Protein AF-A0A8T1Q010-F1 (afdb_monomer)

Structure (mmCIF, N/CA/C/O backbone):
data_AF-A0A8T1Q010-F1
#
_entry.id   AF-A0A8T1Q010-F1
#
loop_
_atom_site.group_PDB
_atom_site.id
_atom_site.type_symbol
_atom_site.label_atom_id
_atom_site.label_alt_id
_atom_site.label_comp_id
_atom_site.label_asym_id
_atom_site.label_entity_id
_atom_site.label_seq_id
_atom_site.pdbx_PDB_ins_code
_atom_site.Cartn_x
_atom_site.Cartn_y
_atom_site.Cartn_z
_atom_site.occupancy
_atom_site.B_iso_or_equiv
_atom_site.auth_seq_id
_atom_site.auth_comp_id
_atom_site.auth_asym_id
_atom_site.auth_atom_id
_atom_site.pdbx_PDB_model_num
ATOM 1 N N . MET A 1 1 ? -67.664 4.707 197.969 1.00 36.72 1 MET A N 1
ATOM 2 C CA . MET A 1 1 ? -66.269 5.160 197.794 1.00 36.72 1 MET A CA 1
ATOM 3 C C . MET A 1 1 ? -65.686 4.480 196.564 1.00 36.72 1 MET A C 1
ATOM 5 O O . MET A 1 1 ? -65.967 3.304 196.395 1.00 36.72 1 MET A O 1
ATOM 9 N N . ALA A 1 2 ? -64.879 5.242 195.814 1.00 39.91 2 ALA A N 1
ATOM 10 C CA . ALA A 1 2 ? -63.942 4.878 194.738 1.00 39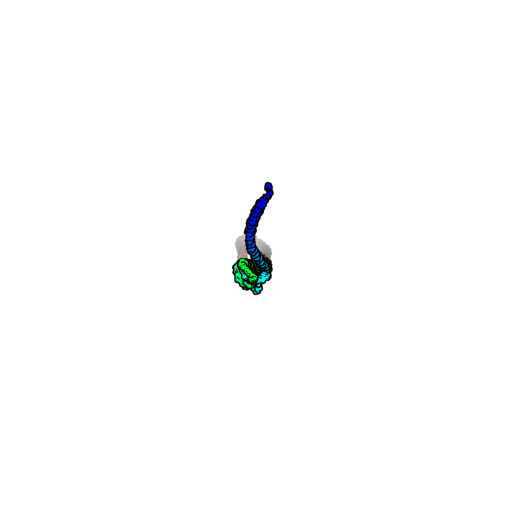.91 2 ALA A CA 1
ATOM 11 C C . ALA A 1 2 ? -64.491 4.479 193.348 1.00 39.91 2 ALA A C 1
ATOM 13 O O . ALA A 1 2 ? -65.323 3.590 193.208 1.00 39.91 2 ALA A O 1
ATOM 14 N N . ALA A 1 3 ? -63.961 5.190 192.347 1.00 45.59 3 ALA A N 1
ATOM 15 C CA . ALA A 1 3 ? -64.134 5.078 190.903 1.00 45.59 3 ALA A CA 1
ATOM 16 C C . ALA A 1 3 ? -62.898 4.417 190.272 1.00 45.59 3 ALA A C 1
ATOM 18 O O . ALA A 1 3 ? -61.819 4.581 190.832 1.00 45.59 3 ALA A O 1
ATOM 19 N N . GLU A 1 4 ? -63.053 3.756 189.118 1.00 45.09 4 GLU A N 1
ATOM 20 C CA . GLU A 1 4 ? -62.156 3.840 187.945 1.00 45.09 4 GLU A CA 1
ATOM 21 C C . GLU A 1 4 ? -62.576 2.865 186.828 1.00 45.09 4 GLU A C 1
ATOM 23 O O . GLU A 1 4 ? -63.119 1.795 187.102 1.00 45.09 4 GLU A O 1
ATOM 28 N N . ASN A 1 5 ? -62.211 3.248 185.595 1.00 44.91 5 ASN A N 1
ATOM 29 C CA . ASN A 1 5 ? -62.203 2.506 184.322 1.00 44.91 5 ASN A CA 1
ATOM 30 C C . ASN A 1 5 ? -63.493 2.523 183.484 1.00 44.91 5 ASN A C 1
ATOM 32 O O . ASN A 1 5 ? -64.439 1.809 183.793 1.00 44.91 5 ASN A O 1
ATOM 36 N N . ASP A 1 6 ? -63.470 3.234 182.348 1.00 42.44 6 ASP A N 1
ATOM 37 C CA . ASP A 1 6 ? -63.583 2.546 181.052 1.00 42.44 6 ASP A CA 1
ATOM 38 C C . ASP A 1 6 ? -63.000 3.388 179.901 1.00 42.44 6 ASP A C 1
ATOM 40 O O . ASP A 1 6 ? -63.131 4.611 179.857 1.00 42.44 6 ASP A O 1
ATOM 44 N N . VAL A 1 7 ? -62.297 2.711 178.999 1.00 52.16 7 VAL A N 1
ATOM 45 C CA . VAL A 1 7 ? -61.544 3.261 177.867 1.00 52.16 7 VAL A CA 1
ATOM 46 C C . VAL A 1 7 ? -62.506 3.514 176.704 1.00 52.16 7 VAL A C 1
ATOM 48 O O . VAL A 1 7 ? -63.248 2.626 176.293 1.00 52.16 7 VAL A O 1
ATOM 51 N N . ASP A 1 8 ? -62.495 4.731 176.157 1.00 49.31 8 ASP A N 1
ATOM 52 C CA . ASP A 1 8 ? -63.526 5.226 175.239 1.00 49.31 8 ASP A CA 1
ATOM 53 C C . ASP A 1 8 ? -63.419 4.604 173.821 1.00 49.31 8 ASP A C 1
ATOM 55 O O . ASP A 1 8 ? -62.775 5.119 172.901 1.00 49.31 8 ASP A O 1
ATOM 59 N N . LEU A 1 9 ? -64.090 3.459 173.656 1.00 55.66 9 LEU A N 1
ATOM 60 C CA . LEU A 1 9 ? -64.301 2.648 172.443 1.00 55.66 9 LEU A CA 1
ATOM 61 C C . LEU A 1 9 ? -64.883 3.437 171.238 1.00 55.66 9 LEU A C 1
ATOM 63 O O . LEU A 1 9 ? -64.975 2.921 170.120 1.00 55.66 9 LEU A O 1
ATOM 67 N N . SER A 1 10 ? -65.301 4.684 171.456 1.00 60.38 10 SER A N 1
ATOM 68 C CA . SER A 1 10 ? -65.951 5.584 170.497 1.00 60.38 10 SER A CA 1
ATOM 69 C C . SER A 1 10 ? -64.995 6.142 169.427 1.00 60.38 10 SER A C 1
ATOM 71 O O . SER A 1 10 ? -65.377 6.258 168.259 1.00 60.38 10 SER A O 1
ATOM 73 N N . THR A 1 11 ? -63.729 6.395 169.776 1.00 58.22 11 THR A N 1
ATOM 74 C CA . THR A 1 11 ? -62.735 7.007 168.865 1.00 58.22 11 THR A CA 1
ATOM 75 C C . THR A 1 11 ? -62.271 6.039 167.767 1.00 58.22 11 THR A C 1
ATOM 77 O O . THR A 1 11 ? -62.126 6.420 166.604 1.00 58.22 11 THR A O 1
ATOM 80 N N . LEU A 1 12 ? -62.125 4.753 168.107 1.00 58.00 12 LEU A N 1
ATOM 81 C CA . LEU A 1 12 ? -61.760 3.686 167.163 1.00 58.00 12 LEU A CA 1
ATOM 82 C C . LEU A 1 12 ? -62.874 3.394 166.146 1.00 58.00 12 LEU A C 1
ATOM 84 O O . LEU A 1 12 ? -62.594 3.070 164.993 1.00 58.00 12 LEU A O 1
ATOM 88 N N . LYS A 1 13 ? -64.142 3.556 166.543 1.00 59.50 13 LYS A N 1
ATOM 89 C CA . LYS A 1 13 ? -65.298 3.316 165.668 1.00 59.50 13 LYS A CA 1
ATOM 90 C C . LYS A 1 13 ? -65.457 4.414 164.612 1.00 59.50 13 LYS A C 1
ATOM 92 O O . LYS A 1 13 ? -65.768 4.100 163.467 1.00 59.50 13 LYS A O 1
ATOM 97 N N . PHE A 1 14 ? -65.185 5.672 164.978 1.00 66.56 14 PHE A N 1
ATOM 98 C CA . PHE A 1 14 ? -65.257 6.817 164.063 1.00 66.56 14 PHE A CA 1
ATOM 99 C C . PHE A 1 14 ? -64.164 6.769 162.984 1.00 66.56 14 PHE A C 1
ATOM 101 O O . PHE A 1 14 ? -64.465 6.960 161.804 1.00 66.56 14 PHE A O 1
ATOM 108 N N . GLN A 1 15 ? -62.919 6.432 163.354 1.00 61.94 15 GLN A N 1
ATOM 109 C CA . GLN A 1 15 ? -61.824 6.276 162.385 1.00 61.94 15 GLN A CA 1
ATOM 110 C C . GLN A 1 15 ? -62.089 5.155 161.373 1.00 61.94 15 GLN A C 1
ATOM 112 O O . GLN A 1 15 ? -61.810 5.342 160.189 1.00 61.94 15 GLN A O 1
ATOM 117 N N . LEU A 1 16 ? -62.671 4.033 161.815 1.00 63.00 16 LEU A N 1
ATOM 118 C CA . LEU A 1 16 ? -63.012 2.898 160.952 1.00 63.00 16 LEU A CA 1
ATOM 119 C C . LEU A 1 16 ? -64.122 3.250 159.945 1.00 63.00 16 LEU A C 1
ATOM 121 O O . LEU A 1 16 ? -64.019 2.916 158.768 1.00 63.00 16 LEU A O 1
ATOM 125 N N . SER A 1 17 ? -65.161 3.973 160.381 1.00 64.12 17 SER A N 1
ATOM 126 C CA . SER A 1 17 ? -66.222 4.449 159.481 1.00 64.12 17 SER A CA 1
ATOM 127 C C . SER A 1 17 ? -65.726 5.496 158.480 1.00 64.12 17 SER A C 1
ATOM 129 O O . SER A 1 17 ? -66.162 5.503 157.334 1.00 64.12 17 SER A O 1
ATOM 131 N N . GLN A 1 18 ? -64.782 6.354 158.875 1.00 68.75 18 GLN A N 1
ATOM 132 C CA . GLN A 1 18 ? -64.241 7.389 157.993 1.00 68.75 18 GLN A CA 1
ATOM 133 C C . GLN A 1 18 ? -63.315 6.803 156.917 1.00 68.75 18 GLN A C 1
ATOM 135 O O . GLN A 1 18 ? -63.349 7.253 155.775 1.00 68.75 18 GLN A O 1
ATOM 140 N N . THR A 1 19 ? -62.528 5.772 157.256 1.00 68.19 19 THR A N 1
ATOM 141 C CA . THR A 1 19 ? -61.718 5.035 156.268 1.00 68.19 19 THR A CA 1
ATOM 142 C C . THR A 1 19 ? -62.583 4.221 155.316 1.00 68.19 19 THR A C 1
ATOM 144 O O . THR A 1 19 ? -62.267 4.161 154.132 1.00 68.19 19 THR A O 1
ATOM 147 N N . HIS A 1 20 ? -63.679 3.638 155.807 1.00 71.31 20 HIS A N 1
ATOM 148 C CA . HIS A 1 20 ? -64.615 2.869 154.989 1.00 71.31 20 HIS A CA 1
ATOM 149 C C . HIS A 1 20 ? -65.306 3.731 153.916 1.00 71.31 20 HIS A C 1
ATOM 151 O O . HIS A 1 20 ? -65.368 3.336 152.752 1.00 71.31 20 HIS A O 1
ATOM 157 N N . GLU A 1 21 ? -65.756 4.936 154.268 1.00 73.31 21 GLU A N 1
ATOM 158 C CA . GLU A 1 21 ? -66.432 5.836 153.325 1.00 73.31 21 GLU A CA 1
ATOM 159 C C . GLU A 1 21 ? -65.468 6.439 152.290 1.00 73.31 21 GLU A C 1
ATOM 161 O O . GLU A 1 21 ? -65.829 6.568 151.120 1.00 73.31 21 GLU A O 1
ATOM 166 N N . LEU A 1 22 ? -64.221 6.724 152.687 1.00 77.00 22 LEU A N 1
ATOM 167 C CA . LEU A 1 22 ? -63.147 7.127 151.770 1.00 77.00 22 LEU A CA 1
ATOM 168 C C . LEU A 1 22 ? -62.814 6.009 150.775 1.00 77.00 22 LEU A C 1
ATOM 170 O O . LEU A 1 22 ? -62.759 6.259 149.574 1.00 77.00 22 LEU A O 1
ATOM 174 N N . TRP A 1 23 ? -62.686 4.770 151.261 1.00 74.38 23 TRP A N 1
ATOM 175 C CA . TRP A 1 23 ? -62.487 3.592 150.415 1.00 74.38 23 TRP A CA 1
ATOM 176 C C . TRP A 1 23 ? -63.637 3.391 149.433 1.00 74.38 23 TRP A C 1
ATOM 178 O O . TRP A 1 23 ? -63.409 3.067 148.273 1.00 74.38 23 TRP A O 1
ATOM 188 N N . LYS A 1 24 ? -64.881 3.608 149.867 1.00 78.50 24 LYS A N 1
ATOM 189 C CA . LYS A 1 24 ? -66.056 3.490 149.001 1.00 78.50 24 LYS A CA 1
ATOM 190 C C . LYS A 1 24 ? -66.058 4.544 147.892 1.00 78.50 24 LYS A C 1
ATOM 192 O O . LYS A 1 24 ? -66.289 4.207 146.734 1.00 78.50 24 LYS A O 1
ATOM 197 N N . GLN A 1 25 ? -65.757 5.797 148.228 1.00 77.12 25 GLN A N 1
ATOM 198 C CA . GLN A 1 25 ? -65.704 6.890 147.258 1.00 77.12 25 GLN A CA 1
ATOM 199 C C . GLN A 1 25 ? -64.524 6.734 146.283 1.00 77.12 25 GLN A C 1
ATOM 201 O O . GLN A 1 25 ? -64.664 7.001 145.091 1.00 77.12 25 GLN A O 1
ATOM 206 N N . GLU A 1 26 ? -63.379 6.238 146.759 1.00 77.19 26 GLU A N 1
ATOM 207 C CA . GLU A 1 26 ? -62.215 5.911 145.931 1.00 77.19 26 GLU A CA 1
ATOM 208 C C . GLU A 1 26 ? -62.477 4.697 145.028 1.00 77.19 26 GLU A C 1
ATOM 210 O O . GLU A 1 26 ? -62.067 4.703 143.867 1.00 77.19 26 GLU A O 1
ATOM 215 N N . MET A 1 27 ? -63.229 3.698 145.502 1.00 77.94 27 MET A N 1
ATOM 216 C CA . MET A 1 27 ? -63.699 2.569 144.693 1.00 77.94 27 MET A CA 1
ATOM 217 C C . MET A 1 27 ? -64.688 3.018 143.613 1.00 77.94 27 MET A C 1
ATOM 219 O O . MET A 1 27 ? -64.553 2.593 142.473 1.00 77.94 27 MET A O 1
ATOM 223 N N . GLU A 1 28 ? -65.629 3.919 143.911 1.00 78.19 28 GLU A N 1
ATOM 224 C CA . GLU A 1 28 ? -66.555 4.488 142.914 1.00 78.19 28 GLU A CA 1
ATOM 225 C C . GLU A 1 28 ? -65.837 5.400 141.900 1.00 78.19 28 GLU A C 1
ATOM 227 O O . GLU A 1 28 ? -66.116 5.365 140.697 1.00 78.19 28 GLU A O 1
ATOM 232 N N . GLN A 1 29 ? -64.853 6.189 142.340 1.00 78.94 29 GLN A N 1
ATOM 233 C CA . GLN A 1 29 ? -64.026 7.004 141.447 1.00 78.94 29 GLN A CA 1
ATOM 234 C C . GLN A 1 29 ? -63.099 6.136 140.581 1.00 78.94 29 GLN A C 1
ATOM 236 O O . GLN A 1 29 ? -62.884 6.429 139.403 1.00 78.94 29 GLN A O 1
ATOM 241 N N . SER A 1 30 ? -62.576 5.045 141.138 1.00 77.62 30 SER A N 1
ATOM 242 C CA . SER A 1 30 ? -61.806 4.045 140.397 1.00 77.62 30 SER A CA 1
ATOM 243 C C . SER A 1 30 ? -62.691 3.305 139.402 1.00 77.62 30 SER A C 1
ATOM 245 O O . SER A 1 30 ? -62.292 3.152 138.253 1.00 77.62 30 SER A O 1
ATOM 247 N N . GLN A 1 31 ? -63.914 2.941 139.789 1.00 80.69 31 GLN A N 1
ATOM 248 C CA . GLN A 1 31 ? -64.881 2.290 138.911 1.00 80.69 31 GLN A CA 1
ATOM 249 C C . GLN A 1 31 ? -65.289 3.207 137.754 1.00 80.69 31 GLN A C 1
ATOM 251 O O . GLN A 1 31 ? -65.196 2.799 136.606 1.00 80.69 31 GLN A O 1
ATOM 256 N N . SER A 1 32 ? -65.610 4.479 138.010 1.00 83.12 32 SER A N 1
ATOM 257 C CA . SER A 1 32 ? -65.922 5.436 136.934 1.00 83.12 32 SER A CA 1
ATOM 258 C C . SER A 1 32 ? -64.730 5.703 136.004 1.00 83.12 32 SER A C 1
ATOM 260 O O . SER A 1 32 ? -64.909 5.849 134.795 1.00 83.12 32 SER A O 1
ATOM 262 N N . ARG A 1 33 ? -63.493 5.712 136.524 1.00 82.75 33 ARG A N 1
ATOM 263 C CA . ARG A 1 33 ? -62.277 5.757 135.691 1.00 82.75 33 ARG A CA 1
ATOM 264 C C . ARG A 1 33 ? -62.118 4.494 134.847 1.00 82.75 33 ARG A C 1
ATOM 266 O O . ARG A 1 33 ? -61.750 4.611 133.680 1.00 82.75 33 ARG A O 1
ATOM 273 N N . VAL A 1 34 ? -62.399 3.320 135.410 1.00 83.56 34 VAL A N 1
ATOM 274 C CA . VAL A 1 34 ? -62.389 2.038 134.692 1.00 83.56 34 VAL A CA 1
ATOM 275 C C . VAL A 1 34 ? -63.458 2.027 133.602 1.00 83.56 34 VAL A C 1
ATOM 277 O O . VAL A 1 34 ? -63.140 1.671 132.473 1.00 83.56 34 VAL A O 1
ATOM 280 N N . ASP A 1 35 ? -64.665 2.513 133.879 1.00 85.38 35 ASP A N 1
ATOM 281 C CA . ASP A 1 35 ? -65.764 2.564 132.913 1.00 85.38 35 ASP A CA 1
ATOM 282 C C . ASP A 1 35 ? -65.449 3.528 131.750 1.00 85.38 35 ASP A C 1
ATOM 284 O O . ASP A 1 35 ? -65.656 3.191 130.582 1.00 85.38 35 ASP A O 1
ATOM 288 N N . ILE A 1 36 ? -64.857 4.700 132.032 1.00 85.31 36 ILE A N 1
ATOM 289 C CA . ILE A 1 36 ? -64.380 5.642 131.000 1.00 85.31 36 ILE A CA 1
ATOM 290 C C . ILE A 1 36 ? -63.252 5.020 130.167 1.00 85.31 36 ILE A C 1
ATOM 292 O O . ILE A 1 36 ? -63.227 5.168 128.942 1.00 85.31 36 ILE A O 1
ATOM 296 N N . LEU A 1 37 ? -62.306 4.329 130.810 1.00 84.69 37 LEU A N 1
ATOM 297 C CA . LEU A 1 37 ? -61.223 3.632 130.115 1.00 84.69 37 LEU A CA 1
ATOM 298 C C . LEU A 1 37 ? -61.757 2.483 129.254 1.00 84.69 37 LEU A C 1
ATOM 300 O O . LEU A 1 37 ? -61.283 2.302 128.136 1.00 84.69 37 LEU A O 1
ATOM 304 N N . GLN A 1 38 ? -62.769 1.757 129.722 1.00 86.38 38 GLN A N 1
ATOM 305 C CA . GLN A 1 38 ? -63.417 0.679 128.985 1.00 86.38 38 GLN A CA 1
ATOM 306 C C . GLN A 1 38 ? -64.190 1.210 127.770 1.00 86.38 38 GLN A C 1
ATOM 308 O O . GLN A 1 38 ? -64.094 0.625 126.692 1.00 86.38 38 GLN A O 1
ATOM 313 N N . ALA A 1 39 ? -64.876 2.350 127.898 1.00 84.38 39 ALA A N 1
ATOM 314 C CA . ALA A 1 39 ? -65.524 3.023 126.773 1.00 84.38 39 ALA A CA 1
ATOM 315 C C . ALA A 1 39 ? -64.506 3.490 125.715 1.00 84.38 39 ALA A C 1
ATOM 317 O O . ALA A 1 39 ? -64.681 3.207 124.531 1.00 84.38 39 ALA A O 1
ATOM 318 N N . LYS A 1 40 ? -63.395 4.116 126.134 1.00 84.38 40 LYS A N 1
ATOM 319 C CA . LYS A 1 40 ? -62.305 4.505 125.218 1.00 84.38 40 LYS A CA 1
ATOM 320 C C . LYS A 1 40 ? -61.627 3.303 124.563 1.00 84.38 40 LYS A C 1
ATOM 322 O O . LYS A 1 40 ? -61.266 3.368 123.393 1.00 84.38 40 LYS A O 1
ATOM 327 N N . LEU A 1 41 ? -61.468 2.197 125.290 1.00 84.31 41 LEU A N 1
ATOM 328 C CA . LEU A 1 41 ? -60.927 0.952 124.744 1.00 84.31 41 LEU A CA 1
ATOM 329 C C . LEU A 1 41 ? -61.864 0.378 123.675 1.00 84.31 41 LEU A C 1
ATOM 331 O O . LEU A 1 41 ? -61.389 -0.052 122.627 1.00 84.31 41 LEU A O 1
ATOM 335 N N . MET A 1 42 ? -63.180 0.425 123.895 1.00 83.56 42 MET A N 1
ATOM 336 C CA . MET A 1 42 ? -64.177 0.009 122.902 1.00 83.56 42 MET A CA 1
ATOM 337 C C . MET A 1 42 ? -64.183 0.908 121.655 1.00 83.56 42 MET A C 1
ATOM 339 O O . MET A 1 42 ? -64.276 0.386 120.548 1.00 83.56 42 MET A O 1
ATOM 343 N N . GLU A 1 43 ? -64.019 2.224 121.806 1.00 82.38 43 GLU A N 1
ATOM 344 C CA . GLU A 1 43 ? -63.902 3.173 120.687 1.00 82.38 43 GLU A CA 1
ATOM 345 C C . GLU A 1 43 ? -62.620 2.945 119.872 1.00 82.38 43 GLU A C 1
ATOM 347 O O . GLU A 1 43 ? -62.671 2.807 118.652 1.00 82.38 43 GLU A O 1
ATOM 352 N N . VAL A 1 44 ? -61.470 2.804 120.540 1.00 80.12 44 VAL A N 1
ATOM 353 C CA . VAL A 1 44 ? -60.190 2.491 119.883 1.00 80.12 44 VAL A CA 1
ATOM 354 C C . VAL A 1 44 ? -60.258 1.139 119.176 1.00 80.12 44 VAL A C 1
ATOM 356 O O . VAL A 1 44 ? -59.769 1.012 118.056 1.00 80.12 44 VAL A O 1
ATOM 359 N N . LYS A 1 45 ? -60.911 0.142 119.785 1.00 80.25 45 LYS A N 1
ATOM 360 C CA . LYS A 1 45 ? -61.140 -1.171 119.173 1.00 80.25 45 LYS A CA 1
ATOM 361 C C . LYS A 1 45 ? -62.030 -1.073 117.932 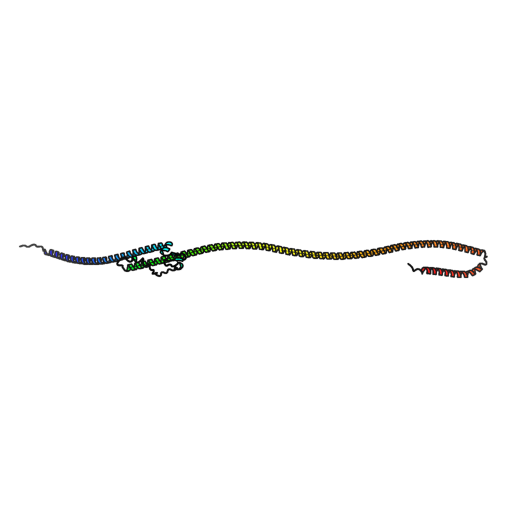1.00 80.25 45 LYS A C 1
ATOM 363 O O . LYS A 1 45 ? -61.727 -1.730 116.944 1.00 80.25 45 LYS A O 1
ATOM 368 N N . ALA A 1 46 ? -63.066 -0.233 117.946 1.00 76.56 46 ALA A N 1
ATOM 369 C CA . ALA A 1 46 ? -63.911 0.013 116.778 1.00 76.56 46 ALA A CA 1
ATOM 370 C C . ALA A 1 46 ? -63.154 0.742 115.650 1.00 76.56 46 ALA A C 1
ATOM 372 O O . ALA A 1 46 ? -63.253 0.336 114.493 1.00 76.56 46 ALA A O 1
ATOM 373 N N . CYS A 1 47 ? -62.341 1.754 115.976 1.00 71.06 47 CYS A N 1
ATOM 374 C CA . CYS A 1 47 ? -61.492 2.455 115.005 1.00 71.06 47 CYS A CA 1
ATOM 375 C C . CYS A 1 47 ? -60.429 1.534 114.379 1.00 71.06 47 CYS A C 1
ATOM 377 O O . CYS A 1 47 ? -60.209 1.579 113.171 1.00 71.06 47 CYS A O 1
ATOM 379 N N . LEU A 1 48 ? -59.797 0.670 115.181 1.00 73.44 48 LEU A N 1
ATOM 380 C CA . LEU A 1 48 ? -58.852 -0.344 114.698 1.00 73.44 48 LEU A CA 1
ATOM 381 C C . LEU A 1 48 ? -59.533 -1.363 113.788 1.00 73.44 48 LEU A C 1
ATOM 383 O O . LEU A 1 48 ? -59.005 -1.678 112.728 1.00 73.44 48 LEU A O 1
ATOM 387 N N . GLN A 1 49 ? -60.711 -1.845 114.175 1.00 70.38 49 GLN A N 1
ATOM 388 C CA . GLN A 1 49 ? -61.419 -2.876 113.426 1.00 70.38 49 GLN A CA 1
ATOM 389 C C . GLN A 1 49 ? -61.952 -2.362 112.078 1.00 70.38 49 GLN A C 1
ATOM 391 O O . GLN A 1 49 ? -61.941 -3.112 111.108 1.00 70.38 49 GLN A O 1
ATOM 396 N N . GLY A 1 50 ? -62.339 -1.083 111.985 1.00 64.62 50 GLY A N 1
ATOM 397 C CA . GLY A 1 50 ? -62.651 -0.437 110.703 1.00 64.62 50 GLY A CA 1
ATOM 398 C C . GLY A 1 50 ? -61.413 -0.228 109.818 1.00 64.62 50 GLY A C 1
ATOM 399 O O . GLY A 1 50 ? -61.429 -0.577 108.644 1.00 64.62 50 GLY A O 1
ATOM 400 N N . SER A 1 51 ? -60.306 0.262 110.393 1.00 67.12 51 SER A N 1
ATOM 401 C CA . SER A 1 51 ? -59.052 0.494 109.655 1.00 67.12 51 SER A CA 1
ATOM 402 C C . SER A 1 51 ? -58.382 -0.797 109.161 1.00 67.12 51 SER A C 1
ATOM 404 O O . SER A 1 51 ? -57.689 -0.785 108.142 1.00 67.12 51 SER A O 1
ATOM 406 N N . GLU A 1 52 ? -58.532 -1.905 109.886 1.00 68.69 52 GLU A N 1
ATOM 407 C CA . GLU A 1 52 ? -57.960 -3.202 109.511 1.00 68.69 52 GLU A CA 1
ATOM 408 C C . GLU A 1 52 ? -58.713 -3.847 108.334 1.00 68.69 52 GLU A C 1
ATOM 410 O O . GLU A 1 52 ? -58.092 -4.482 107.482 1.00 68.69 52 GLU A O 1
ATOM 415 N N . GLU A 1 53 ? -60.033 -3.666 108.253 1.00 71.06 53 GLU A N 1
ATOM 416 C CA . GLU A 1 53 ? -60.842 -4.218 107.159 1.00 71.06 53 GLU A CA 1
ATOM 417 C C . GLU A 1 53 ? -60.598 -3.460 105.844 1.00 71.06 53 GLU A C 1
ATOM 419 O O . GLU A 1 53 ? -60.347 -4.083 104.809 1.00 71.06 53 GLU A O 1
ATOM 424 N N . ASP A 1 54 ? -60.531 -2.124 105.902 1.00 70.12 54 ASP A N 1
ATOM 425 C CA . ASP A 1 54 ? -60.222 -1.280 104.739 1.00 70.12 54 ASP A CA 1
ATOM 426 C C . ASP A 1 54 ? -58.823 -1.593 104.164 1.00 70.12 54 ASP A C 1
ATOM 428 O O . ASP A 1 54 ? -58.654 -1.750 102.952 1.00 70.12 54 ASP A O 1
ATOM 432 N N . THR A 1 55 ? -57.810 -1.779 105.023 1.00 78.12 55 THR A N 1
ATOM 433 C CA . THR A 1 55 ? -56.437 -2.108 104.580 1.00 78.12 55 THR A CA 1
ATOM 434 C C . THR A 1 55 ? -56.309 -3.518 103.994 1.00 78.12 55 THR A C 1
ATOM 436 O O . THR A 1 55 ? -55.538 -3.727 103.052 1.00 78.12 55 THR A O 1
ATOM 439 N N . LYS A 1 56 ? -57.079 -4.498 104.491 1.00 77.81 56 LYS A N 1
ATOM 440 C CA . LYS A 1 56 ? -57.150 -5.845 103.895 1.00 77.81 56 LYS A CA 1
ATOM 441 C C . LYS A 1 56 ? -57.799 -5.818 102.513 1.00 77.81 56 LYS A C 1
ATOM 443 O O . LYS A 1 56 ? -57.297 -6.479 101.601 1.00 77.81 56 LYS A O 1
ATOM 448 N N . GLN A 1 57 ? -58.857 -5.029 102.339 1.00 78.12 57 GLN A N 1
ATOM 449 C CA . GLN A 1 57 ? -59.544 -4.892 101.057 1.00 78.12 57 GLN A CA 1
ATOM 450 C C . GLN A 1 57 ? -58.663 -4.192 100.005 1.00 78.12 57 GLN A C 1
ATOM 452 O O . GLN A 1 57 ? -58.592 -4.644 98.858 1.00 78.12 57 GLN A O 1
ATOM 457 N N . GLU A 1 58 ? -57.915 -3.153 100.390 1.00 79.19 58 GLU A N 1
ATOM 458 C CA . GLU A 1 58 ? -56.924 -2.505 99.517 1.00 79.19 58 GLU A CA 1
ATOM 459 C C . GLU A 1 58 ? -55.793 -3.459 99.098 1.00 79.19 58 GLU A C 1
ATOM 461 O O . GLU A 1 58 ? -55.405 -3.491 97.924 1.00 79.19 58 GLU A O 1
ATOM 466 N N . LEU A 1 59 ? -55.291 -4.279 100.030 1.00 84.25 59 LEU A N 1
ATOM 467 C CA . LEU A 1 59 ? -54.263 -5.282 99.747 1.00 84.25 59 LEU A CA 1
ATOM 468 C C . LEU A 1 59 ? -54.767 -6.357 98.772 1.00 84.25 59 LEU A C 1
ATOM 470 O O . LEU A 1 59 ? -54.033 -6.761 97.867 1.00 84.25 59 LEU A O 1
ATOM 474 N N . GLU A 1 60 ? -56.018 -6.799 98.914 1.00 83.00 60 GLU A N 1
ATOM 475 C CA . GLU A 1 60 ? -56.631 -7.771 98.007 1.00 83.00 60 GLU A CA 1
ATOM 476 C C . GLU A 1 60 ? -56.805 -7.206 96.586 1.00 83.00 60 GLU A C 1
ATOM 478 O O . GLU A 1 60 ? -56.504 -7.892 95.602 1.00 83.00 60 GLU A O 1
ATOM 483 N N . VAL A 1 61 ? -57.232 -5.943 96.456 1.00 83.56 61 VAL A N 1
ATOM 484 C CA . VAL A 1 61 ? -57.318 -5.244 95.160 1.00 83.56 61 VAL A CA 1
ATOM 485 C C . VAL A 1 61 ? -55.932 -5.113 94.526 1.00 83.56 61 VAL A C 1
ATOM 487 O O . VAL A 1 61 ? -55.750 -5.462 93.359 1.00 83.56 61 VAL A O 1
ATOM 490 N N . LEU A 1 62 ? -54.919 -4.684 95.285 1.00 86.19 62 LEU A N 1
ATOM 491 C CA . LEU A 1 62 ? -53.538 -4.606 94.797 1.00 86.19 62 LEU A CA 1
ATOM 492 C C . LEU A 1 62 ? -53.011 -5.970 94.343 1.00 86.19 62 LEU A C 1
ATOM 494 O O . LEU A 1 62 ? -52.410 -6.071 93.273 1.00 86.19 62 LEU A O 1
ATOM 498 N N . TRP A 1 63 ? -53.274 -7.032 95.104 1.00 86.44 63 TRP A N 1
ATOM 499 C CA . TRP A 1 63 ? -52.882 -8.391 94.738 1.00 86.44 63 TRP A CA 1
ATOM 500 C C . TRP A 1 63 ? -53.533 -8.851 93.427 1.00 86.44 63 TRP A C 1
ATOM 502 O O . TRP A 1 63 ? -52.851 -9.393 92.551 1.00 86.44 63 TRP A O 1
ATOM 512 N N . ARG A 1 64 ? -54.832 -8.577 93.237 1.00 84.75 64 ARG A N 1
ATOM 513 C CA . ARG A 1 64 ? -55.546 -8.857 91.978 1.00 84.75 64 ARG A CA 1
ATOM 514 C C . ARG A 1 64 ? -54.963 -8.084 90.796 1.00 84.75 64 ARG A C 1
ATOM 516 O O . ARG A 1 64 ? -54.747 -8.675 89.731 1.00 84.75 64 ARG A O 1
ATOM 523 N N . ARG A 1 65 ? -54.628 -6.805 90.983 1.00 88.06 65 ARG A N 1
ATOM 524 C CA . ARG A 1 65 ? -53.961 -5.981 89.961 1.00 88.06 65 ARG A CA 1
ATOM 525 C C . ARG A 1 65 ? -52.591 -6.527 89.592 1.00 88.06 65 ARG A C 1
ATOM 527 O O . ARG A 1 65 ? -52.316 -6.712 88.411 1.00 88.06 65 ARG A O 1
ATOM 534 N N . VAL A 1 66 ? -51.760 -6.858 90.582 1.00 90.44 66 VAL A N 1
ATOM 535 C CA . VAL A 1 66 ? -50.432 -7.457 90.363 1.00 90.44 66 VAL A CA 1
ATOM 536 C C . VAL A 1 66 ? -50.553 -8.771 89.596 1.00 90.44 66 VAL A C 1
ATOM 538 O O . VAL A 1 66 ? -49.824 -8.980 88.627 1.00 90.44 66 VAL A O 1
ATOM 541 N N . LYS A 1 67 ? -51.502 -9.635 89.974 1.00 88.75 67 LYS A N 1
ATOM 542 C CA . LYS A 1 67 ? -51.742 -10.908 89.286 1.00 88.75 67 LYS A CA 1
ATOM 543 C C . LYS A 1 67 ? -52.152 -10.694 87.827 1.00 88.75 67 LYS A C 1
ATOM 545 O O . LYS A 1 67 ? -51.589 -11.336 86.943 1.00 88.75 67 LYS A O 1
ATOM 550 N N . THR A 1 68 ? -53.061 -9.754 87.573 1.00 87.69 68 THR A N 1
ATOM 551 C CA . THR A 1 68 ? -53.508 -9.388 86.219 1.00 87.69 68 THR A CA 1
ATOM 552 C C . THR A 1 68 ? -52.349 -8.861 85.375 1.00 87.69 68 THR A C 1
ATOM 554 O O . THR A 1 68 ? -52.096 -9.364 84.281 1.00 87.69 68 THR A O 1
ATOM 557 N N . THR A 1 69 ? -51.576 -7.913 85.907 1.00 90.56 69 THR A N 1
ATOM 558 C CA . THR A 1 69 ? -50.404 -7.347 85.228 1.00 90.56 69 THR A CA 1
ATOM 559 C C . THR A 1 69 ? -49.347 -8.415 84.947 1.00 90.56 69 THR A C 1
ATOM 561 O O . THR A 1 69 ? -48.791 -8.451 83.852 1.00 90.56 69 THR A O 1
ATOM 564 N N . ALA A 1 70 ? -49.106 -9.347 85.873 1.00 91.00 70 ALA A N 1
ATOM 565 C CA . ALA A 1 70 ? -48.176 -10.455 85.661 1.00 91.00 70 ALA A CA 1
ATOM 566 C C . ALA A 1 70 ? -48.618 -11.390 84.519 1.00 91.00 70 ALA A C 1
ATOM 568 O O . ALA A 1 70 ? -47.790 -11.799 83.699 1.00 91.00 70 ALA A O 1
ATOM 569 N N . THR A 1 71 ? -49.914 -11.708 84.423 1.00 91.25 71 THR A N 1
ATOM 570 C CA . THR A 1 71 ? -50.457 -12.509 83.313 1.00 91.25 71 THR A CA 1
ATOM 571 C C . THR A 1 71 ? -50.323 -11.777 81.977 1.00 91.25 71 THR A C 1
ATOM 573 O O . THR A 1 71 ? -49.830 -12.359 81.011 1.00 91.25 71 THR A O 1
ATOM 576 N N . LEU A 1 72 ? -50.672 -10.489 81.929 1.00 92.62 72 LEU A N 1
ATOM 577 C CA . LEU A 1 72 ? -50.564 -9.667 80.721 1.00 92.62 72 LEU A CA 1
ATOM 578 C C . LEU A 1 72 ? -49.110 -9.481 80.256 1.00 92.62 72 LEU A C 1
ATOM 580 O O . LEU A 1 72 ? -48.822 -9.590 79.066 1.00 92.62 72 LEU A O 1
ATOM 584 N N . LEU A 1 73 ? -48.168 -9.291 81.184 1.00 92.25 73 LEU A N 1
ATOM 585 C CA . LEU A 1 73 ? -46.735 -9.255 80.872 1.00 92.25 73 LEU A CA 1
ATOM 586 C C . LEU A 1 73 ? -46.231 -10.601 80.342 1.00 92.25 73 LEU A C 1
ATOM 588 O O . LEU A 1 73 ? -45.401 -10.641 79.434 1.00 92.25 73 LEU A O 1
ATOM 592 N N . THR A 1 74 ? -46.741 -11.710 80.881 1.00 93.31 74 THR A N 1
ATOM 593 C CA . THR A 1 74 ? -46.406 -13.056 80.393 1.00 93.31 74 THR A CA 1
ATOM 594 C C . THR A 1 74 ? -46.919 -13.265 78.966 1.00 93.31 74 THR A C 1
ATOM 596 O O . THR A 1 74 ? -46.185 -13.810 78.140 1.00 93.31 74 THR A O 1
ATOM 599 N N . TYR A 1 75 ? -48.122 -12.773 78.653 1.00 93.56 75 TYR A N 1
ATOM 600 C CA . TYR A 1 75 ? -48.673 -12.757 77.295 1.00 93.56 75 TYR A CA 1
ATOM 601 C C . TYR A 1 75 ? -47.832 -11.900 76.339 1.00 93.56 75 TYR A C 1
ATOM 603 O O . TYR A 1 75 ? -47.428 -12.378 75.283 1.00 93.56 75 TYR A O 1
ATOM 611 N N . LEU A 1 76 ? -47.483 -10.665 76.712 1.00 93.06 76 LEU A N 1
ATOM 612 C CA . LEU A 1 76 ? -46.613 -9.824 75.879 1.00 93.06 76 LEU A CA 1
ATOM 613 C C . LEU A 1 76 ? -45.254 -10.488 75.634 1.00 93.06 76 LEU A C 1
ATOM 615 O O . LEU A 1 76 ? -44.737 -10.476 74.518 1.00 93.06 76 LEU A O 1
ATOM 619 N N . LYS A 1 77 ? -44.689 -11.128 76.661 1.00 94.50 77 LYS A N 1
ATOM 620 C CA . LYS A 1 77 ? -43.429 -11.867 76.554 1.00 94.50 77 LYS A CA 1
ATOM 621 C C . LYS A 1 77 ? -43.533 -13.060 75.603 1.00 94.50 77 LYS A C 1
ATOM 623 O O . LYS A 1 77 ? -42.594 -13.297 74.841 1.00 94.50 77 LYS A O 1
ATOM 628 N N . SER A 1 78 ? -44.621 -13.832 75.644 1.00 91.75 78 SER A N 1
ATOM 629 C CA . SER A 1 78 ? -44.814 -14.945 74.708 1.00 91.75 78 SER A CA 1
ATOM 630 C C . SER A 1 78 ? -45.030 -14.431 73.286 1.00 91.75 78 SER A C 1
ATOM 632 O O . SER A 1 78 ? -44.376 -14.924 72.366 1.00 91.75 78 SER A O 1
ATOM 634 N N . LYS A 1 79 ? -45.834 -13.376 73.114 1.00 91.12 79 LYS A N 1
ATOM 635 C CA . LYS A 1 79 ? -46.075 -12.741 71.815 1.00 91.12 79 LYS A CA 1
ATOM 636 C C . LYS A 1 79 ? -44.789 -12.184 71.197 1.00 91.12 79 LYS A C 1
ATOM 638 O O . LYS A 1 79 ? -44.508 -12.465 70.037 1.00 91.12 79 LYS A O 1
ATOM 643 N N . ALA A 1 80 ? -43.937 -11.529 71.989 1.00 90.94 80 ALA A N 1
ATOM 644 C CA . ALA A 1 80 ? -42.618 -11.056 71.555 1.00 90.94 80 ALA A CA 1
ATOM 645 C C . ALA A 1 80 ? -41.713 -12.180 71.045 1.00 90.94 80 ALA A C 1
ATOM 647 O O . ALA A 1 80 ? -41.052 -12.030 70.022 1.00 90.94 80 ALA A O 1
ATOM 648 N N . ARG A 1 81 ? -41.688 -13.320 71.746 1.00 92.06 81 ARG A N 1
ATOM 649 C CA . ARG A 1 81 ? -40.874 -14.477 71.344 1.00 92.06 81 ARG A CA 1
ATOM 650 C C . ARG A 1 81 ? -41.345 -15.086 70.030 1.00 92.06 81 ARG A C 1
ATOM 652 O O . ARG A 1 81 ? -40.509 -15.455 69.215 1.00 92.06 81 ARG A O 1
ATOM 659 N N . ILE A 1 82 ? -42.658 -15.180 69.832 1.00 89.38 82 ILE A N 1
ATOM 660 C CA . ILE A 1 82 ? -43.253 -15.680 68.588 1.00 89.38 82 ILE A CA 1
ATOM 661 C C . ILE A 1 82 ? -42.922 -14.725 67.433 1.00 89.38 82 ILE A C 1
ATOM 663 O O . ILE A 1 82 ? -42.465 -15.168 66.385 1.00 89.38 82 ILE A O 1
ATOM 667 N N . MET A 1 83 ? -43.067 -13.415 67.651 1.00 90.12 83 MET A N 1
ATOM 668 C CA . MET A 1 83 ? -42.756 -12.376 66.663 1.00 90.12 83 MET A CA 1
ATOM 669 C C . MET A 1 83 ? -41.260 -12.254 66.329 1.00 90.12 83 MET A C 1
ATOM 671 O O . MET A 1 83 ? -40.917 -11.815 65.238 1.00 90.12 83 MET A O 1
ATOM 675 N N . ALA A 1 84 ? -40.362 -12.661 67.230 1.00 87.50 84 ALA A N 1
ATOM 676 C CA . ALA A 1 84 ? -38.919 -12.670 66.978 1.00 87.50 84 ALA A CA 1
ATOM 677 C C . ALA A 1 84 ? -38.469 -13.793 66.027 1.00 87.50 84 ALA A C 1
ATOM 679 O O . ALA A 1 84 ? -37.344 -13.768 65.532 1.00 87.50 84 ALA A O 1
ATOM 680 N N . ILE A 1 85 ? -39.318 -14.796 65.794 1.00 88.50 85 ILE A N 1
ATOM 681 C CA . ILE A 1 85 ? -39.009 -15.942 64.944 1.00 88.50 85 ILE A CA 1
ATOM 682 C C . ILE A 1 85 ? -39.743 -15.749 63.608 1.00 88.50 85 ILE A C 1
ATOM 684 O O . ILE A 1 85 ? -40.962 -15.901 63.589 1.00 88.50 85 ILE A O 1
ATOM 688 N N . PRO A 1 86 ? -39.056 -15.477 62.480 1.00 82.81 86 PRO A N 1
ATOM 689 C CA . PRO A 1 86 ? -39.700 -15.014 61.243 1.00 82.81 86 PRO A CA 1
ATOM 690 C C . PRO A 1 86 ? -40.860 -15.892 60.745 1.00 82.81 86 PRO A C 1
ATOM 692 O O . PRO A 1 86 ? -41.950 -15.402 60.470 1.00 82.81 86 PRO A O 1
ATOM 695 N N . HIS A 1 87 ? -40.675 -17.215 60.711 1.00 80.62 87 HIS A N 1
ATOM 696 C CA . HIS A 1 87 ? -41.710 -18.150 60.249 1.00 80.62 87 HIS A CA 1
ATOM 697 C C . HIS A 1 87 ? -42.936 -18.217 61.181 1.00 80.62 87 HIS A C 1
ATOM 699 O O . HIS A 1 87 ? -44.060 -18.404 60.713 1.00 80.62 87 HIS A O 1
ATOM 705 N N . LEU A 1 88 ? -42.741 -18.033 62.492 1.00 85.00 88 LEU A N 1
ATOM 706 C CA . LEU A 1 88 ? -43.836 -17.967 63.466 1.00 85.00 88 LEU A CA 1
ATOM 707 C C . LEU A 1 88 ? -44.489 -16.584 63.486 1.00 85.00 88 LEU A C 1
ATOM 709 O O . LEU A 1 88 ? -45.698 -16.483 63.674 1.00 85.00 88 LEU A O 1
ATOM 713 N N . ALA A 1 89 ? -43.709 -15.531 63.252 1.00 84.69 89 ALA A N 1
ATOM 714 C CA . ALA A 1 89 ? -44.178 -14.161 63.133 1.00 84.69 89 ALA A CA 1
ATOM 715 C C . ALA A 1 89 ? -45.138 -14.014 61.950 1.00 84.69 89 ALA A C 1
ATOM 717 O O . ALA A 1 89 ? -46.169 -13.362 62.092 1.00 84.69 89 ALA A O 1
ATOM 718 N N . HIS A 1 90 ? -44.854 -14.695 60.833 1.00 85.19 90 HIS A N 1
ATOM 719 C CA . HIS A 1 90 ? -45.771 -14.758 59.699 1.00 85.19 90 HIS A CA 1
ATOM 720 C C . HIS A 1 90 ? -47.129 -15.325 60.120 1.00 85.19 90 HIS A C 1
ATOM 722 O O . HIS A 1 90 ? -48.145 -14.652 59.999 1.00 85.19 90 HIS A O 1
ATOM 728 N N . SER A 1 91 ? -47.133 -16.503 60.745 1.00 81.31 91 SER A N 1
ATOM 729 C CA . SER A 1 91 ? -48.368 -17.154 61.202 1.00 81.31 91 SER A CA 1
ATOM 730 C C . SER A 1 91 ? -49.110 -16.326 62.265 1.00 81.31 91 SER A C 1
ATOM 732 O O . SER A 1 91 ? -50.327 -16.194 62.219 1.00 81.31 91 SER A O 1
ATOM 734 N N . SER A 1 92 ? -48.385 -15.723 63.213 1.00 82.00 92 SER A N 1
ATOM 735 C CA . SER A 1 92 ? -48.967 -14.949 64.319 1.00 82.00 92 SER A CA 1
ATOM 736 C C . SER A 1 92 ? -49.519 -13.586 63.907 1.00 82.00 92 SER A C 1
ATOM 738 O O . SER A 1 92 ? -50.374 -13.060 64.617 1.00 82.00 92 SER A O 1
ATOM 740 N N . CYS A 1 93 ? -49.003 -12.992 62.833 1.00 80.62 93 CYS A N 1
ATOM 741 C CA . CYS A 1 93 ? -49.495 -11.725 62.292 1.00 80.62 93 CYS A CA 1
ATOM 742 C C . CYS A 1 93 ? -50.504 -11.948 61.149 1.00 80.62 93 CYS A C 1
ATOM 744 O O . CYS A 1 93 ? -50.914 -10.982 60.515 1.00 80.62 93 CYS A O 1
ATOM 746 N N . GLY A 1 94 ? -50.870 -13.209 60.868 1.00 76.62 94 GLY A N 1
ATOM 747 C CA . GLY A 1 94 ? -51.730 -13.600 59.746 1.00 76.62 94 GLY A CA 1
ATOM 748 C C . GLY A 1 94 ? -51.135 -13.263 58.378 1.00 76.62 94 GLY A C 1
ATOM 749 O O . GLY A 1 94 ? -51.862 -12.938 57.449 1.00 76.62 94 GLY A O 1
ATOM 750 N N . ILE A 1 95 ? -49.807 -13.291 58.269 1.00 81.50 95 ILE A N 1
ATOM 751 C CA . ILE A 1 95 ? -49.079 -13.027 57.035 1.00 81.50 95 ILE A CA 1
ATOM 752 C C . ILE A 1 95 ? -48.923 -14.341 56.272 1.00 81.50 95 ILE A C 1
ATOM 754 O O . ILE A 1 95 ? -48.165 -15.224 56.680 1.00 81.50 95 ILE A O 1
ATOM 758 N N . GLU A 1 96 ? -49.600 -14.449 55.138 1.00 81.00 96 GLU A N 1
ATOM 759 C CA . GLU A 1 96 ? -49.533 -15.607 54.250 1.00 81.00 96 GLU A CA 1
ATOM 760 C C . GLU A 1 96 ? -48.790 -15.264 52.960 1.00 81.00 96 GLU A C 1
ATOM 762 O O . GLU A 1 96 ? -48.761 -14.118 52.513 1.00 81.00 96 GLU A O 1
ATOM 767 N N . ARG A 1 97 ? -48.155 -16.265 52.346 1.00 78.81 97 ARG A N 1
ATOM 768 C CA . ARG A 1 97 ? -47.502 -16.102 51.046 1.00 78.81 97 ARG A CA 1
ATOM 769 C C . ARG A 1 97 ? -48.441 -16.616 49.962 1.00 78.81 97 ARG A C 1
ATOM 771 O O . ARG A 1 97 ? -48.604 -17.824 49.826 1.00 78.81 97 ARG A O 1
ATOM 778 N N . LEU A 1 98 ? -49.022 -15.706 49.186 1.00 77.44 98 LEU A N 1
ATOM 779 C CA . LEU A 1 98 ? -49.853 -16.040 48.036 1.00 77.44 98 LEU A CA 1
ATOM 780 C C . LEU A 1 98 ? -49.002 -16.118 46.766 1.00 77.44 98 LEU A C 1
ATOM 782 O O . LEU A 1 98 ? -48.178 -15.242 46.478 1.00 77.44 98 LEU A O 1
ATOM 786 N N . GLU A 1 99 ? -49.217 -17.169 45.983 1.00 69.31 99 GLU A N 1
ATOM 787 C CA . GLU A 1 99 ? -48.513 -17.387 44.724 1.00 69.31 99 GLU A CA 1
ATOM 788 C C . GLU A 1 99 ? -48.883 -16.288 43.709 1.00 69.31 99 GLU A C 1
ATOM 790 O O . GLU A 1 99 ? -50.055 -15.992 43.485 1.00 69.31 99 GLU A O 1
ATOM 795 N N . GLY A 1 100 ? -47.875 -15.603 43.159 1.00 68.50 100 GLY A N 1
ATOM 796 C CA . GLY A 1 100 ? -48.041 -14.466 42.241 1.00 68.50 100 GLY A CA 1
ATOM 797 C C . GLY A 1 100 ? -48.241 -13.087 42.895 1.00 68.50 100 GLY A C 1
ATOM 798 O O . GLY A 1 100 ? -47.816 -12.096 42.307 1.00 68.50 100 GLY A O 1
ATOM 799 N N . ALA A 1 101 ? -48.808 -13.001 44.107 1.00 67.94 101 ALA A N 1
ATOM 800 C CA . ALA A 1 101 ? -49.063 -11.726 44.805 1.00 67.94 101 ALA A CA 1
ATOM 801 C C . ALA A 1 101 ? -48.083 -11.414 45.959 1.00 67.94 101 ALA A C 1
ATOM 803 O O . ALA A 1 101 ? -48.024 -10.276 46.425 1.00 67.94 101 ALA A O 1
ATOM 804 N N . GLY A 1 102 ? -47.282 -12.391 46.400 1.00 77.56 102 GLY A N 1
ATOM 805 C CA . GLY A 1 102 ? -46.286 -12.205 47.460 1.00 77.56 102 GLY A CA 1
ATOM 806 C C . GLY A 1 102 ? -46.874 -12.356 48.866 1.00 77.56 102 GLY A C 1
ATOM 807 O O . GLY A 1 102 ? -47.779 -13.156 49.078 1.00 77.56 102 GLY A O 1
ATOM 808 N N . PHE A 1 103 ? -46.321 -11.642 49.850 1.00 81.50 103 PHE A N 1
ATOM 809 C CA . PHE A 1 103 ? -46.844 -11.662 51.222 1.00 81.50 103 PHE A CA 1
ATOM 810 C C . PHE A 1 103 ? -48.152 -10.862 51.325 1.00 81.50 103 PHE A C 1
ATOM 812 O O . PHE A 1 103 ? -48.268 -9.780 50.749 1.00 81.50 103 PHE A O 1
ATOM 819 N N . VAL A 1 104 ? -49.127 -11.387 52.062 1.00 82.75 104 VAL A N 1
ATOM 820 C CA . VAL A 1 104 ? -50.470 -10.824 52.242 1.00 82.75 104 VAL A CA 1
ATOM 821 C C . VAL A 1 104 ? -50.817 -10.841 53.729 1.00 82.75 104 VAL A C 1
ATOM 823 O O . VAL A 1 104 ? -50.474 -11.793 54.414 1.00 82.75 104 VAL A O 1
ATOM 826 N N . ASP A 1 105 ? -51.444 -9.780 54.237 1.00 78.88 105 ASP A N 1
ATOM 827 C CA . ASP A 1 105 ? -51.866 -9.646 55.642 1.00 78.88 105 ASP A CA 1
ATOM 828 C C . ASP A 1 105 ? -53.155 -10.433 55.957 1.00 78.88 105 ASP A C 1
ATOM 830 O O . ASP A 1 105 ? -53.882 -10.824 55.045 1.00 78.88 105 ASP A O 1
ATOM 834 N N . LYS A 1 106 ? -53.517 -10.538 57.243 1.00 77.88 106 LYS A N 1
ATOM 835 C CA . LYS A 1 106 ? -54.744 -11.160 57.772 1.00 77.88 106 LYS A CA 1
ATOM 836 C C . LYS A 1 106 ? -56.037 -10.634 57.140 1.00 77.88 106 LYS A C 1
ATOM 838 O O . LYS A 1 106 ? -57.037 -11.339 57.086 1.00 77.88 106 LYS A O 1
ATOM 843 N N . ASN A 1 107 ? -55.998 -9.403 56.627 1.00 76.75 107 ASN A N 1
ATOM 844 C CA . ASN A 1 107 ? -57.108 -8.738 55.942 1.00 76.75 107 ASN A CA 1
ATOM 845 C C . ASN A 1 107 ? -57.101 -8.944 54.412 1.00 76.75 107 ASN A C 1
ATOM 847 O O . ASN A 1 107 ? -57.905 -8.334 53.711 1.00 76.75 107 ASN A O 1
ATOM 851 N N . GLY A 1 108 ? -56.172 -9.734 53.869 1.00 74.12 108 GLY A N 1
ATOM 852 C CA . GLY A 1 108 ? -56.000 -9.905 52.424 1.00 74.12 108 GLY A CA 1
ATOM 853 C C . GLY A 1 108 ? -55.211 -8.780 51.739 1.00 74.12 108 GLY A C 1
ATOM 854 O O . GLY A 1 108 ? -55.112 -8.765 50.513 1.00 74.12 108 GLY A O 1
ATOM 855 N N . THR A 1 109 ? -54.636 -7.832 52.492 1.00 79.44 109 THR A N 1
ATOM 856 C CA . THR A 1 109 ? -53.877 -6.706 51.922 1.00 79.44 109 THR A CA 1
ATOM 857 C C . THR A 1 109 ? -52.481 -7.160 51.478 1.00 79.44 109 THR A C 1
ATOM 859 O O . THR A 1 109 ? -51.703 -7.611 52.326 1.00 79.44 109 THR A O 1
ATOM 862 N N . PRO A 1 110 ? -52.114 -7.016 50.191 1.00 79.50 110 PRO A N 1
ATOM 863 C CA . PRO A 1 110 ? -50.798 -7.408 49.696 1.00 79.50 110 PRO A CA 1
ATOM 864 C C . PRO A 1 110 ? -49.692 -6.496 50.238 1.00 79.50 110 PRO A C 1
ATOM 866 O O . PRO A 1 110 ? -49.936 -5.331 50.554 1.00 79.50 110 PRO A O 1
ATOM 869 N N . LEU A 1 111 ? -48.461 -7.010 50.269 1.00 76.00 111 LEU A N 1
ATOM 870 C CA . LEU A 1 111 ? -47.261 -6.337 50.782 1.00 76.00 111 LEU A CA 1
ATOM 871 C C . LEU A 1 111 ? -47.066 -4.917 50.224 1.00 76.00 111 LEU A C 1
ATOM 873 O O . LEU A 1 111 ? -46.671 -4.011 50.950 1.00 76.00 111 LEU A O 1
ATOM 877 N N . ALA A 1 112 ? -47.387 -4.702 48.945 1.00 72.25 112 ALA A N 1
ATOM 878 C CA . ALA A 1 112 ? -47.284 -3.398 48.283 1.00 72.25 112 ALA A CA 1
ATOM 879 C C . ALA A 1 112 ? -48.248 -2.336 48.851 1.00 72.25 112 ALA A C 1
ATOM 881 O O . ALA A 1 112 ? -48.000 -1.141 48.708 1.00 72.25 112 ALA A O 1
ATOM 882 N N . GLY A 1 113 ? -49.345 -2.768 49.477 1.00 71.25 113 GLY A N 1
ATOM 883 C CA . GLY A 1 113 ? -50.323 -1.907 50.140 1.00 71.25 113 GLY A CA 1
ATOM 884 C C . GLY A 1 113 ? -50.040 -1.687 51.625 1.00 71.25 113 GLY A C 1
ATOM 885 O O . GLY A 1 113 ? -50.804 -0.983 52.284 1.00 71.25 113 GLY A O 1
ATOM 886 N N . TRP A 1 114 ? -48.980 -2.285 52.181 1.00 79.88 114 TRP A N 1
ATOM 887 C CA . TRP A 1 114 ? -48.623 -2.074 53.580 1.00 79.88 114 TRP A CA 1
ATOM 888 C C . TRP A 1 114 ? -48.018 -0.680 53.758 1.00 79.88 114 TRP A C 1
ATOM 890 O O . TRP A 1 114 ? -47.087 -0.279 53.058 1.00 79.88 114 TRP A O 1
ATOM 900 N N . SER A 1 115 ? -48.552 0.071 54.721 1.00 67.00 115 SER A N 1
ATOM 901 C CA . SER A 1 115 ? -48.031 1.395 55.055 1.00 67.00 115 SER A CA 1
ATOM 902 C C . SER A 1 115 ? -46.606 1.290 55.607 1.00 67.00 115 SER A C 1
ATOM 904 O O . SER A 1 115 ? -46.333 0.523 56.531 1.00 67.00 115 SER A O 1
ATOM 906 N N . LYS A 1 116 ? -45.698 2.130 55.093 1.00 68.00 116 LYS A N 1
ATOM 907 C CA . LYS A 1 116 ? -44.350 2.315 55.664 1.00 68.00 116 LYS A CA 1
ATOM 908 C C . LYS A 1 116 ? -44.375 3.111 56.982 1.00 68.00 116 LYS A C 1
ATOM 910 O O . LYS A 1 116 ? -43.394 3.088 57.727 1.00 68.00 116 LYS A O 1
ATOM 915 N N . ASN A 1 117 ? -45.498 3.766 57.287 1.00 62.78 117 ASN A N 1
ATOM 916 C CA . ASN A 1 117 ? -45.712 4.581 58.482 1.00 62.78 117 ASN A CA 1
ATOM 917 C C . ASN A 1 117 ? -46.582 3.843 59.511 1.00 62.78 117 ASN A C 1
ATOM 919 O O . ASN A 1 117 ? -47.547 3.175 59.137 1.00 62.78 117 ASN A O 1
ATOM 923 N N . ILE A 1 118 ? -46.258 3.996 60.801 1.00 59.06 118 ILE A N 1
ATOM 924 C CA . ILE A 1 118 ? -47.084 3.488 61.903 1.00 59.06 118 ILE A CA 1
ATOM 925 C C . ILE A 1 118 ? -48.283 4.427 62.042 1.00 59.06 118 ILE A C 1
ATOM 927 O O . ILE A 1 118 ? -48.132 5.537 62.551 1.00 59.06 118 ILE A O 1
ATOM 931 N N . ASP A 1 119 ? -49.455 3.996 61.590 1.00 58.44 119 ASP A N 1
ATOM 932 C CA . ASP A 1 119 ? -50.693 4.665 61.966 1.00 58.44 119 ASP A CA 1
ATOM 933 C C . ASP A 1 119 ? -51.162 4.065 63.295 1.00 58.44 119 ASP A C 1
ATOM 935 O O . ASP A 1 119 ? -51.567 2.906 63.359 1.00 58.44 119 ASP A O 1
ATOM 939 N N . LEU A 1 120 ? -51.008 4.831 64.377 1.00 56.16 120 LEU A N 1
ATOM 940 C CA . LEU A 1 120 ? -51.435 4.454 65.731 1.00 56.16 120 LEU A CA 1
ATOM 941 C C . LEU A 1 120 ? -52.920 4.770 65.972 1.00 56.16 120 LEU A C 1
ATOM 943 O O . LEU A 1 120 ? -53.362 4.801 67.122 1.00 56.16 120 LEU A O 1
ATOM 947 N N . SER A 1 121 ? -53.686 5.048 64.911 1.00 48.34 121 SER A N 1
ATOM 948 C CA . SER A 1 121 ? -55.138 5.175 64.995 1.00 48.34 121 SER A CA 1
ATOM 949 C C . SER A 1 121 ? -55.725 3.937 65.693 1.00 48.34 121 SER A C 1
ATOM 951 O O . SER A 1 121 ? -55.403 2.815 65.292 1.00 48.34 121 SER A O 1
ATOM 953 N N . PRO A 1 122 ? -56.547 4.102 66.749 1.00 44.56 122 PRO A N 1
ATOM 954 C CA . PRO A 1 122 ? -57.108 2.981 67.484 1.00 44.56 122 PRO A CA 1
ATOM 955 C C . PRO A 1 122 ? -58.043 2.206 66.556 1.00 44.56 122 PRO A C 1
ATOM 957 O O . PRO A 1 122 ? -59.176 2.605 66.284 1.00 44.56 122 PRO A O 1
ATOM 960 N N . TYR A 1 123 ? -57.535 1.095 66.039 1.00 46.66 123 TYR A N 1
ATOM 961 C CA . TYR A 1 123 ? -58.278 0.168 65.210 1.00 46.66 123 TYR A CA 1
ATOM 962 C C . TYR A 1 123 ? -59.292 -0.571 66.092 1.00 46.66 123 TYR A C 1
ATOM 964 O O . TYR A 1 123 ? -58.946 -1.493 66.827 1.00 46.66 123 TYR A O 1
ATOM 972 N N . ASN A 1 124 ? -60.560 -0.158 66.030 1.00 40.56 124 ASN A N 1
ATOM 973 C CA . ASN A 1 124 ? -61.686 -0.891 66.613 1.00 40.56 124 ASN A CA 1
ATOM 974 C C . ASN A 1 124 ? -62.035 -2.085 65.705 1.00 40.56 124 ASN A C 1
ATOM 976 O O . ASN A 1 124 ? -63.015 -2.052 64.961 1.00 40.56 124 ASN A O 1
ATOM 980 N N . GLY A 1 125 ? -61.185 -3.112 65.706 1.00 44.38 125 GLY A N 1
ATOM 981 C CA . GLY A 1 125 ? -61.458 -4.391 65.051 1.00 44.38 125 GLY A CA 1
ATOM 982 C C . GLY A 1 125 ? -62.297 -5.315 65.945 1.00 44.38 125 GLY A C 1
ATOM 983 O O . GLY A 1 125 ? -62.136 -5.273 67.166 1.00 44.38 125 GLY A O 1
ATOM 984 N N . PRO A 1 126 ? -63.172 -6.164 65.376 1.00 42.78 126 PRO A N 1
ATOM 985 C CA . PRO A 1 126 ? -64.086 -7.011 66.131 1.00 42.78 126 PRO A CA 1
ATOM 986 C C . PRO A 1 126 ? -63.349 -8.264 66.627 1.00 42.78 126 PRO A C 1
ATOM 988 O O . PRO A 1 126 ? -63.527 -9.353 66.101 1.00 42.78 126 PRO A O 1
ATOM 991 N N . GLU A 1 127 ? -62.486 -8.115 67.627 1.00 43.09 127 GLU A N 1
ATOM 992 C CA . GLU A 1 127 ? -61.872 -9.245 68.348 1.00 43.09 127 GLU A CA 1
ATOM 993 C C . GLU A 1 127 ? -62.376 -9.305 69.803 1.00 43.09 127 GLU A C 1
ATOM 995 O O . GLU A 1 127 ? -61.692 -9.726 70.737 1.00 43.09 127 GLU A O 1
ATOM 1000 N N . GLU A 1 128 ? -63.625 -8.872 69.992 1.00 45.47 128 GLU A N 1
ATOM 1001 C CA . GLU A 1 128 ? -64.339 -8.846 71.273 1.00 45.47 128 GLU A CA 1
ATOM 1002 C C . GLU A 1 128 ? -64.621 -10.244 71.859 1.00 45.47 128 GLU A C 1
ATOM 1004 O O . GLU A 1 128 ? -65.012 -10.347 73.019 1.00 45.47 128 GLU A O 1
ATOM 1009 N N . GLU A 1 129 ? -64.396 -11.342 71.130 1.00 40.69 129 GLU A N 1
ATOM 1010 C CA . GLU A 1 129 ? -64.898 -12.657 71.559 1.00 40.69 129 GLU A CA 1
ATOM 1011 C C . GLU A 1 129 ? -63.959 -13.455 72.486 1.00 40.69 129 GLU A C 1
ATOM 1013 O O . GLU A 1 129 ? -64.433 -14.316 73.226 1.00 40.69 129 GLU A O 1
ATOM 1018 N N . ALA A 1 130 ? -62.655 -13.150 72.555 1.00 44.03 130 ALA A N 1
ATOM 1019 C CA . ALA A 1 130 ? -61.724 -13.891 73.426 1.00 44.03 130 ALA A CA 1
ATOM 1020 C C . ALA A 1 130 ? -61.524 -13.260 74.820 1.00 44.03 130 ALA A C 1
ATOM 1022 O O . ALA A 1 130 ? -61.253 -13.960 75.799 1.00 44.03 130 ALA A O 1
ATOM 1023 N N . TRP A 1 131 ? -61.669 -11.938 74.941 1.00 46.72 131 TRP A N 1
ATOM 1024 C CA . TRP A 1 131 ? -61.253 -11.196 76.143 1.00 46.72 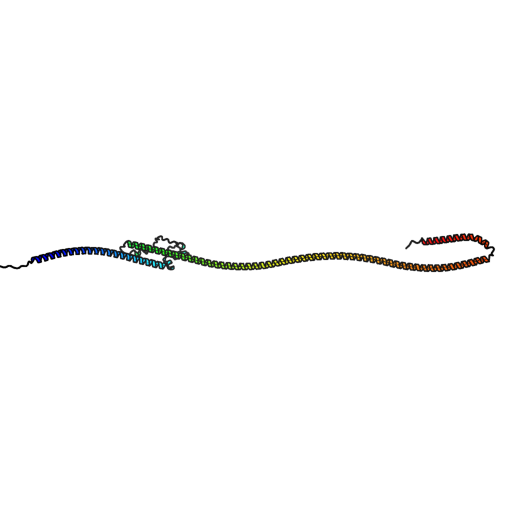131 TRP A CA 1
ATOM 1025 C C . TRP A 1 131 ? -62.368 -10.991 77.175 1.00 46.72 131 TRP A C 1
ATOM 1027 O O . TRP A 1 131 ? -62.096 -10.767 78.356 1.00 46.72 131 TRP A O 1
ATOM 1037 N N . VAL A 1 132 ? -63.629 -11.156 76.767 1.00 44.41 132 VAL A N 1
ATOM 1038 C CA . VAL A 1 132 ? -64.807 -11.021 77.643 1.00 44.41 132 VAL A CA 1
ATOM 1039 C C . VAL A 1 132 ? -64.867 -12.130 78.713 1.00 44.41 132 VAL A C 1
ATOM 1041 O O . VAL A 1 132 ? -65.528 -11.971 79.741 1.00 44.41 132 VAL A O 1
ATOM 1044 N N . GLY A 1 133 ? -64.120 -13.228 78.538 1.00 43.19 133 GLY A N 1
ATOM 1045 C CA . GLY A 1 133 ? -64.115 -14.372 79.457 1.00 43.19 133 GLY A CA 1
ATOM 1046 C C . GLY A 1 133 ? -63.506 -14.108 80.839 1.00 43.19 133 GLY A C 1
ATOM 1047 O O . GLY A 1 133 ? -63.910 -14.748 81.807 1.00 43.19 133 GLY A O 1
ATOM 1048 N N . ILE A 1 134 ? -62.580 -13.152 80.973 1.00 45.88 134 ILE A N 1
ATOM 1049 C CA . ILE A 1 134 ? -61.874 -12.912 82.249 1.00 45.88 134 ILE A CA 1
ATOM 1050 C C . ILE A 1 134 ? -62.676 -11.977 83.173 1.00 45.88 134 ILE A C 1
ATOM 1052 O O . ILE A 1 134 ? -62.571 -12.061 84.395 1.00 45.88 134 ILE A O 1
ATOM 1056 N N . SER A 1 135 ? -63.535 -11.120 82.613 1.00 43.16 135 SER A N 1
ATOM 1057 C CA . SER A 1 135 ? -64.274 -10.110 83.385 1.00 43.16 135 SER A CA 1
ATOM 1058 C C . SER A 1 135 ? -65.501 -10.669 84.128 1.00 43.16 135 SER A C 1
ATOM 1060 O O . SER A 1 135 ? -66.015 -10.029 85.041 1.00 43.16 135 SER A O 1
ATOM 1062 N N . ARG A 1 136 ? -65.974 -11.878 83.790 1.00 45.19 136 ARG A N 1
ATOM 1063 C CA . ARG A 1 136 ? -67.300 -12.369 84.218 1.00 45.19 136 ARG A CA 1
ATOM 1064 C C . ARG A 1 136 ? -67.366 -13.119 85.551 1.00 45.19 136 ARG A C 1
ATOM 1066 O O . ARG A 1 136 ? -68.450 -13.573 85.905 1.00 45.19 136 ARG A O 1
ATOM 1073 N N . GLN A 1 137 ? -66.261 -13.286 86.278 1.00 48.16 137 GLN A N 1
ATOM 1074 C CA . GLN A 1 137 ? -66.211 -14.271 87.370 1.00 48.16 137 GLN A CA 1
ATOM 1075 C C . GLN A 1 137 ? -65.998 -13.754 88.797 1.00 48.16 137 GLN A C 1
ATOM 1077 O O . GLN A 1 137 ? -65.775 -14.589 89.665 1.00 48.16 137 GLN A O 1
ATOM 1082 N N . HIS A 1 138 ? -66.072 -12.455 89.107 1.00 43.94 138 HIS A N 1
ATOM 1083 C CA . HIS A 1 138 ? -65.921 -12.004 90.505 1.00 43.94 138 HIS A CA 1
ATOM 1084 C C . HIS A 1 138 ? -67.014 -11.008 90.920 1.00 43.94 138 HIS A C 1
ATOM 1086 O O . HIS A 1 138 ? -67.213 -9.972 90.290 1.00 43.94 138 HIS A O 1
ATOM 1092 N N . GLY A 1 139 ? -67.752 -11.382 91.972 1.00 47.53 139 GLY A N 1
ATOM 1093 C CA . GLY A 1 139 ? -68.821 -10.600 92.587 1.00 47.53 139 GLY A CA 1
ATOM 1094 C C . GLY A 1 139 ? -68.320 -9.310 93.245 1.00 47.53 139 GLY A C 1
ATOM 1095 O O . GLY A 1 139 ? -67.169 -9.225 93.662 1.00 47.53 139 GLY A O 1
ATOM 1096 N N . SER A 1 140 ? -69.217 -8.316 93.277 1.00 56.62 140 SER A N 1
ATOM 1097 C CA . SER A 1 140 ? -69.050 -6.949 93.807 1.00 56.62 140 SER A CA 1
ATOM 1098 C C . SER A 1 140 ? -67.700 -6.291 93.484 1.00 56.62 140 SER A C 1
ATOM 1100 O O . SER A 1 140 ? -66.838 -6.122 94.344 1.00 56.62 140 SER A O 1
ATOM 1102 N N . LEU A 1 141 ? -67.528 -5.909 92.219 1.00 53.88 141 LEU A N 1
ATOM 1103 C CA . LEU A 1 141 ? -66.387 -5.138 91.728 1.00 53.88 141 LEU A CA 1
ATOM 1104 C C . LEU A 1 141 ? -66.447 -3.676 92.198 1.00 53.88 141 LEU A C 1
ATOM 1106 O O . LEU A 1 141 ? -67.40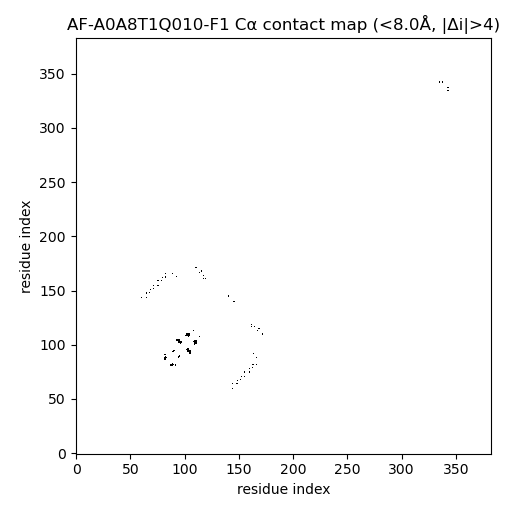7 -2.963 91.910 1.00 53.88 141 LEU A O 1
ATOM 1110 N N . ASP A 1 142 ? -65.374 -3.221 92.846 1.00 61.91 142 ASP A N 1
ATOM 1111 C CA . ASP A 1 142 ? -65.030 -1.802 92.936 1.00 61.91 142 ASP A CA 1
ATOM 1112 C C . ASP A 1 142 ? -64.728 -1.287 91.516 1.00 61.91 142 ASP A C 1
ATOM 1114 O O . ASP A 1 142 ? -63.851 -1.810 90.820 1.00 61.91 142 ASP A O 1
ATOM 1118 N N . ALA A 1 143 ? -65.467 -0.270 91.068 1.00 64.38 143 ALA A N 1
ATOM 1119 C CA . ALA A 1 143 ? -65.382 0.301 89.722 1.00 64.38 143 ALA A CA 1
ATOM 1120 C C . ALA A 1 143 ? -63.953 0.734 89.330 1.00 64.38 143 ALA A C 1
ATOM 1122 O O . ALA A 1 143 ? -63.613 0.763 88.144 1.00 64.38 143 ALA A O 1
ATOM 1123 N N . LYS A 1 144 ? -63.093 1.023 90.317 1.00 67.00 144 LYS A N 1
ATOM 1124 C CA . LYS A 1 144 ? -61.686 1.392 90.103 1.00 67.00 144 LYS A CA 1
ATOM 1125 C C . LYS A 1 144 ? -60.817 0.236 89.596 1.00 67.00 144 LYS A C 1
ATOM 1127 O O . LYS A 1 144 ? -59.843 0.488 88.891 1.00 67.00 144 LYS A O 1
ATOM 1132 N N . ASP A 1 145 ? -61.128 -1.015 89.939 1.00 76.12 145 ASP A N 1
ATOM 1133 C CA . ASP A 1 145 ? -60.346 -2.184 89.502 1.00 76.12 145 ASP A CA 1
ATOM 1134 C C . ASP A 1 145 ? -60.631 -2.531 88.032 1.00 76.12 145 ASP A C 1
ATOM 1136 O O . ASP A 1 145 ? -59.710 -2.752 87.249 1.00 76.12 145 ASP A O 1
ATOM 1140 N N . ALA A 1 146 ? -61.901 -2.439 87.621 1.00 78.12 146 ALA A N 1
ATOM 1141 C CA . ALA A 1 146 ? -62.308 -2.613 86.226 1.00 78.12 146 ALA A CA 1
ATOM 1142 C C . ALA A 1 146 ? -61.676 -1.564 85.291 1.00 78.12 146 ALA A C 1
ATOM 1144 O O . ALA A 1 146 ? -61.222 -1.907 84.198 1.00 78.12 146 ALA A O 1
ATOM 1145 N N . ALA A 1 147 ? -61.609 -0.299 85.727 1.00 81.81 147 ALA A N 1
ATOM 1146 C CA . ALA A 1 147 ? -60.968 0.774 84.966 1.00 81.81 147 ALA A CA 1
ATOM 1147 C C . ALA A 1 147 ? -59.463 0.516 84.760 1.00 81.81 147 ALA A C 1
ATOM 1149 O O . ALA A 1 147 ? -58.979 0.596 83.631 1.00 81.81 147 ALA A O 1
ATOM 1150 N N . TYR A 1 148 ? -58.746 0.113 85.818 1.00 85.00 148 TYR A N 1
ATOM 1151 C CA . TYR A 1 148 ? -57.322 -0.236 85.747 1.00 85.00 148 TYR A CA 1
ATOM 1152 C C . TYR A 1 148 ? -57.057 -1.413 84.798 1.00 85.00 148 TYR A C 1
ATOM 1154 O O . TYR A 1 148 ? -56.166 -1.346 83.949 1.00 85.00 148 TYR A O 1
ATOM 1162 N N . THR A 1 149 ? -57.844 -2.490 84.899 1.00 84.25 149 THR A N 1
ATOM 1163 C CA . THR A 1 149 ? -57.715 -3.638 83.992 1.00 84.25 149 THR A CA 1
ATOM 1164 C C . THR A 1 149 ? -57.990 -3.238 82.542 1.00 84.25 149 THR A C 1
ATOM 1166 O O . THR A 1 149 ? -57.261 -3.666 81.648 1.00 84.25 149 THR A O 1
ATOM 1169 N N . GLY A 1 150 ? -58.985 -2.378 82.300 1.00 84.06 150 GLY A N 1
ATOM 1170 C CA . GLY A 1 150 ? -59.286 -1.844 80.971 1.00 84.06 150 GLY A CA 1
ATOM 1171 C C . GLY A 1 150 ? -58.145 -1.012 80.376 1.00 84.06 150 GLY A C 1
ATOM 1172 O O . GLY A 1 150 ? -57.801 -1.189 79.208 1.00 84.06 150 GLY A O 1
ATOM 1173 N N . GLU A 1 151 ? -57.514 -0.139 81.164 1.00 86.81 151 GLU A N 1
ATOM 1174 C CA . GLU A 1 151 ? -56.343 0.643 80.734 1.00 86.81 151 GLU A CA 1
ATOM 1175 C C . GLU A 1 151 ? -55.115 -0.237 80.459 1.00 86.81 151 GLU A C 1
ATOM 1177 O O . GLU A 1 151 ? -54.400 -0.020 79.474 1.00 86.81 151 GLU A O 1
ATOM 1182 N N . MET A 1 152 ? -54.889 -1.268 81.279 1.00 87.31 152 MET A N 1
ATOM 1183 C CA . MET A 1 152 ? -53.795 -2.213 81.053 1.00 87.31 152 MET A CA 1
ATOM 1184 C C . MET A 1 152 ? -54.007 -3.062 79.805 1.00 87.31 152 MET A C 1
ATOM 1186 O O . MET A 1 152 ? -53.067 -3.243 79.033 1.00 87.31 152 MET A O 1
ATOM 1190 N N . LEU A 1 153 ? -55.231 -3.529 79.553 1.00 87.50 153 LEU A N 1
ATOM 1191 C CA . LEU A 1 153 ? -55.565 -4.234 78.314 1.00 87.50 153 LEU A CA 1
ATOM 1192 C C . LEU A 1 153 ? -55.367 -3.336 77.087 1.00 87.50 153 LEU A C 1
ATOM 1194 O O . LEU A 1 153 ? -54.748 -3.774 76.121 1.00 87.50 153 LEU A O 1
ATOM 1198 N N . LYS A 1 154 ? -55.787 -2.064 77.147 1.00 90.25 154 LYS A N 1
ATOM 1199 C CA . LYS A 1 154 ? -55.512 -1.082 76.079 1.00 90.25 154 LYS A CA 1
ATOM 1200 C C . LYS A 1 154 ? -54.014 -0.896 75.841 1.00 90.25 154 LYS A C 1
ATOM 1202 O O . LYS A 1 154 ? -53.574 -0.876 74.696 1.00 90.25 154 LYS A O 1
ATOM 1207 N N . SER A 1 155 ? -53.223 -0.806 76.908 1.00 89.31 155 SER A N 1
ATOM 1208 C CA . SER A 1 155 ? -51.763 -0.673 76.810 1.00 89.31 155 SER A CA 1
ATOM 1209 C C . SER A 1 155 ? -51.116 -1.915 76.188 1.00 89.31 155 SER A C 1
ATOM 1211 O O . SER A 1 155 ? -50.250 -1.798 75.325 1.00 89.31 155 SER A O 1
ATOM 1213 N N . VAL A 1 156 ? -51.559 -3.113 76.579 1.00 91.25 156 VAL A N 1
ATOM 1214 C CA . VAL A 1 156 ? -51.101 -4.395 76.015 1.00 91.25 156 VAL A CA 1
ATOM 1215 C C . VAL A 1 156 ? -51.469 -4.516 74.540 1.00 91.25 156 VAL A C 1
ATOM 1217 O O . VAL A 1 156 ? -50.635 -4.963 73.749 1.00 91.25 156 VAL A O 1
ATOM 1220 N N . GLN A 1 157 ? -52.680 -4.101 74.164 1.00 89.00 157 GLN A N 1
ATOM 1221 C CA . GLN A 1 157 ? -53.126 -4.079 72.775 1.00 89.00 157 GLN A CA 1
ATOM 1222 C C . GLN A 1 157 ? -52.264 -3.123 71.946 1.00 89.00 157 GLN A C 1
ATOM 1224 O O . GLN A 1 157 ? -51.682 -3.545 70.956 1.00 89.00 157 GLN A O 1
ATOM 1229 N N . MET A 1 158 ? -52.052 -1.892 72.420 1.00 89.31 158 MET A N 1
ATOM 1230 C CA . MET A 1 158 ? -51.188 -0.916 71.750 1.00 89.31 158 MET A CA 1
ATOM 1231 C C . MET A 1 158 ? -49.761 -1.448 71.547 1.00 89.31 158 MET A C 1
ATOM 1233 O O . MET A 1 158 ? -49.203 -1.334 70.458 1.00 89.31 158 MET A O 1
ATOM 1237 N N . VAL A 1 159 ? -49.158 -2.058 72.575 1.00 90.56 159 VAL A N 1
ATOM 1238 C CA . VAL A 1 159 ? -47.821 -2.668 72.457 1.00 90.56 159 VAL A CA 1
ATOM 1239 C C . VAL A 1 159 ? -47.833 -3.801 71.431 1.00 90.56 159 VAL A C 1
ATOM 1241 O O . VAL A 1 159 ? -46.925 -3.901 70.610 1.00 90.56 159 VAL A O 1
ATOM 1244 N N . THR A 1 160 ? -48.874 -4.628 71.445 1.00 89.25 160 THR A N 1
ATOM 1245 C CA . THR A 1 160 ? -49.050 -5.733 70.501 1.00 89.25 160 THR A CA 1
ATOM 1246 C C . THR A 1 160 ? -49.161 -5.243 69.054 1.00 89.25 160 THR A C 1
ATOM 1248 O O . THR A 1 160 ? -48.478 -5.784 68.184 1.00 89.25 160 THR A O 1
ATOM 1251 N N . ASP A 1 161 ? -49.955 -4.203 68.805 1.00 86.44 161 ASP A N 1
ATOM 1252 C CA . ASP A 1 161 ? -50.145 -3.607 67.479 1.00 86.44 161 ASP A CA 1
ATOM 1253 C C . ASP A 1 161 ? -48.844 -2.977 66.964 1.00 86.44 161 ASP A C 1
ATOM 1255 O O . ASP A 1 161 ? -48.463 -3.163 65.807 1.00 86.44 161 ASP A O 1
ATOM 1259 N N . VAL A 1 162 ? -48.099 -2.293 67.842 1.00 89.31 162 VAL A N 1
ATOM 1260 C CA . VAL A 1 162 ? -46.773 -1.743 67.518 1.00 89.31 162 VAL A CA 1
ATOM 1261 C C . VAL A 1 162 ? -45.791 -2.854 67.147 1.00 89.31 162 VAL A C 1
ATOM 1263 O O . VAL A 1 162 ? -45.033 -2.707 66.185 1.00 89.31 162 VAL A O 1
ATOM 1266 N N . MET A 1 163 ? -45.795 -3.969 67.878 1.00 90.69 163 MET A N 1
ATOM 1267 C CA . MET A 1 163 ? -44.931 -5.111 67.575 1.00 90.69 163 MET A CA 1
ATOM 1268 C C . MET A 1 163 ? -45.299 -5.761 66.234 1.00 90.69 163 MET A C 1
ATOM 1270 O O . MET A 1 163 ? -44.403 -6.046 65.442 1.00 90.69 163 MET A O 1
ATOM 1274 N N . GLU A 1 164 ? -46.590 -5.921 65.932 1.00 87.25 164 GLU A N 1
ATOM 1275 C CA . GLU A 1 164 ? -47.066 -6.423 64.635 1.00 87.25 164 GLU A CA 1
ATOM 1276 C C . GLU A 1 164 ? -46.654 -5.489 63.480 1.00 87.25 164 GLU A C 1
ATOM 1278 O O . GLU A 1 164 ? -46.115 -5.942 62.468 1.00 87.25 164 GLU A O 1
ATOM 1283 N N . ALA A 1 165 ? -46.820 -4.174 63.647 1.00 86.19 165 ALA A N 1
ATOM 1284 C CA . ALA A 1 165 ? -46.411 -3.179 62.655 1.00 86.19 165 ALA A CA 1
ATOM 1285 C C . ALA A 1 165 ? -44.886 -3.152 62.433 1.00 86.19 165 ALA A C 1
ATOM 1287 O O . ALA A 1 165 ? -44.411 -2.948 61.312 1.00 86.19 165 ALA A O 1
ATOM 1288 N N . LEU A 1 166 ? -44.094 -3.361 63.489 1.00 89.06 166 LEU A N 1
ATOM 1289 C CA . LEU A 1 166 ? -42.639 -3.497 63.388 1.00 89.06 166 LEU A CA 1
ATOM 1290 C C . LEU A 1 166 ? -42.248 -4.743 62.589 1.00 89.06 166 LEU A C 1
ATOM 1292 O O . LEU A 1 166 ? -41.454 -4.625 61.658 1.00 89.06 166 LEU A O 1
ATOM 1296 N N . VAL A 1 167 ? -42.841 -5.899 62.897 1.00 88.62 167 VAL A N 1
ATOM 1297 C CA . VAL A 1 167 ? -42.612 -7.155 62.164 1.00 88.62 167 VAL A CA 1
ATOM 1298 C C . VAL A 1 167 ? -42.949 -6.990 60.682 1.00 88.62 167 VAL A C 1
ATOM 1300 O O . VAL A 1 167 ? -42.127 -7.319 59.828 1.00 88.62 167 VAL A O 1
ATOM 1303 N N . LYS A 1 168 ? -44.109 -6.406 60.360 1.00 86.19 168 LYS A N 1
ATOM 1304 C CA . LYS A 1 168 ? -44.526 -6.145 58.973 1.00 86.19 168 LYS A CA 1
ATOM 1305 C C . LYS A 1 168 ? -43.504 -5.300 58.208 1.00 86.19 168 LYS A C 1
ATOM 1307 O O . LYS A 1 168 ? -43.159 -5.631 57.077 1.00 86.19 168 LYS A O 1
ATOM 1312 N N . ARG A 1 169 ? -42.953 -4.250 58.827 1.00 87.38 169 ARG A N 1
ATOM 1313 C CA . ARG A 1 169 ? -41.905 -3.420 58.202 1.00 87.38 169 ARG A CA 1
ATOM 1314 C C . ARG A 1 169 ? -40.585 -4.154 58.008 1.00 87.38 169 ARG A C 1
ATOM 1316 O O . ARG A 1 169 ? -39.947 -3.950 56.979 1.00 87.38 169 ARG A O 1
ATOM 1323 N N . VAL A 1 170 ? -40.184 -4.995 58.960 1.00 88.94 170 VAL A N 1
ATOM 1324 C CA . VAL A 1 170 ? -38.986 -5.836 58.810 1.00 88.94 170 VAL A CA 1
ATOM 1325 C C . VAL A 1 170 ? -39.150 -6.767 57.611 1.00 88.94 170 VAL A C 1
ATOM 1327 O O . VAL A 1 170 ? -38.262 -6.818 56.769 1.00 88.94 170 VAL A O 1
ATOM 1330 N N . ILE A 1 171 ? -40.315 -7.401 57.461 1.00 86.56 171 ILE A N 1
ATOM 1331 C CA . ILE A 1 171 ? -40.612 -8.284 56.322 1.00 86.56 171 ILE A CA 1
ATOM 1332 C C . ILE A 1 171 ? -40.566 -7.520 54.991 1.00 86.56 171 ILE A C 1
ATOM 1334 O O . ILE A 1 171 ? -39.963 -8.005 54.032 1.00 86.56 171 ILE A O 1
ATOM 1338 N N . ILE A 1 172 ? -41.142 -6.309 54.924 1.00 86.12 172 ILE A N 1
ATOM 1339 C CA . ILE A 1 172 ? -41.023 -5.444 53.735 1.00 86.12 172 ILE A CA 1
ATOM 1340 C C . ILE A 1 172 ? -39.545 -5.196 53.424 1.00 86.12 172 ILE A C 1
ATOM 1342 O O . ILE A 1 172 ? -39.108 -5.482 52.312 1.00 86.12 172 ILE A O 1
ATOM 1346 N N . ALA A 1 173 ? -38.769 -4.718 54.398 1.00 88.50 173 ALA A N 1
ATOM 1347 C CA . ALA A 1 173 ? -37.365 -4.377 54.197 1.00 88.50 173 ALA A CA 1
ATOM 1348 C C . ALA A 1 173 ? -36.522 -5.590 53.765 1.00 88.50 173 ALA A C 1
ATOM 1350 O O . ALA A 1 173 ? -35.704 -5.472 52.852 1.00 88.50 173 ALA A O 1
ATOM 1351 N N . GLU A 1 174 ? -36.737 -6.763 54.365 1.00 89.31 174 GLU A N 1
ATOM 1352 C CA . GLU A 1 174 ? -36.055 -8.006 53.987 1.00 89.31 174 GLU A CA 1
ATOM 1353 C C . GLU A 1 174 ? -36.406 -8.434 52.558 1.00 89.31 174 GLU A C 1
ATOM 1355 O O . GLU A 1 174 ? -35.515 -8.787 51.784 1.00 89.31 174 GLU A O 1
ATOM 1360 N N . SER A 1 175 ? -37.684 -8.349 52.176 1.00 86.50 175 SER A N 1
ATOM 1361 C CA . SER A 1 175 ? -38.129 -8.695 50.822 1.00 86.50 175 SER A CA 1
ATOM 1362 C C . SER A 1 175 ? -37.610 -7.721 49.755 1.00 86.50 175 SER A C 1
ATOM 1364 O O . SER A 1 175 ? -37.119 -8.165 48.718 1.00 86.50 175 SER A O 1
ATOM 1366 N N . GLU A 1 176 ? -37.640 -6.408 50.021 1.00 88.62 176 GLU A N 1
ATOM 1367 C CA . GLU A 1 176 ? -37.080 -5.371 49.145 1.00 88.62 176 GLU A CA 1
ATOM 1368 C C . GLU A 1 176 ? -35.565 -5.577 48.986 1.00 88.62 176 GLU A C 1
ATOM 1370 O O . GLU A 1 176 ? -35.046 -5.536 47.870 1.00 88.62 176 GLU A O 1
ATOM 1375 N N . THR A 1 177 ? -34.863 -5.887 50.081 1.00 93.38 177 THR A N 1
ATOM 1376 C CA . THR A 1 177 ? -33.419 -6.169 50.063 1.00 93.38 177 THR A CA 1
ATOM 1377 C C . THR A 1 177 ? -33.092 -7.430 49.264 1.00 93.38 177 THR A C 1
ATOM 1379 O O . THR A 1 177 ? -32.116 -7.438 48.515 1.00 93.38 177 THR A O 1
ATOM 1382 N N . ALA A 1 178 ? -33.889 -8.496 49.391 1.00 91.69 178 ALA A N 1
ATOM 1383 C CA . ALA A 1 178 ? -33.700 -9.721 48.616 1.00 91.69 178 ALA A CA 1
ATOM 1384 C C . ALA A 1 178 ? -33.883 -9.470 47.110 1.00 91.69 178 ALA A C 1
ATOM 1386 O O . ALA A 1 178 ? -33.020 -9.847 46.321 1.00 91.69 178 ALA A O 1
ATOM 1387 N N . ILE A 1 179 ? -34.945 -8.754 46.724 1.00 90.50 179 ILE A N 1
ATOM 1388 C CA . ILE A 1 179 ? -35.194 -8.371 45.326 1.00 90.50 179 ILE A CA 1
ATOM 1389 C C . ILE A 1 179 ? -34.040 -7.524 44.778 1.00 90.50 179 ILE A C 1
ATOM 1391 O O . ILE A 1 179 ? -33.580 -7.746 43.658 1.00 90.50 179 ILE A O 1
ATOM 1395 N N . GLU A 1 180 ? -33.564 -6.543 45.545 1.00 94.25 180 GLU A N 1
ATOM 1396 C CA . GLU A 1 180 ? -32.479 -5.672 45.096 1.00 94.25 180 GLU A CA 1
ATOM 1397 C C . GLU A 1 180 ? -31.152 -6.433 44.975 1.00 94.25 180 GLU A C 1
ATOM 1399 O O . GLU A 1 180 ? -30.410 -6.239 44.012 1.00 94.25 180 GLU A O 1
ATOM 1404 N N . LYS A 1 181 ? -30.885 -7.377 45.884 1.00 96.94 181 LYS A N 1
ATOM 1405 C CA . LYS A 1 181 ? -29.741 -8.288 45.780 1.00 96.94 181 LYS A CA 1
ATOM 1406 C C . LYS A 1 181 ? -29.806 -9.120 44.497 1.00 96.94 181 LYS A C 1
ATOM 1408 O O . LYS A 1 181 ? -28.798 -9.208 43.796 1.00 96.94 181 LYS A O 1
ATOM 1413 N N . ASP A 1 182 ? -30.970 -9.668 44.158 1.00 95.94 182 ASP A N 1
ATOM 1414 C CA . ASP A 1 182 ? -31.154 -10.446 42.929 1.00 95.94 182 ASP A CA 1
ATOM 1415 C C . ASP A 1 182 ? -30.906 -9.581 41.681 1.00 95.94 182 ASP A C 1
ATOM 1417 O O . ASP A 1 182 ? -30.152 -9.982 40.789 1.00 95.94 182 ASP A O 1
ATOM 1421 N N . LYS A 1 183 ? -31.426 -8.345 41.643 1.00 97.06 183 LYS A N 1
ATOM 1422 C CA . LYS A 1 183 ? -31.136 -7.395 40.550 1.00 97.06 183 LYS A CA 1
ATOM 1423 C C . LYS A 1 183 ? -29.646 -7.095 40.414 1.00 97.06 183 LYS A C 1
ATOM 1425 O O . LYS A 1 183 ? -29.135 -7.087 39.297 1.00 97.06 183 LYS A O 1
ATOM 1430 N N . VAL A 1 184 ? -28.939 -6.873 41.525 1.00 97.75 184 VAL A N 1
ATOM 1431 C CA . VAL A 1 184 ? -27.485 -6.637 41.514 1.00 97.75 184 VAL A CA 1
ATOM 1432 C C . VAL A 1 184 ? -26.745 -7.854 40.960 1.00 97.75 184 VAL A C 1
ATOM 1434 O O . VAL A 1 184 ? -25.848 -7.693 40.132 1.00 97.75 184 VAL A O 1
ATOM 1437 N N . THR A 1 185 ? -27.129 -9.072 41.356 1.00 97.38 185 THR A N 1
ATOM 1438 C CA . THR A 1 185 ? -26.510 -10.292 40.814 1.00 97.38 185 THR A CA 1
ATOM 1439 C C . THR A 1 185 ? -26.756 -10.445 39.313 1.00 97.38 185 THR A C 1
ATOM 1441 O O . THR A 1 185 ? -25.798 -10.653 38.568 1.00 97.38 185 THR A O 1
ATOM 1444 N N . SER A 1 186 ? -27.990 -10.220 38.846 1.00 97.06 186 SER A N 1
ATOM 1445 C CA . SER A 1 186 ? -28.326 -10.234 37.418 1.00 97.06 186 SER A CA 1
ATOM 1446 C C . SER A 1 186 ? -27.563 -9.158 36.635 1.00 97.06 186 SER A C 1
ATOM 1448 O O . SER A 1 186 ? -27.060 -9.431 35.546 1.00 97.06 186 SER A O 1
ATOM 1450 N N . GLY A 1 187 ? -27.435 -7.944 37.181 1.00 97.94 187 GLY A N 1
ATOM 1451 C CA . GLY A 1 187 ? -26.668 -6.863 36.561 1.00 97.94 187 GLY A CA 1
ATOM 1452 C C . GLY A 1 187 ? -25.178 -7.194 36.458 1.00 97.94 187 GLY A C 1
ATOM 1453 O O . GLY A 1 187 ? -24.554 -6.945 35.428 1.00 97.94 187 GLY A O 1
ATOM 1454 N N . GLN A 1 188 ? -24.609 -7.829 37.485 1.00 98.06 188 GLN A N 1
ATOM 1455 C CA . GLN A 1 188 ? -23.212 -8.260 37.481 1.00 98.06 188 GLN A CA 1
ATOM 1456 C C . GLN A 1 188 ? -22.938 -9.331 36.415 1.00 98.06 188 GLN A C 1
ATOM 1458 O O . GLN A 1 188 ? -21.885 -9.310 35.773 1.00 98.06 188 GLN A O 1
ATOM 1463 N N . GLU A 1 189 ? -23.862 -10.267 36.210 1.00 97.38 189 GLU A N 1
ATOM 1464 C CA . GLU A 1 189 ? -23.763 -11.266 35.140 1.00 97.38 189 GLU A CA 1
ATOM 1465 C C . GLU A 1 189 ? -23.822 -10.622 33.751 1.00 97.38 189 GLU A C 1
ATOM 1467 O O . GLU A 1 189 ? -23.012 -10.950 32.878 1.00 97.38 189 GLU A O 1
ATOM 1472 N N . GLU A 1 190 ? -24.717 -9.652 33.552 1.00 98.12 190 GLU A N 1
ATOM 1473 C CA . GLU A 1 190 ? -24.812 -8.913 32.294 1.00 98.12 190 GLU A CA 1
ATOM 1474 C C . GLU A 1 190 ? -23.543 -8.091 32.015 1.00 98.12 190 GLU A C 1
ATOM 1476 O O . GLU A 1 190 ? -23.040 -8.097 30.888 1.00 98.12 190 GLU A O 1
ATOM 1481 N N . ILE A 1 191 ? -22.977 -7.440 33.039 1.00 98.19 191 ILE A N 1
ATOM 1482 C CA . ILE A 1 191 ? -21.705 -6.712 32.938 1.00 98.19 191 ILE A CA 1
ATOM 1483 C C . ILE A 1 191 ? -20.575 -7.660 32.536 1.00 98.19 191 ILE A C 1
ATOM 1485 O O . ILE A 1 191 ? -19.823 -7.344 31.615 1.00 98.19 191 ILE A O 1
ATOM 1489 N N . LYS A 1 192 ? -20.472 -8.844 33.155 1.00 98.38 192 LYS A N 1
ATOM 1490 C CA . LYS A 1 192 ? -19.468 -9.852 32.771 1.00 98.38 192 LYS A CA 1
ATOM 1491 C C . LYS A 1 192 ? -19.626 -10.274 31.311 1.00 98.38 192 LYS A C 1
ATOM 1493 O O . LYS A 1 192 ? -18.640 -10.318 30.579 1.00 98.38 192 LYS A O 1
ATOM 1498 N N . LYS A 1 193 ? -20.859 -10.526 30.859 1.00 98.25 193 LYS A N 1
ATOM 1499 C CA . LYS A 1 193 ? -21.141 -10.886 29.462 1.00 98.25 193 LYS A CA 1
ATOM 1500 C C . LYS A 1 193 ? -20.731 -9.772 28.492 1.00 98.25 193 LYS A C 1
ATOM 1502 O O . LYS A 1 193 ? -20.077 -10.049 27.488 1.00 98.25 193 LYS A O 1
ATOM 1507 N N . LYS A 1 194 ? -21.083 -8.520 28.801 1.00 98.50 194 LYS A N 1
ATOM 1508 C CA . LYS A 1 194 ? -20.697 -7.345 28.003 1.00 98.50 194 LYS A CA 1
ATOM 1509 C C . LYS A 1 194 ? -19.182 -7.129 28.001 1.00 98.50 194 LYS A C 1
ATOM 1511 O O . LYS A 1 194 ? -18.633 -6.819 26.952 1.00 98.50 194 LYS A O 1
ATOM 1516 N N . SER A 1 195 ? -18.504 -7.360 29.124 1.00 98.56 195 SER A N 1
ATOM 1517 C CA . SER A 1 195 ? -17.041 -7.282 29.226 1.00 98.56 195 SER A CA 1
ATOM 1518 C C . SER A 1 195 ? -16.357 -8.254 28.263 1.00 98.56 195 SER A C 1
ATOM 1520 O O . SER A 1 195 ? -15.503 -7.835 27.490 1.00 98.56 195 SER A O 1
ATOM 1522 N N . VAL A 1 196 ? -16.784 -9.522 28.243 1.00 98.25 196 VAL A N 1
ATOM 1523 C CA . VAL A 1 196 ? -16.250 -10.531 27.308 1.00 98.25 196 VAL A CA 1
ATOM 1524 C C . VAL A 1 196 ? -16.532 -10.144 25.852 1.00 98.25 196 VAL A C 1
ATOM 1526 O O . VAL A 1 196 ? -15.692 -10.328 24.975 1.00 98.25 196 VAL A O 1
ATOM 1529 N N . GLN A 1 197 ? -17.709 -9.578 25.568 1.00 98.44 197 GLN A N 1
ATOM 1530 C CA . GLN A 1 197 ? -18.031 -9.104 24.221 1.00 98.44 197 GLN A CA 1
ATOM 1531 C C . GLN A 1 197 ? -17.115 -7.953 23.778 1.00 98.44 197 GLN A C 1
ATOM 1533 O O . GLN A 1 197 ? -16.664 -7.953 22.634 1.00 98.44 197 GLN A O 1
ATOM 1538 N N . ILE A 1 198 ? -16.832 -6.999 24.669 1.00 98.50 198 ILE A N 1
ATOM 1539 C CA . ILE A 1 198 ? -15.913 -5.884 24.406 1.00 98.50 198 ILE A CA 1
ATOM 1540 C C . ILE A 1 198 ? -14.494 -6.405 24.168 1.00 98.50 198 ILE A C 1
ATOM 1542 O O . ILE A 1 198 ? -13.857 -5.978 23.212 1.00 98.50 198 ILE A O 1
ATOM 1546 N N . GLU A 1 199 ? -14.023 -7.358 24.971 1.00 98.25 199 GLU A N 1
ATOM 1547 C CA . GLU A 1 199 ? -12.703 -7.977 24.809 1.00 98.25 199 GLU A CA 1
ATOM 1548 C C . GLU A 1 199 ? -12.568 -8.686 23.450 1.00 98.25 199 GLU A C 1
ATOM 1550 O O . GLU A 1 199 ? -11.615 -8.440 22.714 1.00 98.25 199 GLU A O 1
ATOM 1555 N N . ASN A 1 200 ? -13.584 -9.453 23.038 1.00 98.38 200 ASN A N 1
ATOM 1556 C CA . ASN A 1 200 ? -13.624 -10.070 21.706 1.00 98.38 200 ASN A CA 1
ATOM 1557 C C . ASN A 1 200 ? -13.627 -9.035 20.570 1.00 98.38 200 ASN A C 1
ATOM 1559 O O . ASN A 1 200 ? -12.982 -9.233 19.540 1.00 98.38 200 ASN A O 1
ATOM 1563 N N . MET A 1 201 ? -14.370 -7.934 20.728 1.00 98.44 201 MET A N 1
ATOM 1564 C CA . MET A 1 201 ? -14.357 -6.844 19.749 1.00 98.44 201 MET A CA 1
ATOM 1565 C C . MET A 1 201 ? -12.995 -6.146 19.701 1.00 98.44 201 MET A C 1
ATOM 1567 O O . MET A 1 201 ? -12.554 -5.790 18.613 1.00 98.44 201 MET A O 1
ATOM 1571 N N . SER A 1 202 ? -12.329 -5.990 20.846 1.00 98.25 202 SER A N 1
ATOM 1572 C CA . SER A 1 202 ? -10.979 -5.429 20.940 1.00 98.25 202 SER A CA 1
ATOM 1573 C C . SER A 1 202 ? -9.976 -6.287 20.176 1.00 98.25 202 SER A C 1
ATOM 1575 O O . SER A 1 202 ? -9.268 -5.771 19.319 1.00 98.25 202 SER A O 1
ATOM 1577 N N . LEU A 1 203 ? -9.994 -7.605 20.392 1.00 98.25 203 LEU A N 1
ATOM 1578 C CA . LEU A 1 203 ? -9.122 -8.537 19.676 1.00 98.25 203 LEU A CA 1
ATOM 1579 C C . LEU A 1 203 ? -9.359 -8.479 18.161 1.00 98.25 203 LEU A C 1
ATOM 1581 O O . LEU A 1 20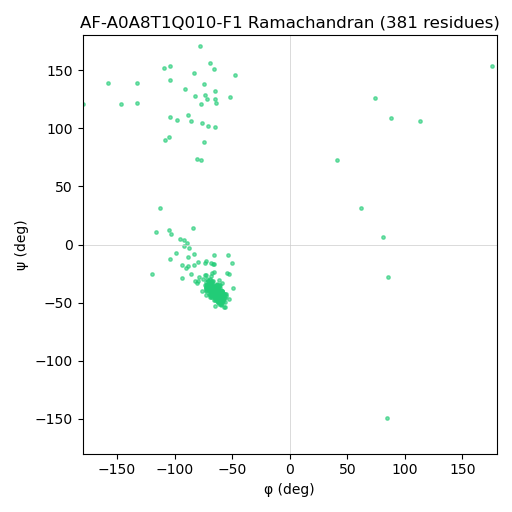3 ? -8.417 -8.402 17.377 1.00 98.25 203 LEU A O 1
ATOM 1585 N N . LYS A 1 204 ? -10.624 -8.423 17.729 1.00 98.31 204 LYS A N 1
ATOM 1586 C CA . LYS A 1 204 ? -10.952 -8.269 16.305 1.00 98.31 204 LYS A CA 1
ATOM 1587 C C . LYS A 1 204 ? -10.442 -6.943 15.721 1.00 98.31 204 LYS A C 1
ATOM 1589 O O . LYS A 1 204 ? -10.078 -6.897 14.548 1.00 98.31 204 LYS A O 1
ATOM 1594 N N . LEU A 1 205 ? -10.437 -5.862 16.502 1.00 98.19 205 LEU A N 1
ATOM 1595 C CA . LEU A 1 205 ? -9.880 -4.578 16.069 1.00 98.19 205 LEU A CA 1
ATOM 1596 C C . LEU A 1 205 ? -8.355 -4.639 15.930 1.00 98.19 205 LEU A C 1
ATOM 1598 O O . LEU A 1 205 ? -7.839 -4.123 14.942 1.00 98.19 205 LEU A O 1
ATOM 1602 N N . GLU A 1 206 ? -7.653 -5.314 16.841 1.00 97.88 206 GLU A N 1
ATOM 1603 C CA . GLU A 1 206 ? -6.204 -5.549 16.731 1.00 97.88 206 GLU A CA 1
ATOM 1604 C C . GLU A 1 206 ? -5.856 -6.374 15.478 1.00 97.88 206 GLU A C 1
ATOM 1606 O O . GLU A 1 206 ? -4.933 -6.036 14.734 1.00 97.88 206 GLU A O 1
ATOM 1611 N N . GLU A 1 207 ? -6.637 -7.415 15.166 1.00 97.81 207 GLU A N 1
ATOM 1612 C CA . GLU A 1 207 ? -6.480 -8.182 13.921 1.00 97.81 207 GLU A CA 1
ATOM 1613 C C . GLU A 1 207 ? -6.693 -7.308 12.673 1.00 97.81 207 GLU A C 1
ATOM 1615 O O . GLU A 1 207 ? -5.941 -7.403 11.697 1.00 97.81 207 GLU A O 1
ATOM 1620 N N . MET A 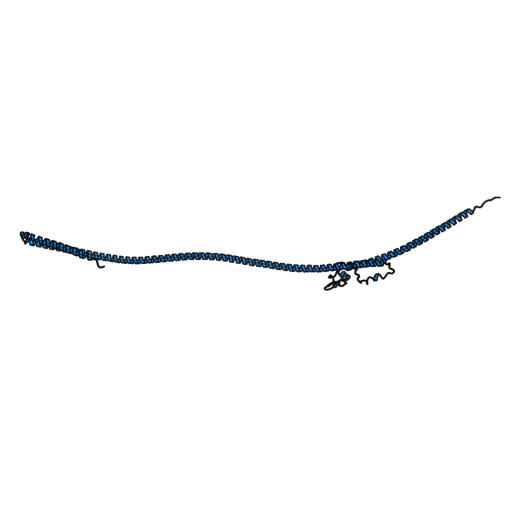1 208 ? -7.703 -6.431 12.697 1.00 98.12 208 MET A N 1
ATOM 1621 C CA . MET A 1 208 ? -7.962 -5.483 11.610 1.00 98.12 208 MET A CA 1
ATOM 1622 C C . MET A 1 208 ? -6.831 -4.461 11.451 1.00 98.12 208 MET A C 1
ATOM 1624 O O . MET A 1 208 ? -6.485 -4.121 10.318 1.00 98.12 208 MET A O 1
ATOM 1628 N N . GLU A 1 209 ? -6.237 -3.988 12.547 1.00 97.88 209 GLU A N 1
ATOM 1629 C CA . GLU A 1 209 ? -5.073 -3.101 12.519 1.00 97.88 209 GLU A CA 1
ATOM 1630 C C . GLU A 1 209 ? -3.870 -3.800 11.878 1.00 97.88 209 GLU A C 1
ATOM 1632 O O . GLU A 1 209 ? -3.279 -3.268 10.935 1.00 97.88 209 GLU A O 1
ATOM 1637 N N . HIS A 1 210 ? -3.562 -5.030 12.298 1.00 97.62 210 HIS A N 1
ATOM 1638 C CA . HIS A 1 210 ? -2.503 -5.830 11.684 1.00 97.62 210 HIS A CA 1
ATOM 1639 C C . HIS A 1 210 ? -2.736 -6.059 10.185 1.00 97.62 210 HIS A C 1
ATOM 1641 O O . HIS A 1 210 ? -1.806 -5.925 9.384 1.00 97.62 210 HIS A O 1
ATOM 1647 N N . PHE A 1 211 ? -3.975 -6.348 9.782 1.00 98.00 211 PHE A N 1
ATOM 1648 C CA . PHE A 1 211 ? -4.334 -6.501 8.373 1.00 98.00 211 PHE A CA 1
ATOM 1649 C C . PHE A 1 211 ? -4.143 -5.198 7.576 1.00 98.00 211 PHE A C 1
ATOM 1651 O O . PHE A 1 211 ? -3.606 -5.214 6.461 1.00 98.00 211 PHE A O 1
ATOM 1658 N N . ALA A 1 212 ? -4.546 -4.059 8.145 1.00 97.81 212 ALA A N 1
ATOM 1659 C CA . ALA A 1 212 ? -4.376 -2.749 7.525 1.00 97.81 212 ALA A CA 1
ATOM 1660 C C . ALA A 1 212 ? -2.892 -2.381 7.376 1.00 97.81 212 ALA A C 1
ATOM 1662 O O . ALA A 1 212 ? -2.481 -1.928 6.305 1.00 97.81 212 ALA A O 1
ATOM 1663 N N . LEU A 1 213 ? -2.077 -2.634 8.404 1.00 97.81 213 LEU A N 1
ATOM 1664 C CA . LEU A 1 213 ? -0.627 -2.431 8.365 1.00 97.81 213 LEU A CA 1
ATOM 1665 C C . LEU A 1 213 ? 0.036 -3.300 7.288 1.00 97.81 213 LEU A C 1
ATOM 1667 O O . LEU A 1 213 ? 0.827 -2.787 6.495 1.00 97.81 213 LEU A O 1
ATOM 1671 N N . GLY A 1 214 ? -0.333 -4.583 7.200 1.00 98.00 214 GLY A N 1
ATOM 1672 C CA . GLY A 1 214 ? 0.168 -5.487 6.161 1.00 98.00 214 GLY A CA 1
ATOM 1673 C C . GLY A 1 214 ? -0.186 -5.014 4.748 1.00 98.00 214 GLY A C 1
ATOM 1674 O O . GLY A 1 214 ? 0.680 -4.934 3.877 1.00 98.00 214 GLY A O 1
ATOM 1675 N N . THR A 1 215 ? -1.441 -4.611 4.534 1.00 97.88 215 THR A N 1
ATOM 1676 C CA . THR A 1 215 ? -1.901 -4.077 3.240 1.00 97.88 215 THR A CA 1
ATOM 1677 C C . THR A 1 215 ? -1.166 -2.784 2.873 1.00 97.88 215 THR A C 1
ATOM 1679 O O . THR A 1 215 ? -0.733 -2.615 1.733 1.00 97.88 215 THR A O 1
ATOM 1682 N N . ASN A 1 216 ? -0.972 -1.880 3.836 1.00 98.00 216 ASN A N 1
ATOM 1683 C CA . ASN A 1 216 ? -0.264 -0.620 3.623 1.00 98.00 216 ASN A CA 1
ATOM 1684 C C . ASN A 1 216 ? 1.222 -0.849 3.293 1.00 98.00 216 ASN A C 1
ATOM 1686 O O . ASN A 1 216 ? 1.757 -0.200 2.397 1.00 98.00 216 ASN A O 1
ATOM 1690 N N . SER A 1 217 ? 1.882 -1.818 3.938 1.00 98.31 217 SER A N 1
ATOM 1691 C CA . SER A 1 217 ? 3.258 -2.204 3.592 1.00 98.31 217 SER A CA 1
ATOM 1692 C C . SER A 1 217 ? 3.383 -2.598 2.118 1.00 98.31 217 SER A C 1
ATOM 1694 O O . SER A 1 217 ? 4.225 -2.057 1.403 1.00 98.31 217 SER A O 1
ATOM 1696 N N . ILE A 1 218 ? 2.492 -3.471 1.638 1.00 98.31 218 ILE A N 1
ATOM 1697 C CA . ILE A 1 218 ? 2.487 -3.918 0.237 1.00 98.31 218 ILE A CA 1
ATOM 1698 C C . ILE A 1 218 ? 2.227 -2.740 -0.711 1.00 98.31 218 ILE A C 1
ATOM 1700 O O . ILE A 1 218 ? 2.907 -2.604 -1.727 1.00 98.31 218 ILE A O 1
ATOM 1704 N N . LEU A 1 219 ? 1.278 -1.859 -0.383 1.00 98.50 219 LEU A N 1
ATOM 1705 C CA . LEU A 1 219 ? 0.998 -0.668 -1.191 1.00 98.50 219 LEU A CA 1
ATOM 1706 C C . LEU A 1 219 ? 2.207 0.275 -1.275 1.00 98.50 219 LEU A C 1
ATOM 1708 O O . LEU A 1 219 ? 2.475 0.824 -2.343 1.00 98.50 219 LEU A O 1
ATOM 1712 N N . ASN A 1 220 ? 2.962 0.437 -0.186 1.00 98.38 220 ASN A N 1
ATOM 1713 C CA . ASN A 1 220 ? 4.192 1.230 -0.183 1.00 98.38 220 ASN A CA 1
ATOM 1714 C C . ASN A 1 220 ? 5.281 0.599 -1.064 1.00 98.38 220 ASN A C 1
ATOM 1716 O O . ASN A 1 220 ? 5.911 1.312 -1.842 1.00 98.38 220 ASN A O 1
ATOM 1720 N N . GLU A 1 221 ? 5.464 -0.724 -1.005 1.00 98.56 221 GLU A N 1
ATOM 1721 C CA . GLU A 1 221 ? 6.392 -1.434 -1.898 1.00 98.56 221 GLU A CA 1
ATOM 1722 C C . GLU A 1 221 ? 5.993 -1.294 -3.371 1.00 98.56 221 GLU A C 1
ATOM 1724 O O . GLU A 1 221 ? 6.840 -1.050 -4.230 1.00 98.56 221 GLU A O 1
ATOM 1729 N N . MET A 1 222 ? 4.699 -1.427 -3.679 1.00 98.44 222 MET A N 1
ATOM 1730 C CA . MET A 1 222 ? 4.188 -1.237 -5.037 1.00 98.44 222 MET A CA 1
ATOM 1731 C C . MET A 1 222 ? 4.408 0.194 -5.523 1.00 98.44 222 MET A C 1
ATOM 1733 O O . MET A 1 222 ? 4.821 0.377 -6.667 1.00 98.44 222 MET A O 1
ATOM 1737 N N . ARG A 1 223 ? 4.179 1.198 -4.666 1.00 98.56 223 ARG A N 1
ATOM 1738 C CA . ARG A 1 223 ? 4.463 2.600 -4.991 1.00 98.56 223 ARG A CA 1
ATOM 1739 C C . ARG A 1 223 ? 5.938 2.791 -5.339 1.00 98.56 223 ARG A C 1
ATOM 1741 O O . ARG A 1 223 ? 6.220 3.339 -6.399 1.00 98.56 223 ARG A O 1
ATOM 1748 N N . GLN A 1 224 ? 6.853 2.275 -4.516 1.00 98.69 224 GLN A N 1
ATOM 1749 C CA . GLN A 1 224 ? 8.290 2.393 -4.774 1.00 98.69 224 GLN A CA 1
ATOM 1750 C C . GLN A 1 224 ? 8.683 1.746 -6.107 1.00 98.69 224 GLN A C 1
ATOM 1752 O O . GLN A 1 224 ? 9.364 2.362 -6.914 1.00 98.69 224 GLN A O 1
ATOM 1757 N N . ARG A 1 225 ? 8.181 0.539 -6.403 1.00 98.69 225 ARG A N 1
ATOM 1758 C CA . ARG A 1 225 ? 8.458 -0.123 -7.692 1.00 98.69 225 ARG A CA 1
ATOM 1759 C C . ARG A 1 225 ? 7.956 0.682 -8.892 1.00 98.69 225 ARG A C 1
ATOM 1761 O O . ARG A 1 225 ? 8.568 0.635 -9.955 1.00 98.69 225 ARG A O 1
ATOM 1768 N N . VAL A 1 226 ? 6.829 1.381 -8.749 1.00 98.75 226 VAL A N 1
ATOM 1769 C CA . VAL A 1 226 ? 6.309 2.269 -9.798 1.00 98.75 226 VAL A CA 1
ATOM 1770 C C . VAL A 1 226 ? 7.207 3.494 -9.962 1.00 98.75 226 VAL A C 1
ATOM 1772 O O . VAL A 1 226 ? 7.508 3.854 -11.098 1.00 98.75 226 VAL A O 1
ATOM 1775 N N . GLU A 1 227 ? 7.659 4.103 -8.866 1.00 98.69 227 GLU A N 1
ATOM 1776 C CA . GLU A 1 227 ? 8.620 5.215 -8.895 1.00 98.69 227 GLU A CA 1
ATOM 1777 C C . GLU A 1 227 ? 9.920 4.797 -9.603 1.00 98.69 227 GLU A C 1
ATOM 1779 O O . GLU A 1 227 ? 10.310 5.434 -10.584 1.00 98.69 227 GLU A O 1
ATOM 1784 N N . ASP A 1 228 ? 10.501 3.655 -9.225 1.00 98.62 228 ASP A N 1
ATOM 1785 C CA . ASP A 1 228 ? 11.713 3.106 -9.847 1.00 98.62 228 ASP A CA 1
ATOM 1786 C C . ASP A 1 228 ? 11.518 2.851 -11.358 1.00 98.62 228 ASP A C 1
ATOM 1788 O O . ASP A 1 228 ? 12.396 3.133 -12.180 1.00 98.62 228 ASP A O 1
ATOM 1792 N N . LEU A 1 229 ? 10.347 2.340 -11.763 1.00 98.75 229 LEU A N 1
ATOM 1793 C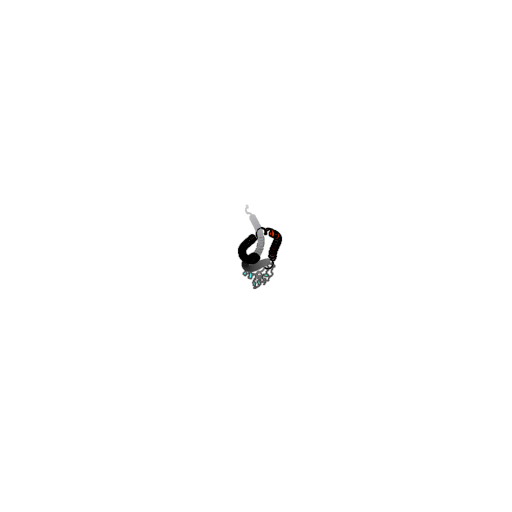 CA . LEU A 1 229 ? 10.027 2.097 -13.173 1.00 98.75 229 LEU A CA 1
ATOM 1794 C C . LEU A 1 229 ? 9.891 3.405 -13.966 1.00 98.75 229 LEU A C 1
ATOM 1796 O O . LEU A 1 229 ? 10.297 3.469 -15.132 1.00 98.75 229 LEU A O 1
ATOM 1800 N N . VAL A 1 230 ? 9.319 4.448 -13.360 1.00 98.75 230 VAL A N 1
ATOM 1801 C CA . VAL A 1 230 ? 9.215 5.781 -13.967 1.00 98.75 230 VAL A CA 1
ATOM 1802 C C . VAL A 1 230 ? 10.606 6.385 -14.158 1.00 98.75 230 VAL A C 1
ATOM 1804 O O . VAL A 1 230 ? 10.900 6.885 -15.250 1.00 98.75 230 VAL A O 1
ATOM 1807 N N . GLU A 1 231 ? 11.480 6.282 -13.157 1.00 98.62 231 GLU A N 1
ATOM 1808 C CA . GLU A 1 231 ? 12.873 6.722 -13.261 1.00 98.62 231 GLU A CA 1
ATOM 1809 C C . GLU A 1 231 ? 13.623 5.962 -14.363 1.00 98.62 231 GLU A C 1
ATOM 1811 O O . GLU A 1 231 ? 14.227 6.587 -15.241 1.00 98.62 231 GLU A O 1
ATOM 1816 N N . GLU A 1 232 ? 13.515 4.632 -14.414 1.00 98.69 232 GLU A N 1
ATOM 1817 C CA . GLU A 1 232 ? 14.154 3.829 -15.463 1.00 98.69 232 GLU A CA 1
ATOM 1818 C C . GLU A 1 232 ? 13.618 4.176 -16.857 1.00 98.69 232 GLU A C 1
ATOM 1820 O O . GLU A 1 232 ? 14.391 4.311 -17.810 1.00 98.69 232 GLU A O 1
ATOM 1825 N N . THR A 1 233 ? 12.308 4.397 -16.983 1.00 98.69 233 THR A N 1
ATOM 1826 C CA . THR A 1 233 ? 11.686 4.833 -18.240 1.00 98.69 233 THR A CA 1
ATOM 1827 C C . THR A 1 233 ? 12.219 6.202 -18.669 1.00 98.69 233 THR A C 1
ATOM 1829 O O . THR A 1 233 ? 12.482 6.425 -19.854 1.00 98.69 233 THR A O 1
ATOM 1832 N N . SER A 1 234 ? 12.428 7.125 -17.725 1.00 98.62 234 SER A N 1
ATOM 1833 C CA . SER A 1 234 ? 13.026 8.434 -18.011 1.00 98.62 234 SER A CA 1
ATOM 1834 C C . SER A 1 234 ? 14.466 8.298 -18.525 1.00 98.62 234 SER A C 1
ATOM 1836 O O . SER A 1 234 ? 14.818 8.893 -19.546 1.00 98.62 234 SER A O 1
ATOM 1838 N N . ARG A 1 235 ? 15.264 7.417 -17.907 1.00 98.69 235 ARG A N 1
ATOM 1839 C CA . ARG A 1 235 ? 16.643 7.118 -18.308 1.00 98.69 235 ARG A CA 1
ATOM 1840 C C . ARG A 1 235 ? 16.715 6.443 -19.676 1.00 98.69 235 ARG A C 1
ATOM 1842 O O . ARG A 1 235 ? 17.618 6.721 -20.464 1.00 98.69 235 ARG A O 1
ATOM 1849 N N . GLN A 1 236 ? 15.780 5.545 -19.981 1.00 98.69 236 GLN A N 1
ATOM 1850 C CA . GLN A 1 236 ? 15.668 4.929 -21.305 1.00 98.69 236 GLN A CA 1
ATOM 1851 C C . GLN A 1 236 ? 15.322 5.960 -22.378 1.00 98.69 236 GLN A C 1
ATOM 1853 O O . GLN A 1 236 ? 15.952 5.962 -23.434 1.00 98.69 236 GLN A O 1
ATOM 1858 N N . ARG A 1 237 ? 14.389 6.878 -22.096 1.00 98.56 237 ARG A N 1
ATOM 1859 C CA . ARG A 1 237 ? 14.039 7.969 -23.016 1.00 98.56 237 ARG A CA 1
ATOM 1860 C C . ARG A 1 237 ? 15.236 8.878 -23.303 1.00 98.56 237 ARG A C 1
ATOM 1862 O O . ARG A 1 237 ? 15.468 9.209 -24.461 1.00 98.56 237 ARG A O 1
ATOM 1869 N N . GLN A 1 238 ? 16.012 9.227 -22.277 1.00 98.50 238 GLN A N 1
ATOM 1870 C CA . GLN A 1 238 ? 17.225 10.033 -22.438 1.00 98.50 238 GLN A CA 1
ATOM 1871 C C . GLN A 1 238 ? 18.256 9.336 -23.339 1.00 98.50 238 GLN A C 1
ATOM 1873 O O . GLN A 1 238 ? 18.714 9.919 -24.318 1.00 98.50 238 GLN A O 1
ATOM 1878 N N . ARG A 1 239 ? 18.551 8.055 -23.076 1.00 98.62 239 ARG A N 1
ATOM 1879 C CA . ARG A 1 239 ? 19.458 7.257 -23.922 1.00 98.62 239 ARG A CA 1
ATOM 1880 C C . ARG A 1 239 ? 18.960 7.133 -25.364 1.00 98.62 239 ARG A C 1
ATOM 1882 O O . ARG A 1 239 ? 19.758 7.160 -26.295 1.00 98.62 239 ARG A O 1
ATOM 1889 N N . ALA A 1 240 ? 17.650 6.997 -25.567 1.00 98.50 240 ALA A N 1
ATOM 1890 C CA . ALA A 1 240 ? 17.068 6.951 -26.905 1.00 98.50 240 ALA A CA 1
ATOM 1891 C C . ALA A 1 240 ? 17.276 8.273 -27.667 1.00 98.50 240 ALA A C 1
ATOM 1893 O O . ALA A 1 240 ? 17.646 8.235 -28.838 1.00 98.50 240 ALA A O 1
ATOM 1894 N N . ALA A 1 241 ? 17.115 9.420 -26.998 1.00 98.56 241 ALA A N 1
ATOM 1895 C CA . ALA A 1 241 ? 17.372 10.734 -27.589 1.00 98.56 241 ALA A CA 1
ATOM 1896 C C . ALA A 1 241 ? 18.859 10.937 -27.949 1.00 98.56 241 ALA A C 1
ATOM 1898 O O . ALA A 1 241 ? 19.175 11.460 -29.017 1.00 98.56 241 ALA A O 1
ATOM 1899 N N . GLU A 1 242 ? 19.780 10.476 -27.097 1.00 98.50 242 GLU A N 1
ATOM 1900 C CA . GLU A 1 242 ? 21.225 10.497 -27.379 1.00 98.50 242 GLU A CA 1
ATOM 1901 C C . GLU A 1 242 ? 21.579 9.634 -28.599 1.00 98.50 242 GLU A C 1
ATOM 1903 O O . GLU A 1 242 ? 22.293 10.082 -29.499 1.00 98.50 242 GLU A O 1
ATOM 1908 N N . ASN A 1 243 ? 21.021 8.423 -28.682 1.00 98.56 243 ASN A N 1
ATOM 1909 C CA . ASN A 1 243 ? 21.211 7.537 -29.830 1.00 98.56 243 ASN A CA 1
ATOM 1910 C C . ASN A 1 243 ? 20.650 8.137 -31.127 1.00 98.56 243 ASN A C 1
ATOM 1912 O O . ASN A 1 243 ? 21.271 8.009 -32.181 1.00 98.56 243 ASN A O 1
ATOM 1916 N N . GLU A 1 244 ? 19.492 8.799 -31.071 1.00 98.50 244 GLU A N 1
ATOM 1917 C CA . GLU A 1 244 ? 18.914 9.497 -32.223 1.00 98.50 244 GLU A CA 1
ATOM 1918 C C . GLU A 1 244 ? 19.822 10.638 -32.702 1.00 98.50 244 GLU A C 1
ATOM 1920 O O . GLU A 1 244 ? 20.049 10.796 -33.907 1.00 98.50 244 GLU A O 1
ATOM 1925 N N . GLN A 1 245 ? 20.400 11.401 -31.769 1.00 98.44 245 GLN A N 1
ATOM 1926 C CA . GLN A 1 245 ? 21.359 12.452 -32.095 1.00 98.44 245 GLN A CA 1
ATOM 1927 C C . GLN A 1 245 ? 22.613 11.881 -32.771 1.00 98.44 245 GLN A C 1
ATOM 1929 O O . GLN A 1 245 ? 23.071 12.440 -33.773 1.00 98.44 245 GLN A O 1
ATOM 1934 N N . GLU A 1 246 ? 23.156 10.777 -32.258 1.00 98.44 246 GLU A N 1
ATOM 1935 C CA . GLU A 1 246 ? 24.335 10.128 -32.837 1.00 98.44 246 GLU A CA 1
ATOM 1936 C C . GLU A 1 246 ? 24.032 9.544 -34.222 1.00 98.44 246 GLU A C 1
ATOM 1938 O O . GLU A 1 246 ? 24.785 9.763 -35.171 1.00 98.44 246 GLU A O 1
ATOM 1943 N N . LEU A 1 247 ? 22.864 8.921 -34.398 1.00 98.56 247 LEU A N 1
ATOM 1944 C CA . LEU A 1 247 ? 22.401 8.453 -35.704 1.00 98.56 247 LEU A CA 1
ATOM 1945 C C . LEU A 1 247 ? 22.294 9.610 -36.712 1.00 98.56 247 LEU A C 1
ATOM 1947 O O . LEU A 1 247 ? 22.698 9.471 -37.869 1.00 98.56 247 LEU A O 1
ATOM 1951 N N . CYS A 1 248 ? 21.796 10.773 -36.281 1.00 98.19 248 CYS A N 1
ATOM 1952 C CA . CYS A 1 248 ? 21.735 11.970 -37.120 1.00 98.19 248 CYS A CA 1
ATOM 1953 C C . CYS A 1 248 ? 23.125 12.500 -37.500 1.00 98.19 248 CYS A C 1
ATOM 1955 O O . CYS A 1 248 ? 23.299 12.998 -38.616 1.00 98.19 248 CYS A O 1
ATOM 1957 N N . ARG A 1 249 ? 24.114 12.408 -36.600 1.00 98.62 249 ARG A N 1
ATOM 1958 C CA . ARG A 1 249 ? 25.512 12.763 -36.899 1.00 98.62 249 ARG A CA 1
ATOM 1959 C C . ARG A 1 249 ? 26.102 11.823 -37.939 1.00 98.62 249 ARG A C 1
ATOM 1961 O O . ARG A 1 249 ? 26.503 12.296 -38.998 1.00 98.62 249 ARG A O 1
ATOM 1968 N N . VAL A 1 250 ? 26.020 10.516 -37.702 1.00 98.75 250 VAL A N 1
ATOM 1969 C CA . VAL A 1 250 ? 26.507 9.487 -38.630 1.00 98.75 250 VAL A CA 1
ATOM 1970 C C . VAL A 1 250 ? 25.870 9.643 -40.012 1.00 98.75 250 VAL A C 1
ATOM 1972 O O . VAL A 1 250 ? 26.564 9.617 -41.025 1.00 98.75 250 VAL A O 1
ATOM 1975 N N . LYS A 1 251 ? 24.554 9.883 -40.085 1.00 98.56 251 LYS A N 1
ATOM 1976 C CA . LYS A 1 251 ? 23.862 10.121 -41.361 1.00 98.56 251 LYS A CA 1
ATOM 1977 C C . LYS A 1 251 ? 24.434 11.321 -42.123 1.00 98.56 251 LYS A C 1
ATOM 1979 O O . LYS A 1 251 ? 24.564 11.257 -43.344 1.00 98.56 251 LYS A O 1
ATOM 1984 N N . ARG A 1 252 ? 24.773 12.407 -41.420 1.00 98.56 252 ARG A N 1
ATOM 1985 C CA . ARG A 1 252 ? 25.401 13.588 -42.028 1.00 98.56 252 ARG A CA 1
ATOM 1986 C C . ARG A 1 252 ? 26.784 13.247 -42.576 1.00 98.56 252 ARG A C 1
ATOM 1988 O O . ARG A 1 252 ? 27.068 13.598 -43.717 1.00 98.56 252 ARG A O 1
ATOM 1995 N N . ASP A 1 253 ? 27.586 12.515 -41.810 1.00 98.56 253 ASP A N 1
ATOM 1996 C CA . ASP A 1 253 ? 28.932 12.106 -42.221 1.00 98.56 253 ASP A CA 1
ATOM 1997 C C . ASP A 1 253 ? 28.893 11.199 -43.458 1.00 98.56 253 ASP A C 1
ATOM 1999 O O . ASP A 1 253 ? 29.690 11.371 -44.381 1.00 98.56 253 ASP A O 1
ATOM 2003 N N . PHE A 1 254 ? 27.912 10.294 -43.542 1.00 98.62 254 PHE A N 1
ATOM 2004 C CA . PHE A 1 254 ? 27.687 9.478 -44.737 1.00 98.62 254 PHE A CA 1
ATOM 2005 C C . PHE A 1 254 ? 27.302 10.309 -45.965 1.00 98.62 254 PHE A C 1
ATOM 2007 O O . PHE A 1 254 ? 27.789 10.026 -47.060 1.00 98.62 254 PHE A O 1
ATOM 2014 N N . GLU A 1 255 ? 26.465 11.339 -45.820 1.00 98.62 255 GLU A N 1
ATOM 2015 C CA . GLU A 1 255 ? 26.126 12.215 -46.950 1.00 98.62 255 GLU A CA 1
ATOM 2016 C C . GLU A 1 255 ? 27.344 13.043 -47.397 1.00 98.62 255 GLU A C 1
ATOM 2018 O O . GLU A 1 255 ? 27.597 13.183 -48.596 1.00 98.62 255 GLU A O 1
ATOM 2023 N N . SER A 1 256 ? 28.162 13.520 -46.451 1.00 98.50 256 SER A N 1
ATOM 2024 C CA . SER A 1 256 ? 29.439 14.178 -46.752 1.00 98.50 256 SER A CA 1
ATOM 2025 C C . SER A 1 256 ? 30.406 13.242 -47.481 1.00 98.50 256 SER A C 1
ATOM 2027 O O . SER A 1 256 ? 30.981 13.628 -48.501 1.00 98.50 256 SER A O 1
ATOM 2029 N N . LEU A 1 257 ? 30.542 11.996 -47.019 1.00 98.62 257 LEU A N 1
ATOM 2030 C CA . LEU A 1 257 ? 31.371 10.980 -47.666 1.00 98.62 257 LEU A CA 1
ATOM 2031 C C . LEU A 1 257 ? 30.874 10.662 -49.081 1.00 98.62 257 LEU A C 1
ATOM 2033 O O . LEU A 1 257 ? 31.669 10.574 -50.013 1.00 98.62 257 LEU A O 1
ATOM 2037 N N . LYS A 1 258 ? 29.560 10.533 -49.269 1.00 98.62 258 LYS A N 1
ATOM 2038 C CA . LYS A 1 258 ? 28.947 10.305 -50.582 1.00 98.62 258 LYS A CA 1
ATOM 2039 C C . LYS A 1 258 ? 29.239 11.449 -51.556 1.00 98.62 258 LYS A C 1
ATOM 2041 O O . LYS A 1 258 ? 29.584 11.190 -52.711 1.00 98.62 258 LYS A O 1
ATOM 2046 N N . SER A 1 259 ? 29.150 12.701 -51.101 1.00 98.44 259 SER A N 1
ATOM 2047 C CA . SER A 1 259 ? 29.542 13.875 -51.895 1.00 98.44 259 SER A CA 1
ATOM 2048 C C . SER A 1 259 ? 31.032 13.837 -52.259 1.00 98.44 259 SER A C 1
ATOM 2050 O O . SER A 1 259 ? 31.397 14.028 -53.421 1.00 98.44 259 SER A O 1
ATOM 2052 N N . TYR A 1 260 ? 31.895 13.483 -51.301 1.00 98.62 260 TYR A N 1
ATOM 2053 C CA . TYR A 1 260 ? 33.332 13.336 -51.531 1.00 98.62 260 TYR A CA 1
ATOM 2054 C C . TYR A 1 260 ? 33.658 12.257 -52.575 1.00 98.62 260 TYR A C 1
ATOM 2056 O O . TYR A 1 260 ? 34.402 12.518 -53.519 1.00 98.62 260 TYR A O 1
ATOM 2064 N N . VAL A 1 261 ? 33.050 11.072 -52.467 1.00 98.62 261 VAL A N 1
ATOM 2065 C CA . VAL A 1 261 ? 33.205 9.992 -53.456 1.00 98.62 261 VAL A CA 1
ATOM 2066 C C . VAL A 1 261 ? 32.703 10.430 -54.832 1.00 98.62 261 VAL A C 1
ATOM 2068 O O . VAL A 1 261 ? 33.364 10.160 -55.829 1.00 98.62 261 VAL A O 1
ATOM 2071 N N . SER A 1 262 ? 31.584 11.155 -54.898 1.00 98.38 262 SER A N 1
ATOM 2072 C CA . SER A 1 262 ? 31.061 11.690 -56.164 1.00 98.38 262 SER A CA 1
ATOM 2073 C C . SER A 1 262 ? 32.053 12.663 -56.814 1.00 98.38 262 SER A C 1
ATOM 2075 O O . SER A 1 262 ? 32.308 12.573 -58.011 1.00 98.38 262 SER A O 1
ATOM 2077 N N . SER A 1 263 ? 32.684 13.535 -56.021 1.00 98.44 263 SER A N 1
ATOM 2078 C CA . SER A 1 263 ? 33.758 14.421 -56.488 1.00 98.44 263 SER A CA 1
ATOM 2079 C C . SER A 1 263 ? 34.973 13.638 -57.003 1.00 98.44 263 SER A C 1
ATOM 2081 O O . SER A 1 263 ? 35.483 13.926 -58.086 1.00 98.44 263 SER A O 1
ATOM 2083 N N . LEU A 1 264 ? 35.401 12.592 -56.283 1.00 98.38 264 LEU A N 1
ATOM 2084 C CA . LEU A 1 264 ? 36.496 11.720 -56.722 1.00 98.38 264 LEU A CA 1
ATOM 2085 C C . LEU A 1 264 ? 36.183 10.986 -58.031 1.00 98.38 264 LEU A C 1
ATOM 2087 O O . LEU A 1 264 ? 37.079 10.824 -58.859 1.00 98.38 264 LEU A O 1
ATOM 2091 N N . ILE A 1 265 ? 34.933 10.563 -58.244 1.00 98.12 265 ILE A N 1
ATOM 2092 C CA . ILE A 1 265 ? 34.499 9.966 -59.514 1.00 98.12 265 ILE A CA 1
ATOM 2093 C C . ILE A 1 265 ? 34.655 10.984 -60.647 1.00 98.12 265 ILE A C 1
ATOM 2095 O O . ILE A 1 265 ? 35.283 10.657 -61.652 1.00 98.12 265 ILE A O 1
ATOM 2099 N N . THR A 1 266 ? 34.197 12.225 -60.460 1.00 98.12 266 THR A N 1
ATOM 2100 C CA . THR A 1 266 ? 34.374 13.296 -61.453 1.00 98.12 266 THR A CA 1
ATOM 2101 C C . THR A 1 266 ? 35.852 13.547 -61.760 1.00 98.12 266 THR A C 1
ATOM 2103 O O . THR A 1 266 ? 36.232 13.629 -62.925 1.00 98.12 266 THR A O 1
ATOM 2106 N N . VAL A 1 267 ? 36.717 13.616 -60.739 1.00 98.50 267 VAL A N 1
ATOM 2107 C CA . VAL A 1 267 ? 38.174 13.762 -60.933 1.00 98.50 267 VAL A CA 1
ATOM 2108 C C . VAL A 1 267 ? 38.756 12.571 -61.701 1.00 98.50 267 VAL A C 1
ATOM 2110 O O . VAL A 1 267 ? 39.590 12.741 -62.587 1.00 98.50 267 VAL A O 1
ATOM 2113 N N . ARG A 1 268 ? 38.312 11.345 -61.409 1.00 98.12 268 ARG A N 1
ATOM 2114 C CA . ARG A 1 268 ? 38.737 10.159 -62.161 1.00 98.12 268 ARG A CA 1
ATOM 2115 C C . ARG A 1 268 ? 38.304 10.239 -63.626 1.00 98.12 268 ARG A C 1
ATOM 2117 O O . ARG A 1 268 ? 39.080 9.872 -64.504 1.00 98.12 268 ARG A O 1
ATOM 2124 N N . GLU A 1 269 ? 37.086 10.690 -63.903 1.00 97.75 269 GLU A N 1
ATOM 2125 C CA . GLU A 1 269 ? 36.570 10.838 -65.267 1.00 97.75 269 GLU A CA 1
ATOM 2126 C C . GLU A 1 269 ? 37.338 11.899 -66.062 1.00 97.75 269 GLU A C 1
ATOM 2128 O O . GLU A 1 269 ? 37.687 11.653 -67.220 1.00 97.75 269 GLU A O 1
ATOM 2133 N N . THR A 1 270 ? 37.676 13.037 -65.445 1.00 97.56 270 THR A N 1
ATOM 2134 C CA . THR A 1 270 ? 38.503 14.064 -66.095 1.00 97.56 270 THR A CA 1
ATOM 2135 C C . THR A 1 270 ? 39.912 13.553 -66.380 1.00 97.56 270 THR A C 1
ATOM 2137 O O . THR A 1 270 ? 40.394 13.740 -67.497 1.00 97.56 270 THR A O 1
ATOM 2140 N N . LEU A 1 271 ? 40.537 12.832 -65.440 1.00 97.69 271 LEU A N 1
ATOM 2141 C CA . LEU A 1 271 ? 41.847 12.201 -65.647 1.00 97.69 271 LEU A CA 1
ATOM 2142 C C . LEU A 1 271 ? 41.821 11.156 -66.772 1.00 97.69 271 LEU A C 1
ATOM 2144 O O . LEU A 1 271 ? 42.702 11.143 -67.631 1.00 97.69 271 LEU A O 1
ATOM 2148 N N . LEU A 1 272 ? 40.789 10.309 -66.825 1.00 97.56 272 LEU A N 1
ATOM 2149 C CA . LEU A 1 272 ? 40.614 9.353 -67.925 1.00 97.56 272 LEU A CA 1
ATOM 2150 C C . LEU A 1 272 ? 40.405 10.053 -69.274 1.00 97.56 272 LEU A C 1
ATOM 2152 O O . LEU A 1 272 ? 40.836 9.543 -70.308 1.00 97.56 272 LEU A O 1
ATOM 2156 N N . SER A 1 273 ? 39.741 11.209 -69.287 1.00 97.62 273 SER A N 1
ATOM 2157 C CA . SER A 1 273 ? 39.596 12.021 -70.496 1.00 97.62 273 SER A CA 1
ATOM 2158 C C . SER A 1 273 ? 40.927 12.635 -70.932 1.00 97.62 273 SER A C 1
ATOM 2160 O O . SER A 1 273 ? 41.256 12.568 -72.116 1.00 97.62 273 SER A O 1
ATOM 2162 N N . SER A 1 274 ? 41.715 13.195 -70.005 1.00 97.00 274 SER A N 1
ATOM 2163 C CA . SER A 1 274 ? 43.042 13.730 -70.332 1.00 97.00 274 SER A CA 1
ATOM 2164 C C . SER A 1 274 ? 43.990 12.638 -70.820 1.00 97.00 274 SER A C 1
ATOM 2166 O O . SER A 1 274 ? 44.717 12.855 -71.780 1.00 97.00 274 SER A O 1
ATOM 2168 N N . GLU A 1 275 ? 43.924 11.438 -70.241 1.00 96.50 275 GLU A N 1
ATOM 2169 C CA . GLU A 1 275 ? 44.705 10.279 -70.685 1.00 96.50 275 GLU A CA 1
ATOM 2170 C C . GLU A 1 275 ? 44.411 9.929 -72.154 1.00 96.50 275 GLU A C 1
ATOM 2172 O O . GLU A 1 275 ? 45.320 9.778 -72.967 1.00 96.50 275 GLU A O 1
ATOM 2177 N N . LYS A 1 276 ? 43.133 9.905 -72.557 1.00 97.06 276 LYS A N 1
ATOM 2178 C CA . LYS A 1 276 ? 42.755 9.700 -73.970 1.00 97.06 276 LYS A CA 1
ATOM 2179 C C . LYS A 1 276 ? 43.294 10.799 -74.890 1.00 97.06 276 LYS A C 1
ATOM 2181 O O . LYS A 1 276 ? 43.634 10.528 -76.047 1.00 97.06 276 LYS A O 1
ATOM 2186 N N . GLN A 1 277 ? 43.349 12.040 -74.404 1.00 97.12 277 GLN A N 1
ATOM 2187 C CA . GLN A 1 277 ? 43.946 13.145 -75.154 1.00 97.12 277 GLN A CA 1
ATOM 2188 C C . GLN A 1 277 ? 45.457 12.953 -75.305 1.00 97.12 277 GLN A C 1
ATOM 2190 O O . GLN A 1 277 ? 45.952 13.072 -76.425 1.00 97.12 277 GLN A O 1
ATOM 2195 N N . PHE A 1 278 ? 46.168 12.573 -74.239 1.00 97.00 278 PHE A N 1
ATOM 2196 C CA . PHE A 1 278 ? 47.595 12.248 -74.302 1.00 97.00 278 PHE A CA 1
ATOM 2197 C C . PHE A 1 278 ? 47.879 11.121 -75.294 1.00 97.00 278 PHE A C 1
ATOM 2199 O O . PHE A 1 278 ? 48.695 11.313 -76.188 1.00 97.00 278 PHE A O 1
ATOM 2206 N N . GLN A 1 279 ? 47.116 10.028 -75.266 1.00 96.94 279 GLN A N 1
ATOM 2207 C CA . GLN A 1 279 ? 47.254 8.940 -76.246 1.00 96.94 279 GLN A CA 1
ATOM 2208 C C . GLN A 1 279 ? 47.034 9.403 -77.694 1.00 96.94 279 GLN A C 1
ATOM 2210 O O . GLN A 1 279 ? 47.625 8.877 -78.636 1.00 96.94 279 GLN A O 1
ATOM 2215 N N . THR A 1 280 ? 46.156 10.385 -77.911 1.00 96.56 280 THR A N 1
ATOM 2216 C CA . THR A 1 280 ? 45.955 10.976 -79.244 1.00 96.56 280 THR A CA 1
ATOM 2217 C C . THR A 1 280 ? 47.177 11.799 -79.656 1.00 96.56 280 THR A C 1
ATOM 2219 O O . THR A 1 280 ? 47.632 11.686 -80.794 1.00 96.56 280 THR A O 1
ATOM 2222 N N . ILE A 1 281 ? 47.727 12.587 -78.731 1.00 96.25 281 ILE A N 1
ATOM 2223 C CA . ILE A 1 281 ? 48.946 13.375 -78.939 1.00 96.25 281 ILE A CA 1
ATOM 2224 C C . ILE A 1 281 ? 50.141 12.456 -79.231 1.00 96.25 281 ILE A C 1
ATOM 2226 O O . ILE A 1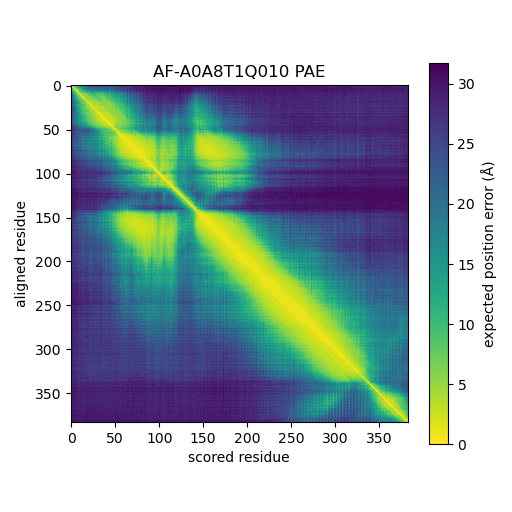 281 ? 50.871 12.713 -80.184 1.00 96.25 281 ILE A O 1
ATOM 2230 N N . GLU A 1 282 ? 50.307 11.356 -78.497 1.00 96.31 282 GLU A N 1
ATOM 2231 C CA . GLU A 1 282 ? 51.365 10.364 -78.729 1.00 96.31 282 GLU A CA 1
ATOM 2232 C C . GLU A 1 282 ? 51.306 9.784 -80.147 1.00 96.31 282 GLU A C 1
ATOM 2234 O O . GLU A 1 282 ? 52.310 9.808 -80.854 1.00 96.31 282 GLU A O 1
ATOM 2239 N N . ARG A 1 283 ? 50.123 9.382 -80.637 1.00 96.94 283 ARG A N 1
ATOM 2240 C CA . ARG A 1 283 ? 49.962 8.903 -82.028 1.00 96.94 283 ARG A CA 1
ATOM 2241 C C . ARG A 1 283 ? 50.316 9.965 -83.072 1.00 96.94 283 ARG A C 1
ATOM 2243 O O . ARG A 1 283 ? 50.807 9.639 -84.155 1.00 96.94 283 ARG A O 1
ATOM 2250 N N . LEU A 1 284 ? 50.025 11.237 -82.788 1.00 96.81 284 LEU A N 1
ATOM 2251 C CA . LEU A 1 284 ? 50.429 12.342 -83.661 1.00 96.81 284 LEU A CA 1
ATOM 2252 C C . LEU A 1 284 ? 51.951 12.522 -83.647 1.00 96.81 284 LEU A C 1
ATOM 2254 O O . LEU A 1 284 ? 52.532 12.709 -84.715 1.00 96.81 284 LEU A O 1
ATOM 2258 N N . PHE A 1 285 ? 52.594 12.408 -82.482 1.00 96.56 285 PHE A N 1
ATOM 2259 C CA . PHE A 1 285 ? 54.052 12.420 -82.365 1.00 96.56 285 PHE A CA 1
ATOM 2260 C C . PHE A 1 285 ? 54.697 11.251 -83.106 1.00 96.56 285 PHE A C 1
ATOM 2262 O O . PHE A 1 285 ? 55.623 11.480 -83.876 1.00 96.56 285 PHE A O 1
ATOM 2269 N N . GLU A 1 286 ? 54.190 10.027 -82.961 1.00 96.81 286 GLU A N 1
ATOM 2270 C CA . GLU A 1 286 ? 54.677 8.859 -83.707 1.00 96.81 286 GLU A CA 1
ATOM 2271 C C . GLU A 1 286 ? 54.612 9.096 -85.221 1.00 96.81 286 GLU A C 1
ATOM 2273 O O . GLU A 1 286 ? 55.586 8.865 -85.940 1.00 96.81 286 GLU A O 1
ATOM 2278 N N . ARG A 1 287 ? 53.486 9.631 -85.715 1.00 96.62 287 ARG A N 1
ATOM 2279 C CA . ARG A 1 287 ? 53.328 9.990 -87.131 1.00 96.62 287 ARG A CA 1
ATOM 2280 C C . ARG A 1 287 ? 54.302 11.086 -87.559 1.00 96.62 287 ARG A C 1
ATOM 2282 O O . ARG A 1 287 ? 54.840 11.012 -88.663 1.00 96.62 287 ARG A O 1
ATOM 2289 N N . LEU A 1 288 ? 54.514 12.099 -86.721 1.00 96.81 288 LEU A N 1
ATOM 2290 C CA . LEU A 1 288 ? 55.446 13.189 -86.998 1.00 96.81 288 LEU A CA 1
ATOM 2291 C C . LEU A 1 288 ? 56.888 12.677 -87.067 1.00 96.81 288 LEU A C 1
ATOM 2293 O O . LEU A 1 288 ? 57.604 13.023 -88.004 1.00 96.81 288 LEU A O 1
ATOM 2297 N N . VAL A 1 289 ? 57.295 11.820 -86.129 1.00 97.12 289 VAL A N 1
ATOM 2298 C CA . VAL A 1 289 ? 58.609 11.164 -86.127 1.00 97.12 289 VAL A CA 1
ATOM 2299 C C . VAL A 1 289 ? 58.778 10.335 -87.397 1.00 97.12 289 VAL A C 1
ATOM 2301 O O . VAL A 1 289 ? 59.736 10.557 -88.133 1.00 97.12 289 VAL A O 1
ATOM 2304 N N . ALA A 1 290 ? 57.811 9.473 -87.733 1.00 97.12 290 ALA A N 1
ATOM 2305 C CA . ALA A 1 290 ? 57.850 8.675 -88.959 1.00 97.12 290 ALA A CA 1
ATOM 2306 C C . ALA A 1 290 ? 57.963 9.547 -90.222 1.00 97.12 290 ALA A C 1
ATOM 2308 O O . ALA A 1 290 ? 58.760 9.253 -91.115 1.00 97.12 290 ALA A O 1
ATOM 2309 N N . LYS A 1 291 ? 57.206 10.653 -90.291 1.00 96.88 291 LYS A N 1
ATOM 2310 C CA . LYS A 1 291 ? 57.276 11.593 -91.417 1.00 96.88 291 LYS A CA 1
ATOM 2311 C C . LYS A 1 291 ? 58.624 12.309 -91.482 1.00 96.88 291 LYS A C 1
ATOM 2313 O O . LYS A 1 291 ? 59.145 12.509 -92.574 1.00 96.88 291 LYS A O 1
ATOM 2318 N N . THR A 1 292 ? 59.189 12.665 -90.332 1.00 96.31 292 THR A N 1
ATOM 2319 C CA . THR A 1 292 ? 60.504 13.308 -90.234 1.00 96.31 292 THR A CA 1
ATOM 2320 C C . THR A 1 292 ? 61.594 12.366 -90.734 1.00 96.31 292 THR A C 1
ATOM 2322 O O . THR A 1 292 ? 62.369 12.758 -91.599 1.00 96.31 292 THR A O 1
ATOM 2325 N N . THR A 1 293 ? 61.591 11.102 -90.299 1.00 96.06 293 THR A N 1
ATOM 2326 C CA . THR A 1 293 ? 62.535 10.081 -90.780 1.00 96.06 293 THR A CA 1
ATOM 2327 C C . THR A 1 293 ? 62.382 9.813 -92.281 1.00 96.06 293 THR A C 1
ATOM 2329 O O . THR A 1 293 ? 63.382 9.683 -92.983 1.00 96.06 293 THR A O 1
ATOM 2332 N N . GLN A 1 294 ? 61.148 9.784 -92.807 1.00 96.25 294 GLN A N 1
ATOM 2333 C CA . GLN A 1 294 ? 60.908 9.678 -94.252 1.00 96.25 294 GLN A CA 1
ATOM 2334 C C . GLN A 1 294 ? 61.536 10.858 -95.009 1.00 96.25 294 GLN A C 1
ATOM 2336 O O . GLN A 1 294 ? 62.270 10.648 -95.972 1.00 96.25 294 GLN A O 1
ATOM 2341 N N . LEU A 1 295 ? 61.247 12.092 -94.581 1.00 95.75 295 LEU A N 1
ATOM 2342 C CA . LEU A 1 295 ? 61.759 13.305 -95.223 1.00 95.75 295 LEU A CA 1
ATOM 2343 C C . LEU A 1 295 ? 63.287 13.400 -95.139 1.00 95.75 295 LEU A C 1
ATOM 2345 O O . LEU A 1 295 ? 63.921 13.850 -96.088 1.00 95.75 295 LEU A 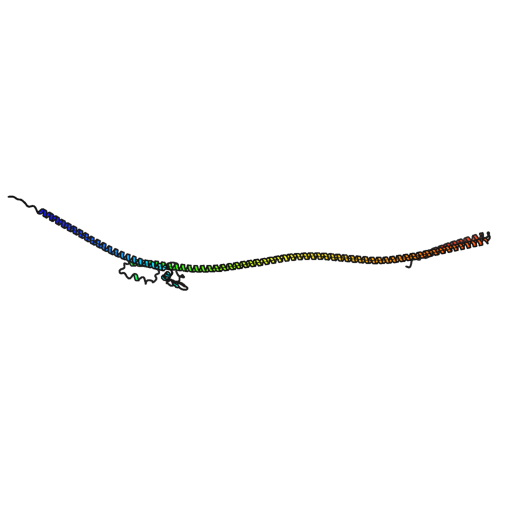O 1
ATOM 2349 N N . GLU A 1 296 ? 63.887 12.957 -94.037 1.00 95.19 296 GLU A N 1
ATOM 2350 C CA . GLU A 1 296 ? 65.339 12.872 -93.884 1.00 95.19 296 GLU A CA 1
ATOM 2351 C C . GLU A 1 296 ? 65.958 11.861 -94.865 1.00 95.19 296 GLU A C 1
ATOM 2353 O O . GLU A 1 296 ? 66.967 12.163 -95.501 1.00 95.19 296 GLU A O 1
ATOM 2358 N N . GLY A 1 297 ? 65.312 10.708 -95.077 1.00 95.38 297 GLY A N 1
ATOM 2359 C CA . GLY A 1 297 ? 65.713 9.738 -96.101 1.00 95.38 297 GLY A CA 1
ATOM 2360 C C . GLY A 1 297 ? 65.590 10.283 -97.530 1.00 95.38 297 GLY A C 1
ATOM 2361 O O . GLY A 1 297 ? 66.529 10.167 -98.317 1.00 95.38 297 GLY A O 1
ATOM 2362 N N . GLU A 1 298 ? 64.468 10.934 -97.859 1.00 95.00 298 GLU A N 1
ATOM 2363 C CA . GLU A 1 298 ? 64.267 11.606 -99.154 1.00 95.00 298 GLU A CA 1
ATOM 2364 C C . GLU A 1 298 ? 65.307 12.712 -99.386 1.00 95.00 298 GLU A C 1
ATOM 2366 O O . GLU A 1 298 ? 65.825 12.864 -100.495 1.00 95.00 298 GLU A O 1
ATOM 2371 N N . LYS A 1 299 ? 65.635 13.478 -98.339 1.00 95.88 299 LYS A N 1
ATOM 2372 C CA . LYS A 1 299 ? 66.689 14.495 -98.370 1.00 95.88 299 LYS A CA 1
ATOM 2373 C C . LYS A 1 299 ? 68.048 13.859 -98.665 1.00 95.88 299 LYS A C 1
ATOM 2375 O O . LYS A 1 299 ? 68.702 14.300 -99.603 1.00 95.88 299 LYS A O 1
ATOM 2380 N N . MET A 1 300 ? 68.438 12.815 -97.931 1.00 94.94 300 MET A N 1
ATOM 2381 C CA . MET A 1 300 ? 69.700 12.095 -98.146 1.00 94.94 300 MET A CA 1
ATOM 2382 C C . MET A 1 300 ? 69.799 11.552 -99.581 1.00 94.94 300 MET A C 1
ATOM 2384 O O . MET A 1 300 ? 70.828 11.695 -100.238 1.00 94.94 300 MET A O 1
ATOM 2388 N N . GLN A 1 301 ? 68.712 10.979 -100.113 1.00 94.62 301 GLN A N 1
ATOM 2389 C CA . GLN A 1 301 ? 68.661 10.504 -101.498 1.00 94.62 301 GLN A CA 1
ATOM 2390 C C . GLN A 1 301 ? 68.885 11.641 -102.506 1.00 94.62 301 GLN A C 1
ATOM 2392 O O . GLN A 1 301 ? 69.675 11.487 -103.439 1.00 94.62 301 GLN A O 1
ATOM 2397 N N . LYS A 1 302 ? 68.218 12.787 -102.316 1.00 95.06 302 LYS A N 1
ATOM 2398 C CA . LYS A 1 302 ? 68.406 13.969 -103.170 1.00 95.06 302 LYS A CA 1
ATOM 2399 C C . LYS A 1 302 ? 69.816 14.546 -103.056 1.00 95.06 302 LYS A C 1
ATOM 2401 O O . LYS A 1 302 ? 70.370 14.957 -104.068 1.00 95.06 302 LYS A O 1
ATOM 2406 N N . GLU A 1 303 ? 70.416 14.558 -101.867 1.00 93.81 303 GLU A N 1
ATOM 2407 C CA . GLU A 1 303 ? 71.808 14.989 -101.673 1.00 93.81 303 GLU A CA 1
ATOM 2408 C C . GLU A 1 303 ? 72.785 14.108 -102.468 1.00 93.81 303 GLU A C 1
ATOM 2410 O O . GLU A 1 303 ? 73.682 14.631 -103.130 1.00 93.81 303 GLU A O 1
ATOM 2415 N N . VAL A 1 304 ? 72.565 12.788 -102.503 1.00 95.19 304 VAL A N 1
ATOM 2416 C CA . VAL A 1 304 ? 73.349 11.860 -103.338 1.00 95.19 304 VAL A CA 1
ATOM 2417 C C . VAL A 1 304 ? 73.152 12.130 -104.835 1.00 95.19 304 VAL A C 1
ATOM 2419 O O . VAL A 1 304 ? 74.123 12.132 -105.594 1.00 95.19 304 VAL A O 1
ATOM 2422 N N . GLU A 1 305 ? 71.918 12.372 -105.282 1.00 94.00 305 GLU A N 1
ATOM 2423 C CA . GLU A 1 305 ? 71.627 12.704 -106.684 1.00 94.00 305 GLU A CA 1
ATOM 2424 C C . GLU A 1 305 ? 72.292 14.020 -107.110 1.00 94.00 305 GLU A C 1
ATOM 2426 O O . GLU A 1 305 ? 72.925 14.077 -108.165 1.00 94.00 305 GLU A O 1
ATOM 2431 N N . VAL A 1 306 ? 72.222 15.053 -106.265 1.00 94.38 306 VAL A N 1
ATOM 2432 C CA . VAL A 1 306 ? 72.921 16.326 -106.483 1.00 94.38 306 VAL A CA 1
ATOM 2433 C C . VAL A 1 306 ? 74.427 16.103 -106.572 1.00 94.38 306 VAL A C 1
ATOM 2435 O O . VAL A 1 306 ? 75.046 16.609 -107.505 1.00 94.38 306 VAL A O 1
ATOM 2438 N N . GLN A 1 307 ? 75.019 15.308 -105.676 1.00 93.06 307 GLN A N 1
ATOM 2439 C CA . GLN A 1 307 ? 76.448 14.998 -105.723 1.00 93.06 307 GLN A CA 1
ATOM 2440 C C . GLN A 1 307 ? 76.840 14.299 -107.035 1.00 93.06 307 GLN A C 1
ATOM 2442 O O . GLN A 1 307 ? 77.833 14.668 -107.662 1.00 93.06 307 GLN A O 1
ATOM 2447 N N . LYS A 1 308 ? 76.027 13.346 -107.509 1.00 95.00 308 LYS A N 1
ATOM 2448 C CA . LYS A 1 308 ? 76.238 12.676 -108.801 1.00 95.00 308 LYS A CA 1
ATOM 2449 C C . LYS A 1 308 ? 76.154 13.657 -109.973 1.00 95.00 308 LYS A C 1
ATOM 2451 O O . LYS A 1 308 ? 77.017 13.641 -110.849 1.00 95.00 308 LYS A O 1
ATOM 2456 N N . LEU A 1 309 ? 75.140 14.523 -109.988 1.00 92.81 309 LEU A N 1
ATOM 2457 C CA . LEU A 1 309 ? 75.006 15.563 -111.011 1.00 92.81 309 LEU A CA 1
ATOM 2458 C C . LEU A 1 309 ? 76.182 16.545 -110.966 1.00 92.81 309 LEU A C 1
ATOM 2460 O O . LEU A 1 309 ? 76.661 16.959 -112.018 1.00 92.81 309 LEU A O 1
ATOM 2464 N N . MET A 1 310 ? 76.692 16.885 -109.779 1.00 92.81 310 MET A N 1
ATOM 2465 C CA . MET A 1 310 ? 77.909 17.688 -109.633 1.00 92.81 310 MET A CA 1
ATOM 2466 C C . MET A 1 310 ? 79.122 16.980 -110.248 1.00 92.81 310 MET A C 1
ATOM 2468 O O . MET A 1 310 ? 79.854 17.604 -111.014 1.00 92.81 310 MET A O 1
ATOM 2472 N N . GLU A 1 311 ? 79.320 15.684 -109.991 1.00 93.00 311 GLU A N 1
ATOM 2473 C CA . GLU A 1 311 ? 80.400 14.902 -110.612 1.00 93.00 311 GLU A CA 1
ATOM 2474 C C . GLU A 1 311 ? 80.279 14.837 -112.141 1.00 93.00 311 GLU A C 1
ATOM 2476 O O . GLU A 1 311 ? 81.275 14.977 -112.856 1.00 93.00 311 GLU A O 1
ATOM 2481 N N . GLU A 1 312 ? 79.069 14.630 -112.664 1.00 92.94 312 GLU A N 1
ATOM 2482 C CA . GLU A 1 312 ? 78.800 14.656 -114.104 1.00 92.94 312 GLU A CA 1
ATOM 2483 C C . GLU A 1 312 ? 79.078 16.038 -114.705 1.00 92.94 312 GLU A C 1
ATOM 2485 O O . GLU A 1 312 ? 79.702 16.130 -115.761 1.00 92.94 312 GLU A O 1
ATOM 2490 N N . ASN A 1 313 ? 78.702 17.117 -114.017 1.00 91.38 313 ASN A N 1
ATOM 2491 C CA . ASN A 1 313 ? 78.949 18.486 -114.465 1.00 91.38 313 ASN A CA 1
ATOM 2492 C C . ASN A 1 313 ? 80.450 18.824 -114.481 1.00 91.38 313 ASN A C 1
ATOM 2494 O O . ASN A 1 313 ? 80.939 19.423 -115.438 1.00 91.38 313 ASN A O 1
ATOM 2498 N N . VAL A 1 314 ? 81.217 18.352 -113.491 1.00 93.12 314 VAL A N 1
ATOM 2499 C CA . VAL A 1 314 ? 82.687 18.454 -113.492 1.00 93.12 314 VAL A CA 1
ATOM 2500 C C . VAL A 1 314 ? 83.288 17.698 -114.683 1.00 93.12 314 VAL A C 1
ATOM 2502 O O . VAL A 1 314 ? 84.150 18.235 -115.378 1.00 93.12 314 VAL A O 1
ATOM 2505 N N . LYS A 1 315 ? 82.811 16.479 -114.979 1.00 92.62 315 LYS A N 1
ATOM 2506 C CA . LYS A 1 315 ? 83.259 15.706 -116.156 1.00 92.62 315 LYS A CA 1
ATOM 2507 C C . LYS A 1 315 ? 82.929 16.415 -117.470 1.00 92.62 315 LYS A C 1
ATOM 2509 O O . LYS A 1 315 ? 83.777 16.469 -118.360 1.00 92.62 315 LYS A O 1
ATOM 2514 N N . LEU A 1 316 ? 81.711 16.942 -117.601 1.00 92.12 316 LEU A N 1
ATOM 2515 C CA . LEU A 1 316 ? 81.282 17.694 -118.780 1.00 92.12 316 LEU A CA 1
ATOM 2516 C C . LEU A 1 316 ? 82.090 18.984 -118.943 1.00 92.12 316 LEU A C 1
ATOM 2518 O O . LEU A 1 316 ? 82.510 19.275 -120.057 1.00 92.12 316 LEU A O 1
ATOM 2522 N N . SER A 1 317 ? 82.374 19.699 -117.853 1.00 89.25 317 SER A N 1
ATOM 2523 C CA . SER A 1 317 ? 83.235 20.887 -117.859 1.00 89.25 317 SER A CA 1
ATOM 2524 C C . SER A 1 317 ? 84.657 20.543 -118.314 1.00 89.25 317 SER A C 1
ATOM 2526 O O . SER A 1 317 ? 85.177 21.186 -119.214 1.00 89.25 317 SER A O 1
ATOM 2528 N N . ALA A 1 318 ? 85.251 19.451 -117.822 1.00 90.81 318 ALA A N 1
ATOM 2529 C CA . ALA A 1 318 ? 86.565 18.998 -118.292 1.00 90.81 318 ALA A CA 1
ATOM 2530 C C . ALA A 1 318 ? 86.566 18.591 -119.784 1.00 90.81 318 ALA A C 1
ATOM 2532 O O . ALA A 1 318 ? 87.548 18.796 -120.503 1.00 90.81 318 ALA A O 1
ATOM 2533 N N . LEU A 1 319 ? 85.468 18.003 -120.276 1.00 90.25 319 LEU A N 1
ATOM 2534 C CA . LEU A 1 319 ? 85.273 17.724 -121.704 1.00 90.25 319 LEU A CA 1
ATOM 2535 C C . LEU A 1 319 ? 85.129 19.009 -122.526 1.00 90.25 319 LEU A C 1
ATOM 2537 O O . LEU A 1 319 ? 85.680 19.074 -123.629 1.00 90.25 319 LEU A O 1
ATOM 2541 N N . LEU A 1 320 ? 84.408 20.001 -122.000 1.00 88.62 320 LEU A N 1
ATOM 2542 C CA . LEU A 1 320 ? 84.275 21.329 -122.588 1.00 88.62 320 LEU A CA 1
ATOM 2543 C C . LEU A 1 320 ? 85.654 21.984 -122.702 1.00 88.62 320 LEU A C 1
ATOM 2545 O O . LEU A 1 320 ? 86.047 22.315 -123.814 1.00 88.62 320 LEU A O 1
ATOM 2549 N N . ASP A 1 321 ? 86.430 22.036 -121.617 1.00 90.19 321 ASP A N 1
ATOM 2550 C CA . ASP A 1 321 ? 87.795 22.579 -121.598 1.00 90.19 321 ASP A CA 1
ATOM 2551 C C . ASP A 1 321 ? 88.687 21.881 -122.631 1.00 90.19 321 ASP A C 1
ATOM 2553 O O . ASP A 1 321 ? 89.427 22.517 -123.383 1.00 90.19 321 ASP A O 1
ATOM 2557 N N . LYS A 1 322 ? 88.586 20.548 -122.740 1.00 90.31 322 LYS A N 1
ATOM 2558 C CA . LYS A 1 322 ? 89.315 19.781 -123.757 1.00 90.31 322 LYS A CA 1
ATOM 2559 C C . LYS A 1 322 ? 88.905 20.184 -125.175 1.00 90.31 322 LYS A C 1
ATOM 2561 O O . LYS A 1 322 ? 89.761 20.247 -126.059 1.00 90.31 322 LYS A O 1
ATOM 2566 N N . LYS A 1 323 ? 87.615 20.419 -125.424 1.00 89.62 323 LYS A N 1
ATOM 2567 C CA . LYS A 1 323 ? 87.104 20.858 -126.730 1.00 89.62 323 LYS A CA 1
ATOM 2568 C C . LYS A 1 323 ? 87.467 22.307 -127.032 1.00 89.62 323 LYS A C 1
ATOM 2570 O O . LYS A 1 323 ? 87.861 22.582 -128.161 1.00 89.62 323 LYS A O 1
ATOM 2575 N N . GLU A 1 324 ? 87.422 23.196 -126.048 1.00 85.50 324 GLU A N 1
ATOM 2576 C CA . GLU A 1 324 ? 87.904 24.573 -126.163 1.00 85.50 324 GLU A CA 1
ATOM 2577 C C . GLU A 1 324 ? 89.404 24.605 -126.466 1.00 85.50 324 GLU A C 1
ATOM 2579 O O . GLU A 1 324 ? 89.821 25.295 -127.392 1.00 85.50 324 GLU A O 1
ATOM 2584 N N . ALA A 1 325 ? 90.212 23.784 -125.791 1.00 84.56 325 ALA A N 1
ATOM 2585 C CA . ALA A 1 325 ? 91.635 23.642 -126.089 1.00 84.56 325 ALA A CA 1
ATOM 2586 C C . ALA A 1 325 ? 91.882 23.096 -127.508 1.00 84.56 325 ALA A C 1
ATOM 2588 O O . ALA A 1 325 ? 92.756 23.594 -128.217 1.00 84.56 325 ALA A O 1
ATOM 2589 N N . GLN A 1 326 ? 91.094 22.108 -127.957 1.00 83.50 326 GLN A N 1
ATOM 2590 C CA . GLN A 1 326 ? 91.138 21.619 -129.343 1.00 83.50 326 GLN A CA 1
ATOM 2591 C C . GLN A 1 326 ? 90.778 22.722 -130.349 1.00 83.50 326 GLN A C 1
ATOM 2593 O O . GLN A 1 326 ? 91.460 22.859 -131.362 1.00 83.50 326 GLN A O 1
ATOM 2598 N N . LEU A 1 327 ? 89.744 23.520 -130.071 1.00 82.38 327 LEU A N 1
ATOM 2599 C CA . LEU A 1 327 ? 89.345 24.655 -130.904 1.00 82.38 327 LEU A CA 1
ATOM 2600 C C . LEU A 1 327 ? 90.416 25.744 -130.935 1.00 82.38 327 LEU A C 1
ATOM 2602 O O . LEU A 1 327 ? 90.710 26.252 -132.010 1.00 82.38 327 LEU A O 1
ATOM 2606 N N . LEU A 1 328 ? 91.031 26.078 -129.798 1.00 79.06 328 LEU A N 1
ATOM 2607 C CA . LEU A 1 328 ? 92.142 27.029 -129.724 1.00 79.06 328 LEU A CA 1
ATOM 2608 C C . LEU A 1 328 ? 93.349 26.536 -130.526 1.00 79.06 328 LEU A C 1
ATOM 2610 O O . LEU A 1 328 ? 93.922 27.306 -131.290 1.00 79.06 328 LEU A O 1
ATOM 2614 N N . ALA A 1 329 ? 93.693 25.250 -130.426 1.00 79.62 329 ALA A N 1
ATOM 2615 C CA . ALA A 1 329 ? 94.752 24.654 -131.235 1.00 79.62 329 ALA A CA 1
ATOM 2616 C C . ALA A 1 329 ? 94.423 24.703 -132.736 1.00 79.62 329 ALA A C 1
ATOM 2618 O O . ALA A 1 329 ? 95.287 25.047 -133.541 1.00 79.62 329 ALA A O 1
ATOM 2619 N N . MET A 1 330 ? 93.175 24.417 -133.122 1.00 77.00 330 MET A N 1
ATOM 2620 C CA . MET A 1 330 ? 92.728 24.530 -134.514 1.00 77.00 330 MET A CA 1
ATOM 2621 C C . MET A 1 330 ? 92.730 25.992 -134.997 1.00 77.00 330 MET A C 1
ATOM 2623 O O . MET A 1 330 ? 93.131 26.272 -136.123 1.00 77.00 330 MET A O 1
ATOM 2627 N N . ASN A 1 331 ? 92.337 26.935 -134.139 1.00 76.19 331 ASN A N 1
ATOM 2628 C CA . ASN A 1 331 ? 92.374 28.372 -134.406 1.00 76.19 331 ASN A CA 1
ATOM 2629 C C . ASN A 1 331 ? 93.816 28.858 -134.636 1.00 76.19 331 ASN A C 1
ATOM 2631 O O . ASN A 1 331 ? 94.075 29.593 -135.585 1.00 76.19 331 ASN A O 1
ATOM 2635 N N . GLU A 1 332 ? 94.774 28.391 -133.832 1.00 74.69 332 GLU A N 1
ATOM 2636 C CA . GLU A 1 332 ? 96.200 28.676 -134.031 1.00 74.69 332 GLU A CA 1
ATOM 2637 C C . GLU A 1 332 ? 96.769 27.969 -135.279 1.00 74.69 332 GLU A C 1
ATOM 2639 O O . GLU A 1 332 ? 97.564 28.566 -136.002 1.00 74.69 332 GLU A O 1
ATOM 2644 N N . GLN A 1 333 ? 96.305 26.762 -135.634 1.00 72.12 333 GLN A N 1
ATOM 2645 C CA . GLN A 1 333 ? 96.637 26.140 -136.929 1.00 72.12 333 GLN A CA 1
ATOM 2646 C C . GLN A 1 333 ? 96.135 26.979 -138.119 1.00 72.12 333 GLN A C 1
ATOM 2648 O O . GLN A 1 333 ? 96.890 27.202 -139.068 1.00 72.12 333 GLN A O 1
ATOM 2653 N N . CYS A 1 334 ? 94.913 27.520 -138.057 1.00 59.59 334 CYS A N 1
ATOM 2654 C CA . CYS A 1 334 ? 94.396 28.462 -139.061 1.00 59.59 334 CYS A CA 1
ATOM 2655 C C . CYS A 1 334 ? 95.226 29.756 -139.137 1.00 59.59 334 CYS A C 1
ATOM 2657 O O . CYS A 1 334 ? 95.353 30.354 -140.205 1.00 59.59 334 CYS A O 1
ATOM 2659 N N . LYS A 1 335 ? 95.828 30.169 -138.020 1.00 56.81 335 LYS A N 1
ATOM 2660 C CA . LYS A 1 335 ? 96.717 31.333 -137.914 1.00 56.81 335 LYS A CA 1
ATOM 2661 C C . LYS A 1 335 ? 98.086 31.104 -138.563 1.00 56.81 335 LYS A C 1
ATOM 2663 O O . LYS A 1 335 ? 98.660 32.039 -139.103 1.00 56.81 335 LYS A O 1
ATOM 2668 N N . VAL A 1 336 ? 98.607 29.875 -138.541 1.00 60.31 336 VAL A N 1
ATOM 2669 C CA . VAL A 1 336 ? 99.899 29.517 -139.163 1.00 60.31 336 VAL A CA 1
ATOM 2670 C C . VAL A 1 336 ? 99.775 29.327 -140.680 1.00 60.31 336 VAL A C 1
ATOM 2672 O O . VAL A 1 336 ? 100.705 29.649 -141.415 1.00 60.31 336 VAL A O 1
ATOM 2675 N N . ILE A 1 337 ? 98.619 28.862 -141.169 1.00 59.44 337 ILE A N 1
ATOM 2676 C CA . ILE A 1 337 ? 98.341 28.724 -142.612 1.00 59.44 337 ILE A CA 1
ATOM 2677 C C . ILE A 1 337 ? 98.112 30.100 -143.277 1.00 59.44 337 ILE A C 1
ATOM 2679 O O . ILE A 1 337 ? 98.384 30.273 -144.464 1.00 59.44 337 ILE A O 1
ATOM 2683 N N . MET A 1 338 ? 97.668 31.103 -142.513 1.00 48.16 338 MET A N 1
ATOM 2684 C CA . MET A 1 338 ? 97.378 32.464 -142.978 1.00 48.16 338 MET A CA 1
ATOM 2685 C C . MET A 1 338 ? 98.489 33.436 -142.538 1.00 48.16 338 MET A C 1
ATOM 2687 O O . MET A 1 338 ? 98.440 33.991 -141.445 1.00 48.16 338 MET A O 1
ATOM 2691 N N . GLY A 1 339 ? 99.500 33.642 -143.388 1.00 45.06 339 GLY A N 1
ATOM 2692 C CA . GLY A 1 339 ? 100.679 34.479 -143.117 1.00 45.06 339 GLY A CA 1
ATOM 2693 C C . GLY A 1 339 ? 100.400 35.877 -142.524 1.00 45.06 339 GLY A C 1
ATOM 2694 O O . GLY A 1 339 ? 99.413 36.541 -142.849 1.00 45.06 339 GLY A O 1
ATOM 2695 N N . LYS A 1 340 ? 101.340 36.302 -141.664 1.00 45.56 340 LYS A N 1
ATOM 2696 C CA . LYS A 1 340 ? 101.314 37.366 -140.634 1.00 45.56 340 LYS A CA 1
ATOM 2697 C C . LYS A 1 340 ? 100.801 38.764 -141.050 1.00 45.56 340 LYS A C 1
ATOM 2699 O O . LYS A 1 340 ? 100.390 39.511 -140.173 1.00 45.56 340 LYS A O 1
ATOM 2704 N N . ASP A 1 341 ? 100.699 39.079 -142.343 1.00 49.03 341 ASP A N 1
ATOM 2705 C CA . ASP A 1 341 ? 100.380 40.431 -142.849 1.00 49.03 341 ASP A CA 1
ATOM 2706 C C . ASP A 1 341 ? 98.920 40.618 -143.346 1.00 49.03 341 ASP A C 1
ATOM 2708 O O . ASP A 1 341 ? 98.562 41.650 -143.926 1.00 49.03 341 ASP A O 1
ATOM 2712 N N . SER A 1 342 ? 98.032 39.638 -143.105 1.00 51.75 342 SER A N 1
ATOM 2713 C CA . SER A 1 342 ? 96.587 39.735 -143.421 1.00 51.75 342 SER A CA 1
ATOM 2714 C C . SER A 1 342 ? 95.657 39.593 -142.198 1.00 51.75 342 SER A C 1
ATOM 2716 O O . SER A 1 342 ? 94.568 40.169 -142.176 1.00 51.75 342 SER A O 1
ATOM 2718 N N . TRP A 1 343 ? 96.097 38.915 -141.129 1.00 50.53 343 TRP A N 1
ATOM 2719 C CA . TRP A 1 343 ? 95.296 38.681 -139.911 1.00 50.53 343 TRP A CA 1
ATOM 2720 C C . TRP A 1 343 ? 95.009 39.967 -139.112 1.00 50.53 343 TRP A C 1
ATOM 2722 O O . TRP A 1 343 ? 93.927 40.119 -138.543 1.00 50.53 343 TRP A O 1
ATOM 2732 N N . GLU A 1 344 ? 95.919 40.946 -139.146 1.00 49.75 344 GLU A N 1
ATOM 2733 C CA . GLU A 1 344 ? 95.712 42.255 -138.507 1.00 49.75 344 GLU A CA 1
ATOM 2734 C C . GLU A 1 344 ? 94.616 43.099 -139.186 1.00 49.75 344 GLU A C 1
ATOM 2736 O O . GLU A 1 344 ? 94.065 43.997 -138.553 1.00 49.75 344 GLU A O 1
ATOM 2741 N N . ARG A 1 345 ? 94.195 42.768 -140.420 1.00 53.44 345 ARG A N 1
ATOM 2742 C CA . ARG A 1 345 ? 93.046 43.420 -141.080 1.00 53.44 345 ARG A CA 1
ATOM 2743 C C . ARG A 1 345 ? 91.693 42.738 -140.825 1.00 53.44 345 ARG A C 1
ATOM 2745 O O . ARG A 1 345 ? 90.680 43.421 -140.910 1.00 53.44 345 ARG A O 1
ATOM 2752 N N . MET A 1 346 ? 91.645 41.460 -140.419 1.00 52.53 346 MET A N 1
ATOM 2753 C CA . MET A 1 346 ? 90.401 40.813 -139.938 1.00 52.53 346 MET A CA 1
ATOM 2754 C C . MET A 1 346 ? 90.110 41.091 -138.451 1.00 52.53 346 MET A C 1
ATOM 2756 O O . MET A 1 346 ? 88.968 40.960 -138.010 1.00 52.53 346 MET A O 1
ATOM 2760 N N . ALA A 1 347 ? 91.109 41.530 -137.677 1.00 48.75 347 ALA A N 1
ATOM 2761 C CA . ALA A 1 347 ? 90.956 41.848 -136.255 1.00 48.75 347 ALA A CA 1
ATOM 2762 C C . ALA A 1 347 ? 90.038 43.060 -135.969 1.00 48.75 347 ALA A C 1
ATOM 2764 O O . ALA A 1 347 ? 89.547 43.198 -134.848 1.00 48.75 347 ALA A O 1
ATOM 2765 N N . LEU A 1 348 ? 89.745 43.905 -136.967 1.00 50.88 348 LEU A N 1
ATOM 2766 C CA . LEU A 1 348 ? 88.874 45.078 -136.808 1.00 50.88 348 LEU A CA 1
ATOM 2767 C C . LEU A 1 348 ? 87.373 44.809 -137.032 1.00 50.88 348 LEU A C 1
ATOM 2769 O O . LEU A 1 348 ? 86.566 45.632 -136.607 1.00 50.88 348 LEU A O 1
ATOM 2773 N N . ASP A 1 349 ? 86.980 43.638 -137.551 1.00 50.34 349 ASP A N 1
ATOM 2774 C CA . ASP A 1 349 ? 85.560 43.262 -137.737 1.00 50.34 349 ASP A CA 1
ATOM 2775 C C . ASP A 1 349 ? 85.020 42.345 -136.606 1.00 50.34 349 ASP A C 1
ATOM 2777 O O . ASP A 1 349 ? 83.821 42.111 -136.456 1.00 50.34 349 ASP A O 1
ATOM 2781 N N . GLN A 1 350 ? 85.902 41.878 -135.708 1.00 52.41 350 GLN A N 1
ATOM 2782 C CA . GLN A 1 350 ? 85.550 41.052 -134.539 1.00 52.41 350 GLN A CA 1
ATOM 2783 C C . GLN A 1 350 ? 85.059 41.853 -133.314 1.00 52.41 350 GLN A C 1
ATOM 2785 O O . GLN A 1 350 ? 84.604 41.254 -132.332 1.00 52.41 350 GLN A O 1
ATOM 2790 N N . SER A 1 351 ? 85.138 43.190 -133.339 1.00 54.75 351 SER A N 1
ATOM 2791 C CA . SER A 1 351 ? 84.616 44.035 -132.252 1.00 54.75 351 SER A CA 1
ATOM 2792 C C . SER A 1 351 ? 83.083 44.136 -132.286 1.00 54.75 351 SER A C 1
ATOM 2794 O O . SER A 1 351 ? 82.452 44.187 -131.229 1.00 54.75 351 SER A O 1
ATOM 2796 N N . CYS A 1 352 ? 82.472 44.036 -133.475 1.00 55.19 352 CYS A N 1
ATOM 2797 C CA . CYS A 1 352 ? 81.019 44.105 -133.643 1.00 55.19 352 CYS A CA 1
ATOM 2798 C C . CYS A 1 352 ? 80.314 42.829 -133.133 1.00 55.19 352 CYS A C 1
ATOM 2800 O O . CYS A 1 352 ? 79.318 42.914 -132.417 1.00 55.19 352 CYS A O 1
ATOM 2802 N N . LEU A 1 353 ? 80.893 41.642 -133.372 1.00 56.47 353 LEU A N 1
ATOM 2803 C CA . LEU A 1 353 ? 80.352 40.355 -132.896 1.00 56.47 353 LEU A CA 1
ATOM 2804 C C . LEU A 1 353 ? 80.486 40.152 -131.376 1.00 56.47 353 LEU A C 1
ATOM 2806 O O . LEU A 1 353 ? 79.624 39.526 -130.756 1.00 56.47 353 LEU A O 1
ATOM 2810 N N . ARG A 1 354 ? 81.527 40.710 -130.739 1.00 58.66 354 ARG A N 1
ATOM 2811 C CA . ARG A 1 354 ? 81.718 40.608 -129.278 1.00 58.66 354 ARG A CA 1
ATOM 2812 C C . ARG A 1 354 ? 80.680 41.414 -128.487 1.00 58.66 354 ARG A C 1
ATOM 2814 O O . ARG A 1 354 ? 80.286 40.993 -127.399 1.00 58.66 354 ARG A O 1
ATOM 2821 N N . ALA A 1 355 ? 80.187 42.521 -129.044 1.00 60.66 355 ALA A N 1
ATOM 2822 C CA . ALA A 1 355 ? 79.087 43.282 -128.456 1.00 60.66 355 ALA A CA 1
ATOM 2823 C C . ALA A 1 355 ? 77.756 42.510 -128.539 1.00 60.66 355 ALA A C 1
ATOM 2825 O O . ALA A 1 355 ? 77.039 42.426 -127.543 1.00 60.66 355 ALA A O 1
ATOM 2826 N N . SER A 1 356 ? 77.466 41.863 -129.675 1.00 60.16 356 SER A N 1
ATOM 2827 C CA . SER A 1 356 ? 76.268 41.024 -129.846 1.00 60.16 356 SER A CA 1
ATOM 2828 C C . SER A 1 356 ? 76.271 39.804 -128.917 1.00 60.16 356 SER A C 1
ATOM 2830 O O . SER A 1 356 ? 75.241 39.478 -128.325 1.00 60.16 356 SER A O 1
ATOM 2832 N N . LEU A 1 357 ? 77.435 39.162 -128.729 1.00 64.00 357 LEU A N 1
ATOM 2833 C CA . LEU A 1 357 ? 77.572 38.015 -127.827 1.00 64.00 357 LEU A CA 1
ATOM 2834 C C . LEU A 1 357 ? 77.370 38.415 -126.357 1.00 64.00 357 LEU A C 1
ATOM 2836 O O . LEU A 1 357 ? 76.708 37.698 -125.617 1.00 64.00 357 LEU A O 1
ATOM 2840 N N . SER A 1 358 ? 77.861 39.590 -125.946 1.00 66.94 358 SER A N 1
ATOM 2841 C CA . SER A 1 358 ? 77.657 40.131 -124.592 1.00 66.94 358 SER A CA 1
ATOM 2842 C C . SER A 1 358 ? 76.179 40.423 -124.295 1.00 66.94 358 SER A C 1
ATOM 2844 O O . SER A 1 358 ? 75.697 40.144 -123.194 1.00 66.94 358 SER A O 1
ATOM 2846 N N . THR A 1 359 ? 75.421 40.912 -125.284 1.00 67.69 359 THR A N 1
ATOM 2847 C CA . THR A 1 359 ? 73.973 41.128 -125.134 1.00 67.69 359 THR A CA 1
ATOM 2848 C C . THR A 1 359 ? 73.207 39.802 -125.067 1.00 67.69 359 THR A C 1
ATOM 2850 O O . THR A 1 359 ? 72.326 39.663 -124.221 1.00 67.69 359 THR A O 1
ATOM 2853 N N . LEU A 1 360 ? 73.587 38.788 -125.858 1.00 63.56 360 LEU A N 1
ATOM 2854 C CA . LEU A 1 360 ? 73.011 37.436 -125.759 1.00 63.56 360 LEU A CA 1
ATOM 2855 C C . LEU A 1 360 ? 73.353 36.746 -124.431 1.00 63.56 360 LEU A C 1
ATOM 2857 O O . LEU A 1 360 ? 72.495 36.100 -123.840 1.00 63.56 360 LEU A O 1
ATOM 2861 N N . GLN A 1 361 ? 74.562 36.933 -123.902 1.00 66.94 361 GLN A N 1
ATOM 2862 C CA . GLN A 1 361 ? 74.980 36.358 -122.620 1.00 66.94 361 GLN A CA 1
ATOM 2863 C C . GLN A 1 361 ? 74.292 37.045 -121.424 1.00 66.94 361 GLN A C 1
ATOM 2865 O O . GLN A 1 361 ? 74.004 36.398 -120.414 1.00 66.94 361 GLN A O 1
ATOM 2870 N N . LYS A 1 362 ? 73.949 38.337 -121.547 1.00 66.88 362 LYS A N 1
ATOM 2871 C CA . LYS A 1 362 ? 73.077 39.050 -120.595 1.00 66.88 362 LYS A CA 1
ATOM 2872 C C . LYS A 1 362 ? 71.611 38.620 -120.709 1.00 66.88 362 LYS A C 1
ATOM 2874 O O . LYS A 1 362 ? 70.975 38.438 -119.675 1.00 66.88 362 LYS A O 1
ATOM 2879 N N . ALA A 1 363 ? 71.096 38.390 -121.920 1.00 65.00 363 ALA A N 1
ATOM 2880 C CA . ALA A 1 363 ? 69.747 37.856 -122.124 1.00 65.00 363 ALA A CA 1
ATOM 2881 C C . ALA A 1 363 ? 69.610 36.426 -121.570 1.00 65.00 363 ALA A C 1
ATOM 2883 O O . ALA A 1 363 ? 68.627 36.120 -120.904 1.00 65.00 363 ALA A O 1
ATOM 2884 N N . LEU A 1 364 ? 70.629 35.578 -121.742 1.00 64.94 364 LEU A N 1
ATOM 2885 C CA . LEU A 1 364 ? 70.640 34.218 -121.197 1.00 64.94 364 LEU A CA 1
ATOM 2886 C C . LEU A 1 364 ? 70.714 34.206 -119.659 1.00 64.94 364 LEU A C 1
ATOM 2888 O O . LEU A 1 364 ? 70.067 33.381 -119.020 1.00 64.94 364 LEU A O 1
ATOM 2892 N N . LYS A 1 365 ? 71.439 35.156 -119.046 1.00 64.50 365 LYS A N 1
ATOM 2893 C CA . LYS A 1 365 ? 71.425 35.354 -117.585 1.00 64.50 365 LYS A CA 1
ATOM 2894 C C . LYS A 1 365 ? 70.076 35.856 -117.065 1.00 64.50 365 LYS A C 1
ATOM 2896 O O . LYS A 1 365 ? 69.670 35.429 -115.994 1.00 64.50 365 LYS A O 1
ATOM 2901 N N . LEU A 1 366 ? 69.374 36.714 -117.807 1.00 64.19 366 LEU A N 1
ATOM 2902 C CA . LEU A 1 366 ? 68.018 37.153 -117.453 1.00 64.19 366 LEU A CA 1
ATOM 2903 C C . LEU A 1 366 ? 67.004 36.006 -117.558 1.00 64.19 366 LEU A C 1
ATOM 2905 O O . LEU A 1 366 ? 66.261 35.785 -116.611 1.00 64.19 366 LEU A O 1
ATOM 2909 N N . ILE A 1 367 ? 67.060 35.194 -118.619 1.00 64.75 367 ILE A N 1
ATOM 2910 C CA . ILE A 1 367 ? 66.200 34.005 -118.766 1.00 64.75 367 ILE A CA 1
ATOM 2911 C C . ILE A 1 367 ? 66.493 32.968 -117.669 1.00 64.75 367 ILE A C 1
ATOM 2913 O O . ILE A 1 367 ? 65.569 32.361 -117.135 1.00 64.75 367 ILE A O 1
ATOM 2917 N N . SER A 1 368 ? 67.761 32.791 -117.279 1.00 61.84 368 SER A N 1
ATOM 2918 C CA . SER A 1 368 ? 68.131 31.914 -116.160 1.00 61.84 368 SER A CA 1
ATOM 2919 C C . SER A 1 368 ? 67.629 32.438 -114.811 1.00 61.84 368 SER A C 1
ATOM 2921 O O . SER A 1 368 ? 67.219 31.637 -113.977 1.00 61.84 368 SER A O 1
ATOM 2923 N N . SER A 1 369 ? 67.647 33.753 -114.582 1.00 59.28 369 SER A N 1
ATOM 2924 C CA . SER A 1 369 ? 67.112 34.357 -113.355 1.00 59.28 369 SER A CA 1
ATOM 2925 C C . SER A 1 369 ? 65.579 34.311 -113.307 1.00 59.28 369 SER A C 1
ATOM 2927 O O . SER A 1 369 ? 65.014 34.031 -112.250 1.00 59.28 369 SER A O 1
ATOM 2929 N N . ASP A 1 370 ? 64.906 34.491 -114.446 1.00 59.97 370 ASP A N 1
ATOM 2930 C CA . ASP A 1 370 ? 63.445 34.411 -114.543 1.00 59.97 370 ASP A CA 1
ATOM 2931 C C . ASP A 1 370 ? 62.931 32.967 -114.420 1.00 59.97 370 ASP A C 1
ATOM 2933 O O . ASP A 1 370 ? 61.906 32.746 -113.779 1.00 59.97 370 ASP A O 1
ATOM 2937 N N . LEU A 1 371 ? 63.655 31.955 -114.926 1.00 58.69 371 LEU A N 1
ATOM 2938 C CA . LEU A 1 371 ? 63.299 30.546 -114.689 1.00 58.69 371 LEU A CA 1
ATOM 2939 C C . LEU A 1 371 ? 63.462 30.132 -113.218 1.00 58.69 371 LEU A C 1
ATOM 2941 O O . LEU A 1 371 ? 62.662 29.340 -112.718 1.00 58.69 371 LEU A O 1
ATOM 2945 N N . VAL A 1 372 ? 64.460 30.676 -112.514 1.00 58.16 372 VAL A N 1
ATOM 2946 C CA . VAL A 1 372 ? 64.659 30.424 -111.077 1.00 58.16 372 VAL A CA 1
ATOM 2947 C C . VAL A 1 372 ? 63.543 31.074 -110.249 1.00 58.16 372 VAL A C 1
ATOM 2949 O O . VAL A 1 372 ? 63.011 30.431 -109.345 1.00 58.16 372 VAL A O 1
ATOM 2952 N N . LEU A 1 373 ? 63.096 32.284 -110.603 1.00 56.59 373 LEU A N 1
ATOM 2953 C CA . LEU A 1 373 ? 61.930 32.931 -109.982 1.00 56.59 373 LEU A CA 1
ATOM 2954 C C . LEU A 1 373 ? 60.604 32.221 -110.312 1.00 56.59 373 LEU A C 1
ATOM 2956 O O . LEU A 1 373 ? 59.745 32.100 -109.438 1.00 56.59 373 LEU A O 1
ATOM 2960 N N . PHE A 1 374 ? 60.435 31.689 -111.527 1.00 56.75 374 PHE A N 1
ATOM 2961 C CA . PHE A 1 374 ? 59.215 30.970 -111.920 1.00 56.75 374 PHE A CA 1
ATOM 2962 C C . PHE A 1 374 ? 59.075 29.601 -111.229 1.00 56.75 374 PHE A C 1
ATOM 2964 O O . PHE A 1 374 ? 57.956 29.184 -110.921 1.00 56.75 374 PHE A O 1
ATOM 2971 N N . TYR A 1 375 ? 60.189 28.920 -110.924 1.00 54.59 375 TYR A N 1
ATOM 2972 C CA . TYR A 1 375 ? 60.181 27.679 -110.135 1.00 54.59 375 TYR A CA 1
ATOM 2973 C C . TYR A 1 375 ? 60.033 27.916 -108.623 1.00 54.59 375 TYR A C 1
ATOM 2975 O O . TYR A 1 375 ? 59.458 27.070 -107.941 1.00 54.59 375 TYR A O 1
ATOM 2983 N N . TRP A 1 376 ? 60.481 29.060 -108.090 1.00 55.19 376 TRP A N 1
ATOM 2984 C CA . TRP A 1 376 ? 60.302 29.402 -106.670 1.00 55.19 376 TRP A CA 1
ATOM 2985 C C . TRP A 1 376 ? 58.922 29.998 -106.339 1.00 55.19 376 TRP A C 1
ATOM 2987 O O . TRP A 1 376 ? 58.399 29.740 -105.259 1.00 55.19 376 TRP A O 1
ATOM 2997 N N . CYS A 1 377 ? 58.277 30.729 -107.256 1.00 49.81 377 CYS A N 1
ATOM 2998 C CA . CYS A 1 377 ? 56.970 31.355 -106.996 1.00 49.81 377 CYS A CA 1
ATOM 2999 C C . CYS A 1 377 ? 55.740 30.465 -107.284 1.00 49.81 377 CYS A C 1
ATOM 3001 O O . CYS A 1 377 ? 54.620 30.902 -107.024 1.00 49.81 377 CYS A O 1
ATOM 3003 N N . ARG A 1 378 ? 55.898 29.230 -107.794 1.00 45.72 378 ARG A N 1
ATOM 3004 C CA . ARG A 1 378 ? 54.769 28.312 -108.091 1.00 45.72 378 ARG A CA 1
ATOM 3005 C C . ARG A 1 378 ? 54.576 27.160 -107.089 1.00 45.72 378 ARG A C 1
ATOM 3007 O O . ARG A 1 378 ? 53.769 26.270 -107.339 1.00 45.72 378 ARG A O 1
ATOM 3014 N N . ALA A 1 379 ? 55.237 27.200 -105.934 1.00 46.72 379 ALA A N 1
ATOM 3015 C CA . ALA A 1 379 ? 54.886 26.376 -104.776 1.00 46.72 379 ALA A CA 1
ATOM 3016 C C . ALA A 1 379 ? 54.275 27.284 -103.696 1.00 46.72 379 ALA A C 1
ATOM 3018 O O . ALA A 1 379 ? 54.999 27.882 -102.902 1.00 46.72 379 ALA A O 1
ATOM 3019 N N . PRO A 1 380 ? 52.945 27.465 -103.718 1.00 48.50 380 PRO A N 1
ATOM 3020 C CA . PRO A 1 380 ? 52.150 26.667 -102.788 1.00 48.50 380 PRO A CA 1
ATOM 3021 C C . PRO A 1 380 ? 50.785 26.296 -103.377 1.00 48.50 380 PRO A C 1
ATOM 3023 O O . PRO A 1 380 ? 50.000 27.180 -103.693 1.00 48.50 380 PRO A O 1
ATOM 3026 N N . LEU A 1 381 ? 50.493 25.001 -103.500 1.00 46.47 381 LEU A N 1
ATOM 3027 C CA . LEU A 1 381 ? 49.145 24.418 -103.464 1.00 46.47 381 LEU A CA 1
ATOM 3028 C C . LEU A 1 381 ? 49.292 22.899 -103.627 1.00 46.47 381 LEU A C 1
ATOM 3030 O O . LEU A 1 381 ? 49.781 22.450 -104.659 1.00 46.47 381 LEU A O 1
ATOM 3034 N N . LEU A 1 382 ? 48.806 22.167 -102.618 1.00 37.88 382 LEU A N 1
ATOM 3035 C CA . LEU A 1 382 ? 48.563 20.716 -102.507 1.00 37.88 382 LEU A CA 1
ATOM 3036 C C . LEU A 1 382 ? 49.447 19.953 -101.499 1.00 37.88 382 LEU A C 1
ATOM 3038 O O . LEU A 1 382 ? 50.589 19.598 -101.783 1.00 37.88 382 LEU A O 1
ATOM 3042 N N . ASN A 1 383 ? 48.752 19.624 -100.398 1.00 37.34 383 ASN A N 1
ATOM 3043 C CA . ASN A 1 383 ? 48.977 18.675 -99.297 1.00 37.34 383 ASN A CA 1
ATOM 3044 C C . ASN A 1 383 ? 49.903 19.069 -98.149 1.00 37.34 383 ASN A C 1
ATOM 3046 O O . ASN A 1 383 ? 51.118 18.788 -98.216 1.00 37.34 383 ASN A O 1
#

Mean predicted aligned error: 19.53 Å

Radius of gyration: 110.46 Å; Cα contacts (8 Å, |Δi|>4): 66; chains: 1; bounding box: 170×63×341 Å

Foldseek 3Di:
DDDDDDDPPPVVVVVVVVVVVVVVVVVVVVVVVVVVVVVVVVVVVVVVVVVVVVVVVVVVLVVVLVVLLVVLVVVLVVLLVLLVPLVSVCVSQVWDQDPPQGTAGVVRHGLVRQDPDDDLPPPPDPPVPPPVVVPPPDPDDDPVSVVSSVVSVVVSVSSSSVSNSVSSNVVSVVVVVVVVVVVVVVVVVVVVVVVVVVVVVVVVVVVVVVVVVVVVVVVVVVVVVVVVVVVVVVVVVVVVVVVVVVVVVVVVVVVVVVVVVVVVVVVVVVVVVVVVVVVVVVVVVVVVVVVVVVVVVVVVVVVVVVVVVVVVVVVVVVVVVVVVVVVVVVVVVVVVVDDDPCVVVVVVVVVVVVVVVVVVVVVVVVVVVVVVVVVVVPDDDDD

Secondary structure (DSSP, 8-state):
--------THHHHHHHHHHHHHHHHHHHHHHHHHHHHHHHHHHHHHHHHHHHHHHHHHHHHHHHHHHHHHHHHHHHHHHHHHHTSHHHHHHHTT-EEETTTEEE-TTS-BGGGS-SS--------S-HHHHHHHHTS-SS--HHHHHHHHHHHHHHHHHHHHHHHHHHHHHHHHHHHHHHHHHHHHHHHHHHHHHHHHHHHHHHHHHHHHHHHHHHHHHHHHHHHHHHHHHHHHHHHHHHHHHHHHHHHHHHHHHHHHHHHHHHHHHHHHHHHHHHHHHHHHHHHHHHHHHHHHHHHHHHHHHHHHHHHHHHHHHHHHHHHHHHHHHHHHHHHHHHHS-TTTHHHHTTTHHHHHHHHHHHHHHHHHHHHHHHHHHHTT-----

Organism: Carya illinoinensis (NCBI:txid32201)

InterPro domains:
  IPR040225 Protein gravitropic in the light 1-like [PTHR31161] (23-336)

Sequence (383 aa):
MAAENDVDLSTLKFQLSQTHELWKQEMEQSQSRVDILQAKLMEVKACLQGSEEDTKQELEVLWRRVKTTATLLTYLKSKARIMAIPHLAHSSCGIERLEGAGFVDKNGTPLAGWSKNIDLSPYNGPEEEAWVGISRQHGSLDAKDAAYTGEMLKSVQMVTDVMEALVKRVIIAESETAIEKDKVTSGQEEIKKKSVQIENMSLKLEEMEHFALGTNSILNEMRQRVEDLVEETSRQRQRAAENEQELCRVKRDFESLKSYVSSLITVRETLLSSEKQFQTIERLFERLVAKTTQLEGEKMQKEVEVQKLMEENVKLSALLDKKEAQLLAMNEQCKVIMGKDSWERMALDQSCLRASLSTLQKALKLISSDLVLFYWCRAPLLN

Nearest PDB structures (foldseek):
  8glv-assembly1_Do  TM=1.336E-01  e=5.363E+00  Chlamydomonas reinhardtii

Solvent-accessible surface area (backbone atoms only — not comparable to full-atom values): 21516 Å² total; per-residue (Å²): 135,90,86,85,87,83,82,75,70,64,63,65,53,53,54,52,54,54,52,50,54,51,51,50,52,51,48,52,52,50,46,53,51,49,51,53,49,50,52,51,49,52,51,53,50,50,54,49,56,54,54,52,51,55,53,52,53,53,51,51,52,50,50,51,51,52,52,50,51,52,53,52,52,50,48,53,54,51,52,51,57,41,52,71,36,68,78,49,23,27,62,74,60,38,40,43,78,45,88,96,67,43,48,23,38,70,87,70,49,36,57,90,73,56,73,94,64,89,76,83,69,86,77,90,66,96,67,69,82,74,65,59,70,75,74,74,78,68,83,87,73,60,72,69,57,59,51,52,53,52,54,49,51,51,51,52,48,54,52,49,52,51,50,48,54,49,49,54,49,51,52,50,52,54,52,54,49,50,54,51,50,51,52,52,52,54,50,52,54,51,49,52,53,50,50,53,53,50,52,54,52,48,54,54,49,53,54,50,50,53,51,50,52,54,53,50,52,53,52,52,54,52,50,51,55,50,52,53,50,52,53,51,52,52,54,50,53,51,53,50,53,52,50,52,53,50,52,55,50,54,52,49,52,51,52,52,49,52,53,51,51,53,51,50,50,52,52,50,52,52,51,54,51,50,49,55,50,49,56,52,50,50,55,52,49,53,52,48,51,54,51,49,55,49,52,51,51,54,47,53,52,48,53,51,51,50,51,50,50,49,52,50,48,52,52,51,47,54,52,46,54,50,48,52,51,50,49,52,53,51,52,50,50,56,50,68,75,46,60,85,89,54,58,76,69,56,60,72,64,55,59,64,56,54,55,55,49,52,53,52,55,50,50,53,51,50,53,54,51,50,53,52,52,56,65,61,72,69,71,82,86,89,136

pLDDT: mean 80.65, std 17.95, range [36.72, 98.75]